Protein AF-A0A519CNW3-F1 (afdb_monomer_lite)

Structure (mmCIF, N/CA/C/O backbone):
data_AF-A0A519CNW3-F1
#
_entry.id   AF-A0A519CNW3-F1
#
loop_
_atom_site.group_PDB
_atom_site.id
_atom_site.type_symbol
_atom_site.label_atom_id
_atom_site.label_alt_id
_atom_site.label_comp_id
_atom_site.label_asym_id
_atom_site.label_entity_id
_atom_site.label_seq_id
_atom_site.pdbx_PDB_ins_code
_atom_site.Cartn_x
_atom_site.Cartn_y
_atom_site.Cartn_z
_atom_site.occupancy
_atom_site.B_iso_or_equiv
_atom_site.auth_seq_id
_atom_site.auth_comp_id
_atom_site.auth_asym_id
_atom_site.auth_atom_id
_atom_site.pdbx_PDB_model_num
ATOM 1 N N . ILE A 1 1 ? 25.920 -9.726 -23.421 1.00 72.31 1 ILE A N 1
ATOM 2 C CA . ILE A 1 1 ? 26.490 -8.573 -24.165 1.00 72.31 1 ILE A CA 1
ATOM 3 C C . ILE A 1 1 ? 26.654 -7.460 -23.151 1.00 72.31 1 ILE A C 1
ATOM 5 O O . ILE A 1 1 ? 25.753 -7.315 -22.345 1.00 72.31 1 ILE A O 1
ATOM 9 N N . GLY A 1 2 ? 27.762 -6.725 -23.136 1.00 75.12 2 GLY A N 1
ATOM 10 C CA . GLY A 1 2 ? 27.928 -5.627 -22.187 1.00 75.12 2 GLY A CA 1
ATOM 11 C C . GLY A 1 2 ? 28.746 -4.490 -22.768 1.00 75.12 2 GLY A C 1
ATOM 12 O O . GLY A 1 2 ? 29.552 -4.700 -23.677 1.00 75.12 2 GLY A O 1
ATOM 13 N N . ILE A 1 3 ? 28.503 -3.297 -22.245 1.00 76.25 3 ILE A N 1
ATOM 14 C CA . ILE A 1 3 ? 29.213 -2.068 -22.566 1.00 76.25 3 ILE A CA 1
ATOM 15 C C . ILE A 1 3 ? 29.608 -1.390 -21.262 1.00 76.25 3 ILE A C 1
ATOM 17 O O . ILE A 1 3 ? 28.899 -1.479 -20.266 1.00 76.25 3 ILE A O 1
ATOM 21 N N . GLY A 1 4 ? 30.756 -0.732 -21.245 1.00 74.06 4 GLY A N 1
ATOM 22 C CA . GLY A 1 4 ? 31.207 -0.030 -20.060 1.00 74.06 4 GLY A CA 1
ATOM 23 C C . GLY A 1 4 ? 32.280 0.986 -20.381 1.00 74.06 4 GLY A C 1
ATOM 24 O O . GLY A 1 4 ? 32.882 0.970 -21.456 1.00 74.06 4 GLY A O 1
ATOM 25 N N . TYR A 1 5 ? 32.507 1.857 -19.415 1.00 77.62 5 TYR A N 1
ATOM 26 C CA . TYR A 1 5 ? 33.469 2.934 -19.441 1.00 77.62 5 TYR A CA 1
ATOM 27 C C . TYR A 1 5 ? 34.388 2.838 -18.219 1.00 77.62 5 TYR A C 1
ATOM 29 O O . TYR A 1 5 ? 33.992 2.404 -17.136 1.00 77.62 5 TYR A O 1
ATOM 37 N N . VAL A 1 6 ? 35.644 3.239 -18.412 1.00 80.25 6 VAL A N 1
ATOM 38 C CA . VAL A 1 6 ? 36.654 3.293 -17.354 1.00 80.25 6 VAL A CA 1
ATOM 39 C C . VAL A 1 6 ? 37.374 4.632 -17.434 1.00 80.25 6 VAL A C 1
ATOM 41 O O . VAL A 1 6 ? 38.038 4.919 -18.431 1.00 80.25 6 VAL A O 1
ATOM 44 N N . HIS A 1 7 ? 37.300 5.419 -16.362 1.00 78.75 7 HIS A N 1
ATOM 45 C CA . HIS A 1 7 ? 38.060 6.658 -16.224 1.00 78.75 7 HIS A CA 1
ATOM 46 C C . HIS A 1 7 ? 39.369 6.380 -15.492 1.00 78.75 7 HIS A C 1
ATOM 48 O O . HIS A 1 7 ? 39.397 5.893 -14.356 1.00 78.75 7 HIS A O 1
ATOM 54 N N . PHE A 1 8 ? 40.475 6.742 -16.126 1.00 80.12 8 PHE A N 1
ATOM 55 C CA . PHE A 1 8 ? 41.806 6.623 -15.554 1.00 80.12 8 PHE A CA 1
ATOM 56 C C . PHE A 1 8 ? 42.329 7.968 -15.048 1.00 80.12 8 PHE A C 1
ATOM 58 O O . PHE A 1 8 ? 42.124 9.005 -15.672 1.00 80.12 8 PHE A O 1
ATOM 65 N N . GLY A 1 9 ? 43.060 7.943 -13.934 1.00 76.38 9 GLY A N 1
ATOM 66 C CA . GLY A 1 9 ? 43.767 9.113 -13.421 1.00 76.38 9 GLY A CA 1
ATOM 67 C C . GLY A 1 9 ? 45.050 9.419 -14.192 1.00 76.38 9 GLY A C 1
ATOM 68 O O . GLY A 1 9 ? 45.397 8.766 -15.175 1.00 76.38 9 GLY A O 1
ATOM 69 N N . GLN A 1 10 ? 45.801 10.420 -13.728 1.00 76.88 10 GLN A N 1
ATOM 70 C CA . GLN A 1 10 ? 47.065 10.788 -14.368 1.00 76.88 10 GLN A CA 1
ATOM 71 C C . GLN A 1 10 ? 48.102 9.658 -14.280 1.00 76.88 10 GLN A C 1
ATOM 73 O O . GLN A 1 10 ? 48.278 9.013 -13.243 1.00 76.88 10 GLN A O 1
ATOM 78 N N . GLN A 1 11 ? 48.820 9.440 -15.382 1.00 69.94 11 GLN A N 1
ATOM 79 C CA . GLN A 1 11 ? 49.889 8.453 -15.454 1.00 69.94 11 GLN A CA 1
ATOM 80 C C . GLN A 1 11 ? 51.151 8.971 -14.749 1.00 69.94 11 GLN A C 1
ATOM 82 O O . GLN A 1 11 ? 51.868 9.825 -15.271 1.00 69.94 11 GLN A O 1
ATOM 87 N N . ASN A 1 12 ? 51.463 8.399 -13.586 1.00 73.19 12 ASN A N 1
ATOM 88 C CA . ASN A 1 12 ? 52.725 8.636 -12.884 1.00 73.19 12 ASN A CA 1
ATOM 89 C C . ASN A 1 12 ? 53.796 7.635 -13.354 1.00 73.19 12 ASN A C 1
ATOM 91 O O . ASN A 1 12 ? 53.524 6.442 -13.503 1.00 73.19 12 ASN A O 1
ATOM 95 N N . GLN A 1 13 ? 55.031 8.099 -13.586 1.00 67.50 13 GLN A N 1
ATOM 96 C CA . GLN A 1 13 ? 56.120 7.226 -14.047 1.00 67.50 13 GLN A CA 1
ATOM 97 C C . GLN A 1 13 ? 56.372 6.072 -13.061 1.00 67.50 13 GLN A C 1
ATOM 99 O O . GLN A 1 13 ? 56.663 6.295 -11.889 1.00 67.50 13 GLN A O 1
ATOM 104 N N . GLY A 1 14 ? 56.300 4.833 -13.561 1.00 70.62 14 GLY A N 1
ATOM 105 C CA . GLY A 1 14 ? 56.604 3.618 -12.796 1.00 70.62 14 GLY A CA 1
ATOM 106 C C . GLY A 1 14 ? 55.461 3.072 -11.932 1.00 70.62 14 GLY A C 1
ATOM 107 O O . GLY A 1 14 ? 55.686 2.107 -11.205 1.00 70.62 14 GLY A O 1
ATOM 108 N N . GLN A 1 15 ? 54.253 3.642 -12.009 1.00 73.00 15 GLN A N 1
ATOM 109 C CA . GLN A 1 15 ? 53.065 3.140 -11.310 1.00 73.00 15 GLN A CA 1
ATOM 110 C C . GLN A 1 15 ? 51.963 2.725 -12.292 1.00 73.00 15 GLN A C 1
ATOM 112 O O . GLN A 1 15 ? 51.888 3.226 -13.414 1.00 73.00 15 GLN A O 1
ATOM 117 N N . ALA A 1 16 ? 51.109 1.791 -11.862 1.00 77.25 16 ALA A N 1
ATOM 118 C CA . ALA A 1 16 ? 49.875 1.485 -12.576 1.00 77.25 16 ALA A CA 1
ATOM 119 C C . ALA A 1 16 ? 48.961 2.717 -12.557 1.00 77.25 16 ALA A C 1
ATOM 121 O O . ALA A 1 16 ? 48.859 3.397 -11.534 1.00 77.25 16 ALA A O 1
ATOM 122 N N . VAL A 1 17 ? 48.315 3.003 -13.686 1.00 79.06 17 VAL A N 1
ATOM 123 C CA . VAL A 1 17 ? 47.379 4.123 -13.784 1.00 79.06 17 VAL A CA 1
ATOM 124 C C . VAL A 1 17 ? 46.166 3.811 -12.901 1.00 79.06 17 VAL A C 1
ATOM 126 O O . VAL A 1 17 ? 45.562 2.750 -13.080 1.00 79.06 17 VAL A O 1
ATOM 129 N N . PRO A 1 18 ? 45.820 4.665 -11.922 1.00 80.81 18 PRO A N 1
ATOM 130 C CA . PRO A 1 18 ? 44.697 4.390 -11.039 1.00 80.81 18 PRO A CA 1
ATOM 131 C C . PRO A 1 18 ? 43.383 4.487 -11.817 1.00 80.81 18 PRO A C 1
ATOM 133 O O . PRO A 1 18 ? 43.176 5.437 -12.571 1.00 80.81 18 PRO A O 1
ATOM 136 N N . VAL A 1 19 ? 42.487 3.524 -11.604 1.00 83.75 19 VAL A N 1
ATOM 137 C CA . VAL A 1 19 ? 41.086 3.633 -12.030 1.00 83.75 19 VAL A CA 1
ATOM 138 C C . VAL A 1 19 ? 40.376 4.559 -11.048 1.00 83.75 19 VAL A C 1
ATOM 140 O O . VAL A 1 19 ? 40.382 4.290 -9.839 1.00 83.75 19 VAL A O 1
ATOM 143 N N . LEU A 1 20 ? 39.840 5.660 -11.569 1.00 81.69 20 LEU A N 1
ATOM 144 C CA . LEU A 1 20 ? 39.073 6.647 -10.814 1.00 81.69 20 LEU A CA 1
ATOM 145 C C . LEU A 1 20 ? 37.580 6.319 -10.829 1.00 81.69 20 LEU A C 1
ATOM 147 O O . LEU A 1 20 ? 36.922 6.484 -9.809 1.00 81.69 20 LEU A O 1
ATOM 151 N N . GLU A 1 21 ? 37.081 5.821 -11.955 1.00 81.31 21 GLU A N 1
ATOM 152 C CA . GLU A 1 21 ? 35.670 5.508 -12.158 1.00 81.31 21 GLU A CA 1
ATOM 153 C C . GLU A 1 21 ? 35.534 4.281 -13.050 1.00 81.31 21 GLU A C 1
ATOM 155 O O . GLU A 1 21 ? 36.322 4.084 -13.983 1.00 81.31 21 GLU A O 1
ATOM 160 N N . LEU A 1 22 ? 34.540 3.458 -12.748 1.00 84.88 22 LEU A N 1
ATOM 161 C CA . LEU A 1 22 ? 34.161 2.297 -13.538 1.00 84.88 22 LEU A CA 1
ATOM 162 C C . LEU A 1 22 ? 32.643 2.261 -13.609 1.00 84.88 22 LEU A C 1
ATOM 164 O O . LEU A 1 22 ? 32.010 2.182 -12.566 1.00 84.88 22 LEU A O 1
ATOM 168 N N . ALA A 1 23 ? 32.087 2.242 -14.814 1.00 78.88 23 ALA A N 1
ATOM 169 C CA . ALA A 1 23 ? 30.664 2.023 -15.026 1.00 78.88 23 ALA A CA 1
ATOM 170 C C . ALA A 1 23 ? 30.466 0.988 -16.132 1.00 78.88 23 ALA A C 1
ATOM 172 O O . ALA A 1 23 ? 31.156 1.034 -17.151 1.00 78.88 23 ALA A O 1
ATOM 173 N N . TYR A 1 24 ? 29.556 0.038 -15.959 1.00 78.12 24 TYR A N 1
ATOM 174 C CA . TYR A 1 24 ? 29.183 -0.885 -17.025 1.00 78.12 24 TYR A CA 1
ATOM 175 C C . TYR A 1 24 ? 27.743 -1.357 -16.895 1.00 78.12 24 TYR A C 1
ATOM 177 O O . TYR A 1 24 ? 27.149 -1.343 -15.820 1.00 78.12 24 TYR A O 1
ATOM 185 N N . VAL A 1 25 ? 27.211 -1.795 -18.030 1.00 73.94 25 VAL A N 1
ATOM 186 C CA . VAL A 1 25 ? 25.923 -2.459 -18.165 1.00 73.94 25 VAL A CA 1
ATOM 187 C C . VAL A 1 25 ? 26.158 -3.734 -18.953 1.00 73.94 25 VAL A C 1
ATOM 189 O O . VAL A 1 25 ? 26.735 -3.695 -20.044 1.00 73.94 25 VAL A O 1
ATOM 192 N N . ASP A 1 26 ? 25.700 -4.866 -18.445 1.00 83.81 26 ASP A N 1
ATOM 193 C CA . ASP A 1 26 ? 25.645 -6.108 -19.199 1.00 83.81 26 ASP A CA 1
ATOM 194 C C . ASP A 1 26 ? 24.256 -6.733 -19.167 1.00 83.81 26 ASP A C 1
ATOM 196 O O . ASP A 1 26 ? 23.475 -6.542 -18.243 1.00 83.81 26 ASP A O 1
ATOM 200 N N . ALA A 1 27 ? 23.936 -7.442 -20.243 1.00 83.56 27 ALA A N 1
ATOM 201 C CA . ALA A 1 27 ? 22.678 -8.131 -20.426 1.00 83.56 27 ALA A CA 1
ATOM 202 C C . ALA A 1 27 ? 22.900 -9.562 -20.925 1.00 83.56 27 ALA A C 1
ATOM 204 O O . ALA A 1 27 ? 23.748 -9.823 -21.794 1.00 83.56 27 ALA A O 1
ATOM 205 N N . GLY A 1 28 ? 22.112 -10.496 -20.402 1.00 87.25 28 GLY A N 1
ATOM 206 C CA . GLY A 1 28 ? 22.110 -11.905 -20.779 1.00 87.25 28 GLY A CA 1
ATOM 207 C C . GLY A 1 28 ? 20.713 -12.374 -21.166 1.00 87.25 28 GLY A C 1
ATOM 208 O O . GLY A 1 28 ? 19.772 -12.176 -20.408 1.00 87.25 28 GLY A O 1
ATOM 209 N N . PHE A 1 29 ? 20.595 -13.035 -22.317 1.00 88.06 29 PHE A N 1
ATOM 210 C CA . PHE A 1 29 ? 19.353 -13.658 -22.777 1.00 88.06 29 PHE A CA 1
ATOM 211 C C . PHE A 1 29 ? 19.414 -15.159 -22.515 1.00 88.06 29 PHE A C 1
ATOM 213 O O . PHE A 1 29 ? 20.389 -15.821 -22.882 1.00 88.06 29 PHE A O 1
ATOM 220 N N . HIS A 1 30 ? 18.370 -15.692 -21.895 1.00 90.38 30 HIS A N 1
ATOM 221 C CA . HIS A 1 30 ? 18.239 -17.099 -21.554 1.00 90.38 30 HIS A CA 1
ATOM 222 C C . HIS A 1 30 ? 16.923 -17.645 -22.123 1.00 90.38 30 HIS A C 1
ATOM 224 O O . HIS A 1 30 ? 15.961 -16.890 -22.257 1.00 90.38 30 HIS A O 1
ATOM 230 N N . PRO A 1 31 ? 16.851 -18.942 -22.461 1.00 89.19 31 PRO A N 1
ATOM 231 C CA . PRO A 1 31 ? 15.578 -19.573 -22.777 1.00 89.19 31 PRO A CA 1
ATOM 232 C C . PRO A 1 31 ? 14.618 -19.480 -21.592 1.00 89.19 31 PRO A C 1
ATOM 234 O O . PRO A 1 31 ? 15.040 -19.650 -20.446 1.00 89.19 31 PRO A O 1
ATOM 237 N N . GLU A 1 32 ? 13.335 -19.283 -21.877 1.00 87.31 32 GLU A N 1
ATOM 238 C CA . GLU A 1 32 ? 12.279 -19.406 -20.872 1.00 87.31 32 GLU A CA 1
ATOM 239 C C . GLU A 1 32 ? 12.216 -20.815 -20.281 1.00 87.31 32 GLU A C 1
ATOM 241 O O . GLU A 1 32 ? 12.716 -21.799 -20.846 1.00 87.31 32 GLU A O 1
ATOM 246 N N . ILE A 1 33 ? 11.541 -20.933 -19.140 1.00 81.25 33 ILE A N 1
ATOM 247 C CA . ILE A 1 33 ? 11.366 -22.213 -18.469 1.00 81.25 33 ILE A CA 1
ATOM 248 C C . ILE A 1 33 ? 10.661 -23.221 -19.395 1.00 81.25 33 ILE A C 1
ATOM 250 O O . ILE A 1 33 ? 9.583 -22.986 -19.930 1.00 81.25 33 ILE A O 1
ATOM 254 N N . GLY A 1 34 ? 11.297 -24.372 -19.621 1.00 82.31 34 GLY A N 1
ATOM 255 C CA . GLY A 1 34 ? 10.785 -25.396 -20.542 1.00 82.31 34 GLY A CA 1
ATOM 256 C C . GLY A 1 34 ? 11.131 -25.179 -22.021 1.00 82.31 34 GLY A C 1
ATOM 257 O O . GLY A 1 34 ? 10.843 -26.061 -22.831 1.00 82.31 34 GLY A O 1
ATOM 258 N N . SER A 1 35 ? 11.804 -24.080 -22.372 1.00 85.38 35 SER A N 1
ATOM 259 C CA . SER A 1 35 ? 12.366 -23.832 -23.700 1.00 85.38 35 SER A CA 1
ATOM 260 C C . SER A 1 35 ? 13.873 -24.115 -23.736 1.00 85.38 35 SER A C 1
ATOM 262 O O . SER A 1 35 ? 14.579 -24.067 -22.730 1.00 85.38 35 SER A O 1
ATOM 264 N N . THR A 1 36 ? 14.389 -24.416 -24.926 1.00 86.81 36 THR A N 1
ATOM 265 C CA . THR A 1 36 ? 15.835 -24.454 -25.215 1.00 86.81 36 THR A CA 1
ATOM 266 C C . THR A 1 36 ? 16.230 -23.429 -26.274 1.00 86.81 36 THR A C 1
ATOM 268 O O . THR A 1 36 ? 17.357 -23.458 -26.768 1.00 86.81 36 THR A O 1
ATOM 271 N N . LEU A 1 37 ? 15.284 -22.589 -26.692 1.00 86.56 37 LEU A N 1
ATOM 272 C CA . LEU A 1 37 ? 15.472 -21.592 -27.732 1.00 86.56 37 LEU A CA 1
ATOM 273 C C . LEU A 1 37 ? 15.809 -20.251 -27.087 1.00 86.56 37 LEU A C 1
ATOM 275 O O . LEU A 1 37 ? 15.198 -19.867 -26.096 1.00 86.56 37 LEU A O 1
ATOM 279 N N . ILE A 1 38 ? 16.782 -19.561 -27.671 1.00 87.00 38 ILE A N 1
ATOM 280 C CA . ILE A 1 38 ? 17.044 -18.145 -27.416 1.00 87.00 38 ILE A CA 1
ATOM 281 C C . ILE A 1 38 ? 16.544 -17.336 -28.616 1.00 87.00 38 ILE A C 1
ATOM 283 O O . ILE A 1 38 ? 16.522 -17.890 -29.724 1.00 87.00 38 ILE A O 1
ATOM 287 N N . PRO A 1 39 ? 16.171 -16.062 -28.421 1.00 87.06 39 PRO A N 1
ATOM 288 C CA . PRO A 1 39 ? 15.782 -15.179 -29.509 1.00 87.06 39 PRO A CA 1
ATOM 289 C C . PRO A 1 39 ? 16.806 -15.154 -30.633 1.00 87.06 39 PRO A C 1
ATOM 291 O O . PRO A 1 39 ? 18.015 -15.079 -30.387 1.00 87.06 39 PRO A O 1
ATOM 294 N N . SER A 1 40 ? 16.316 -15.248 -31.867 1.00 88.00 40 SER A N 1
ATOM 295 C CA . SER A 1 40 ? 17.166 -15.116 -33.050 1.00 88.00 40 SER A CA 1
ATOM 296 C C . SER A 1 40 ? 17.324 -13.654 -33.461 1.00 88.00 40 SER A C 1
ATOM 298 O O . SER A 1 40 ? 18.363 -13.280 -34.008 1.00 88.00 40 SER A O 1
ATOM 300 N N . GLU A 1 41 ? 16.332 -12.828 -33.123 1.00 89.38 41 GLU A N 1
ATOM 301 C CA . GLU A 1 41 ? 16.317 -11.388 -33.341 1.00 89.38 41 GLU A CA 1
ATOM 302 C C . GLU A 1 41 ? 15.898 -10.684 -32.048 1.00 89.38 41 GLU A C 1
ATOM 304 O O . GLU A 1 41 ? 14.826 -10.953 -31.506 1.00 89.38 41 GLU A O 1
ATOM 309 N N . VAL A 1 42 ? 16.741 -9.762 -31.578 1.00 85.31 42 VAL A N 1
ATOM 310 C CA . VAL A 1 42 ? 16.407 -8.836 -30.495 1.00 85.31 42 VAL A CA 1
ATOM 311 C C . VAL A 1 42 ? 16.792 -7.437 -30.934 1.00 85.31 42 VAL A C 1
ATOM 313 O O . VAL A 1 42 ? 17.965 -7.197 -31.232 1.00 85.31 42 VAL A O 1
ATOM 316 N N . ASP A 1 43 ? 15.826 -6.524 -30.910 1.00 87.44 43 ASP A N 1
ATOM 317 C CA . ASP A 1 43 ? 16.091 -5.102 -31.097 1.00 87.44 43 ASP A CA 1
ATOM 318 C C . ASP A 1 43 ? 15.932 -4.403 -29.746 1.00 87.44 43 ASP A C 1
ATOM 320 O O . ASP A 1 43 ? 14.908 -4.549 -29.080 1.00 87.44 43 ASP A O 1
ATOM 324 N N . LEU A 1 44 ? 16.952 -3.647 -29.342 1.00 82.88 44 LEU A N 1
ATOM 325 C CA . LEU A 1 44 ? 16.903 -2.750 -28.193 1.00 82.88 44 LEU A CA 1
ATOM 326 C C . LEU A 1 44 ? 17.086 -1.330 -28.712 1.00 82.88 44 LEU A C 1
ATOM 328 O O . LEU A 1 44 ? 18.143 -0.998 -29.251 1.00 82.88 44 LEU A O 1
ATOM 332 N N . THR A 1 45 ? 16.063 -0.502 -28.541 1.00 83.19 45 THR A N 1
ATOM 333 C CA . THR A 1 45 ? 16.111 0.919 -28.878 1.00 83.19 45 THR A CA 1
ATOM 334 C C . THR A 1 45 ? 15.971 1.730 -27.600 1.00 83.19 45 THR A C 1
ATOM 336 O O . THR A 1 45 ? 15.025 1.551 -26.839 1.00 83.19 45 THR A O 1
ATOM 339 N N . LEU A 1 46 ? 16.936 2.612 -27.361 1.00 76.00 46 LEU A N 1
ATOM 340 C CA . LEU A 1 46 ? 16.893 3.598 -26.289 1.00 76.00 46 LEU A CA 1
ATOM 341 C C . LEU A 1 46 ? 16.653 4.957 -26.938 1.00 76.00 46 LEU A C 1
ATOM 343 O O . LEU A 1 46 ? 17.405 5.330 -27.845 1.00 76.00 46 LEU A O 1
ATOM 347 N N . ARG A 1 47 ? 15.623 5.687 -26.507 1.00 79.75 47 ARG A N 1
ATOM 348 C CA . ARG A 1 47 ? 15.398 7.067 -26.959 1.00 79.75 47 ARG A CA 1
ATOM 349 C C . ARG A 1 47 ? 15.322 8.006 -25.786 1.00 79.75 47 ARG A C 1
ATOM 351 O O . ARG A 1 47 ? 14.713 7.681 -24.773 1.00 79.75 47 ARG A O 1
ATOM 358 N N . ASN A 1 48 ? 15.881 9.178 -26.010 1.00 74.94 48 ASN A N 1
ATOM 359 C CA . ASN A 1 48 ? 15.821 10.310 -25.118 1.00 74.94 48 ASN A CA 1
ATOM 360 C C . ASN A 1 48 ? 15.865 11.586 -25.988 1.00 74.94 48 ASN A C 1
ATOM 362 O O . ASN A 1 48 ? 16.519 11.606 -27.040 1.00 74.94 48 ASN A O 1
ATOM 366 N N . ASP A 1 49 ? 15.158 12.640 -25.582 1.00 71.31 49 ASP A N 1
ATOM 367 C CA . ASP A 1 49 ? 15.117 13.944 -26.253 1.00 71.31 49 ASP A CA 1
ATOM 368 C C . ASP A 1 49 ? 16.151 14.955 -25.705 1.00 71.31 49 ASP A C 1
ATOM 370 O O . ASP A 1 49 ? 15.865 16.147 -25.619 1.00 71.31 49 ASP A O 1
ATOM 374 N N . ASN A 1 50 ? 17.378 14.504 -25.413 1.00 59.69 50 ASN A N 1
ATOM 375 C CA . ASN A 1 50 ? 18.492 15.227 -24.763 1.00 59.69 50 ASN A CA 1
ATOM 376 C C . ASN A 1 50 ? 18.858 16.557 -25.450 1.00 59.69 50 ASN A C 1
ATOM 378 O O . ASN A 1 50 ? 19.418 17.460 -24.832 1.00 59.69 50 ASN A O 1
ATOM 382 N N . TYR A 1 51 ? 18.558 16.691 -26.746 1.00 52.75 51 TYR A N 1
ATOM 383 C CA . TYR A 1 51 ? 18.774 17.914 -27.535 1.00 52.75 51 TYR A CA 1
ATOM 384 C C . TYR A 1 51 ? 17.535 18.830 -27.617 1.00 52.75 51 TYR A C 1
ATOM 386 O O . TYR A 1 51 ? 17.597 19.900 -28.227 1.00 52.75 51 TYR A O 1
ATOM 394 N N . GLY A 1 52 ? 16.412 18.390 -27.050 1.00 56.06 52 GLY A N 1
ATOM 395 C CA . GLY A 1 52 ? 15.109 19.045 -26.989 1.00 56.06 52 GLY A CA 1
ATOM 396 C C . GLY A 1 52 ? 14.771 19.507 -25.570 1.00 56.06 52 GLY A C 1
ATOM 397 O O . GLY A 1 52 ? 15.531 20.261 -24.965 1.00 56.06 52 GLY A O 1
ATOM 398 N N . LYS A 1 53 ? 13.600 19.114 -25.058 1.00 61.03 53 LYS A N 1
ATOM 399 C CA . LYS A 1 53 ? 13.128 19.512 -23.721 1.00 61.03 53 LYS A CA 1
ATOM 400 C C . LYS A 1 53 ? 13.644 18.599 -22.610 1.00 61.03 53 LYS A C 1
ATOM 402 O O . LYS A 1 53 ? 13.431 18.934 -21.450 1.00 61.03 53 LYS A O 1
ATOM 407 N N . ASN A 1 54 ? 14.318 17.500 -22.966 1.00 68.56 54 ASN A N 1
ATOM 408 C CA . ASN A 1 54 ? 14.748 16.464 -22.032 1.00 68.56 54 ASN A CA 1
ATOM 409 C C . ASN A 1 54 ? 13.580 16.002 -21.146 1.00 68.56 54 ASN A C 1
ATOM 411 O O . ASN A 1 54 ? 13.611 16.034 -19.916 1.00 68.56 54 ASN A O 1
ATOM 415 N N . SER A 1 55 ? 12.477 15.724 -21.828 1.00 73.94 55 SER A N 1
ATOM 416 C CA . SER A 1 55 ? 11.173 15.482 -21.251 1.00 73.94 55 SER A CA 1
ATOM 417 C C . SER A 1 55 ? 10.823 14.005 -21.224 1.00 73.94 55 SER A C 1
ATOM 419 O O . SER A 1 55 ? 9.906 13.652 -20.489 1.00 73.94 55 SER A O 1
ATOM 421 N N . PHE A 1 56 ? 11.483 13.135 -21.998 1.00 78.31 56 PHE A N 1
ATOM 422 C CA . PHE A 1 56 ? 11.127 11.719 -22.006 1.00 78.31 56 PHE A CA 1
ATOM 423 C C . PHE A 1 56 ? 12.285 10.760 -22.279 1.00 78.31 56 PHE A C 1
ATOM 425 O O . PHE A 1 56 ? 13.207 11.051 -23.037 1.00 78.31 56 PHE A O 1
ATOM 432 N N . ASP A 1 57 ? 12.118 9.551 -21.748 1.00 78.69 57 ASP A N 1
ATOM 433 C CA . ASP A 1 57 ? 12.987 8.401 -21.945 1.00 78.69 57 ASP A CA 1
ATOM 434 C C . ASP A 1 57 ? 12.154 7.183 -22.337 1.00 78.69 57 ASP A C 1
ATOM 436 O O . ASP A 1 57 ? 11.100 6.916 -21.755 1.00 78.69 57 ASP A O 1
ATOM 440 N N . THR A 1 58 ? 12.627 6.411 -23.313 1.00 81.12 58 THR A N 1
ATOM 441 C CA . THR A 1 58 ? 12.008 5.130 -23.679 1.00 81.12 58 THR A CA 1
ATOM 442 C C . THR A 1 58 ? 13.041 4.027 -23.840 1.00 81.12 58 THR A C 1
ATOM 444 O O . THR A 1 58 ? 14.100 4.217 -24.442 1.00 81.12 58 THR A O 1
ATOM 447 N N . VAL A 1 59 ? 12.691 2.851 -23.328 1.00 82.56 59 VAL A N 1
ATOM 448 C CA . VAL A 1 59 ? 13.353 1.576 -23.588 1.00 82.56 59 VAL A CA 1
ATOM 449 C C . VAL A 1 59 ? 12.375 0.719 -24.378 1.00 82.56 59 VAL A C 1
ATOM 451 O O . VAL A 1 59 ? 11.368 0.259 -23.846 1.00 82.56 59 VAL A O 1
ATOM 454 N N . GLU A 1 60 ? 12.661 0.524 -25.656 1.00 88.38 60 GLU A N 1
ATOM 455 C CA . GLU A 1 60 ? 11.863 -0.257 -26.597 1.00 88.38 60 GLU A CA 1
ATOM 456 C C . GLU A 1 60 ? 12.577 -1.577 -26.887 1.00 88.38 60 GLU A C 1
ATOM 458 O O . GLU A 1 60 ? 13.741 -1.589 -27.294 1.00 88.38 60 GLU A O 1
ATOM 463 N N . ILE A 1 61 ? 11.879 -2.692 -26.693 1.00 88.69 61 ILE A N 1
ATOM 464 C CA . ILE A 1 61 ? 12.416 -4.034 -26.903 1.00 88.69 61 ILE A CA 1
ATOM 465 C C . ILE A 1 61 ? 11.527 -4.779 -27.890 1.00 88.69 61 ILE A C 1
ATOM 467 O O . ILE A 1 61 ? 10.308 -4.854 -27.719 1.00 88.69 61 ILE A O 1
ATOM 471 N N . TYR A 1 62 ? 12.145 -5.369 -28.907 1.00 93.88 62 TYR A N 1
ATOM 472 C CA . TYR A 1 62 ? 11.533 -6.387 -29.749 1.00 93.88 62 TYR A CA 1
ATOM 473 C C . TYR A 1 62 ? 12.233 -7.730 -29.539 1.00 93.88 62 TYR A C 1
ATOM 475 O O . TYR A 1 62 ? 13.460 -7.780 -29.510 1.00 93.88 62 TYR A O 1
ATOM 483 N N . SER A 1 63 ? 11.454 -8.807 -29.447 1.00 92.50 63 SER A N 1
ATOM 484 C CA . SER A 1 63 ? 11.940 -10.186 -29.454 1.00 92.50 63 SER A CA 1
ATOM 485 C C . SER A 1 63 ? 11.057 -11.059 -30.346 1.00 92.50 63 SER A C 1
ATOM 487 O O . SER A 1 63 ? 9.823 -10.968 -30.324 1.00 92.50 63 SER A O 1
ATOM 489 N N . ASP A 1 64 ? 11.675 -11.922 -31.151 1.00 93.06 64 ASP A N 1
ATOM 490 C CA . ASP A 1 64 ? 10.956 -12.847 -32.032 1.00 93.06 64 ASP A CA 1
ATOM 491 C C . ASP A 1 64 ? 10.293 -14.009 -31.279 1.00 93.06 64 ASP A C 1
ATOM 493 O O . ASP A 1 64 ? 9.246 -14.498 -31.709 1.00 93.06 64 ASP A O 1
ATOM 497 N N . ILE A 1 65 ? 10.865 -14.409 -30.142 1.00 91.44 65 ILE A N 1
ATOM 498 C CA . ILE A 1 65 ? 10.320 -15.413 -29.219 1.00 91.44 65 ILE A CA 1
ATOM 499 C C . ILE A 1 65 ? 10.476 -14.960 -27.763 1.00 91.44 65 ILE A C 1
ATOM 501 O O . ILE A 1 65 ? 11.276 -14.072 -27.468 1.00 91.44 65 ILE A O 1
ATOM 505 N N . GLY A 1 66 ? 9.730 -15.586 -26.856 1.00 89.69 66 GLY A N 1
ATOM 506 C CA . GLY A 1 66 ? 9.851 -15.346 -25.420 1.00 89.69 66 GLY A CA 1
ATOM 507 C C . GLY A 1 66 ? 11.234 -15.729 -24.877 1.00 89.69 66 GLY A C 1
ATOM 508 O O . GLY A 1 66 ? 11.862 -16.685 -25.354 1.00 89.69 66 GLY A O 1
ATOM 509 N N . ALA A 1 67 ? 11.738 -14.956 -23.914 1.00 91.12 67 ALA A N 1
ATOM 510 C CA . ALA A 1 67 ? 13.057 -15.154 -23.312 1.00 91.12 67 ALA A CA 1
ATOM 511 C C . ALA A 1 67 ? 13.146 -14.598 -21.891 1.00 91.12 67 ALA A C 1
ATOM 513 O O . ALA A 1 67 ? 12.463 -13.651 -21.530 1.00 91.12 67 ALA A O 1
ATOM 514 N N . ASP A 1 68 ? 14.085 -15.113 -21.109 1.00 91.69 68 ASP A N 1
ATOM 515 C CA . ASP A 1 68 ? 14.458 -14.519 -19.832 1.00 91.69 68 ASP A CA 1
ATOM 516 C C . ASP A 1 68 ? 15.630 -13.551 -20.035 1.00 91.69 68 ASP A C 1
ATOM 518 O O . ASP A 1 68 ? 16.699 -13.941 -20.517 1.00 91.69 68 ASP A O 1
ATOM 522 N N . VAL A 1 69 ? 15.466 -12.294 -19.626 1.00 88.38 69 VAL A N 1
ATOM 523 C CA . VAL A 1 69 ? 16.509 -11.267 -19.719 1.00 88.38 69 VAL A CA 1
ATOM 524 C C . VAL A 1 69 ? 17.069 -10.970 -18.340 1.00 88.38 69 VAL A C 1
ATOM 526 O O . VAL A 1 69 ? 16.336 -10.644 -17.413 1.00 88.38 69 VAL A O 1
ATOM 529 N N . PHE A 1 70 ? 18.385 -11.051 -18.219 1.00 88.69 70 PHE A N 1
ATOM 530 C CA . PHE A 1 70 ? 19.139 -10.520 -17.095 1.00 88.69 70 PHE A CA 1
ATOM 531 C C . PHE A 1 70 ? 19.799 -9.214 -17.515 1.00 88.69 70 PHE A C 1
ATOM 533 O O . PHE A 1 70 ? 20.368 -9.166 -18.602 1.00 88.69 70 PHE A O 1
ATOM 540 N N . VAL A 1 71 ? 19.761 -8.196 -16.660 1.00 82.25 71 VAL A N 1
ATOM 541 C CA . VAL A 1 71 ? 20.513 -6.948 -16.824 1.00 82.25 71 VAL A CA 1
ATOM 542 C C . VAL A 1 71 ? 21.261 -6.653 -15.529 1.00 82.25 71 VAL A C 1
ATOM 544 O O . VAL A 1 71 ? 20.692 -6.767 -14.446 1.00 82.25 71 VAL A O 1
ATOM 547 N N . HIS A 1 72 ? 22.522 -6.258 -15.631 1.00 85.56 72 HIS A N 1
ATOM 548 C CA . HIS A 1 72 ? 23.353 -5.813 -14.519 1.00 85.56 72 HIS A CA 1
ATOM 549 C C . HIS A 1 72 ? 23.955 -4.459 -14.866 1.00 85.56 72 HIS A C 1
ATOM 551 O O . HIS A 1 72 ? 24.598 -4.311 -15.897 1.00 85.56 72 HIS A O 1
ATOM 557 N N . TYR A 1 73 ? 23.724 -3.479 -14.006 1.00 81.19 73 TYR A N 1
ATOM 558 C CA . TYR A 1 73 ? 24.371 -2.181 -14.012 1.00 81.19 73 TYR A CA 1
ATOM 559 C C . TYR A 1 73 ? 25.266 -2.066 -12.781 1.00 81.19 73 TYR A C 1
ATOM 561 O O . TYR A 1 73 ? 24.852 -2.386 -11.666 1.00 81.19 73 TYR A O 1
ATOM 569 N N . TYR A 1 74 ? 26.488 -1.596 -12.981 1.00 85.38 74 TYR A N 1
ATOM 570 C CA . TYR A 1 74 ? 27.425 -1.319 -11.906 1.00 85.38 74 TYR A CA 1
ATOM 571 C C . TYR A 1 74 ? 28.138 -0.007 -12.175 1.00 85.38 74 TYR A C 1
ATOM 573 O O . TYR A 1 74 ? 28.628 0.216 -13.282 1.00 85.38 74 TYR A O 1
ATOM 581 N N . GLU A 1 75 ? 28.277 0.805 -11.138 1.00 82.00 75 GLU A N 1
ATOM 582 C CA . GLU A 1 75 ? 29.042 2.038 -11.159 1.00 82.00 75 GLU A CA 1
ATOM 583 C C . GLU A 1 75 ? 29.817 2.224 -9.852 1.00 82.00 75 GLU A C 1
ATOM 585 O O . GLU A 1 75 ? 29.276 2.066 -8.762 1.00 82.00 75 GLU A O 1
ATOM 590 N N . ASP A 1 76 ? 31.091 2.596 -9.963 1.00 87.38 76 ASP A N 1
ATOM 591 C CA . ASP A 1 76 ? 31.935 3.039 -8.857 1.00 87.38 76 ASP A CA 1
ATOM 592 C C . ASP A 1 76 ? 32.538 4.403 -9.182 1.00 87.38 76 ASP A C 1
ATOM 594 O O . ASP A 1 76 ? 33.455 4.509 -9.998 1.00 87.38 76 ASP A O 1
ATOM 598 N N . ARG A 1 77 ? 32.040 5.435 -8.497 1.00 83.38 77 ARG A N 1
ATOM 599 C CA . ARG A 1 77 ? 32.519 6.824 -8.550 1.00 83.38 77 ARG A CA 1
ATOM 600 C C . ARG A 1 77 ? 33.171 7.258 -7.244 1.00 83.38 77 ARG A C 1
ATOM 602 O O . ARG A 1 77 ? 33.492 8.431 -7.054 1.00 83.38 77 ARG A O 1
ATOM 609 N N . SER A 1 78 ? 33.459 6.320 -6.344 1.00 86.25 78 SER A N 1
ATOM 610 C CA . SER A 1 78 ? 33.980 6.610 -5.002 1.00 86.25 78 SER A CA 1
ATOM 611 C C . SER A 1 78 ? 35.328 7.345 -4.995 1.00 86.25 78 SER A C 1
ATOM 613 O O . SER A 1 78 ? 35.742 7.883 -3.964 1.00 86.25 78 SER A O 1
ATOM 615 N N . LYS A 1 79 ? 36.046 7.402 -6.122 1.00 84.38 79 LYS A N 1
ATOM 616 C CA . LYS A 1 79 ? 37.335 8.104 -6.249 1.00 84.38 79 LYS A CA 1
ATOM 617 C C . LYS A 1 79 ? 37.276 9.371 -7.106 1.00 84.38 79 LYS A C 1
ATOM 619 O O . LYS A 1 79 ? 38.321 9.999 -7.284 1.00 84.38 79 LYS A O 1
ATOM 624 N N . VAL A 1 80 ? 36.102 9.758 -7.603 1.00 80.50 80 VAL A N 1
ATOM 625 C CA . VAL A 1 80 ? 35.890 10.996 -8.368 1.00 80.50 80 VAL A CA 1
ATOM 626 C C . VAL A 1 80 ? 35.079 11.977 -7.521 1.00 80.50 80 VAL A C 1
ATOM 628 O O . VAL A 1 80 ? 34.092 11.557 -6.934 1.00 80.50 80 VAL A O 1
ATOM 631 N N . PRO A 1 81 ? 35.462 13.260 -7.417 1.00 75.56 81 PRO A N 1
ATOM 632 C CA . PRO A 1 81 ? 34.634 14.269 -6.758 1.00 75.56 81 PRO A CA 1
ATOM 633 C C . PRO A 1 81 ? 33.280 14.462 -7.456 1.00 75.56 81 PRO A C 1
ATOM 635 O O . PRO A 1 81 ? 33.221 14.495 -8.684 1.00 75.56 81 PRO A O 1
ATOM 638 N N . GLU A 1 82 ? 32.216 14.646 -6.678 1.00 68.19 82 GLU A N 1
ATOM 639 C CA . GLU A 1 82 ? 30.854 14.859 -7.173 1.00 68.19 82 GLU A CA 1
ATOM 640 C C . GLU A 1 82 ? 30.217 16.054 -6.450 1.00 68.19 82 GLU A C 1
ATOM 642 O O . GLU A 1 82 ? 30.024 16.039 -5.234 1.00 68.19 82 GLU A O 1
ATOM 647 N N . GLY A 1 83 ? 29.936 17.128 -7.196 1.00 69.88 83 GLY A N 1
ATOM 648 C CA . GLY A 1 83 ? 29.507 18.403 -6.613 1.00 69.88 83 GLY A CA 1
ATOM 649 C C . GLY A 1 83 ? 30.533 18.944 -5.609 1.00 69.88 83 GLY A C 1
ATOM 650 O O . GLY A 1 83 ? 31.717 19.065 -5.923 1.00 69.88 83 GLY A O 1
ATOM 651 N N . ASP A 1 84 ? 30.073 19.242 -4.392 1.00 73.19 84 ASP A N 1
ATOM 652 C CA . ASP A 1 84 ? 30.918 19.703 -3.281 1.00 73.19 84 ASP A CA 1
ATOM 653 C C . ASP A 1 84 ? 31.592 18.551 -2.504 1.00 73.19 84 ASP A C 1
ATOM 655 O O . ASP A 1 84 ? 32.397 18.793 -1.597 1.00 73.19 84 ASP A O 1
ATOM 659 N N . LEU A 1 85 ? 31.282 17.289 -2.829 1.00 77.00 85 LEU A N 1
ATOM 660 C CA . LEU A 1 85 ? 31.834 16.122 -2.145 1.00 77.00 85 LEU A CA 1
ATOM 661 C C . LEU A 1 85 ? 33.139 15.653 -2.808 1.00 77.00 85 LEU A C 1
ATOM 663 O O . LEU A 1 85 ? 33.245 15.592 -4.034 1.00 77.00 85 LEU A O 1
ATOM 667 N N . PRO A 1 86 ? 34.149 15.233 -2.021 1.00 81.75 86 PRO A N 1
ATOM 668 C CA . PRO A 1 86 ? 35.427 14.766 -2.561 1.00 81.75 86 PRO A CA 1
ATOM 669 C C . PRO A 1 86 ? 35.361 13.349 -3.168 1.00 81.75 86 PRO A C 1
ATOM 671 O O . PRO A 1 86 ? 36.403 12.768 -3.478 1.00 81.75 86 PRO A O 1
ATOM 674 N N . PHE A 1 87 ? 34.166 12.771 -3.282 1.00 83.94 87 PHE A N 1
ATOM 675 C CA . PHE A 1 87 ? 33.893 11.426 -3.776 1.00 83.94 87 PHE A CA 1
ATOM 676 C C . PHE A 1 87 ? 32.455 11.339 -4.314 1.00 83.94 87 PHE A C 1
ATOM 678 O O . PHE A 1 87 ? 31.588 12.060 -3.822 1.00 83.94 87 PHE A O 1
ATOM 685 N N . GLY A 1 88 ? 32.211 10.424 -5.252 1.00 82.06 88 GLY A N 1
ATOM 686 C CA . GLY A 1 88 ? 30.886 9.983 -5.681 1.00 82.06 88 GLY A CA 1
ATOM 687 C C . GLY A 1 88 ? 30.477 8.673 -5.005 1.00 82.06 88 GLY A C 1
ATOM 688 O O . GLY A 1 88 ? 31.120 8.218 -4.052 1.00 82.06 88 GLY A O 1
ATOM 689 N N . ASN A 1 89 ? 29.408 8.055 -5.496 1.00 82.62 89 ASN A N 1
ATOM 690 C CA . ASN A 1 89 ? 28.800 6.867 -4.886 1.00 82.62 89 ASN A CA 1
ATOM 691 C C . ASN A 1 89 ? 29.181 5.560 -5.603 1.00 82.62 89 ASN A C 1
ATOM 693 O O . ASN A 1 89 ? 29.892 5.571 -6.607 1.00 82.62 89 ASN A O 1
ATOM 697 N N . ILE A 1 90 ? 28.753 4.426 -5.045 1.00 84.62 90 ILE A N 1
ATOM 698 C CA . ILE A 1 90 ? 28.793 3.122 -5.722 1.00 84.62 90 ILE A CA 1
ATOM 699 C C . ILE A 1 90 ? 27.364 2.600 -5.837 1.00 84.62 90 ILE A C 1
ATOM 701 O O . ILE A 1 90 ? 26.649 2.581 -4.834 1.00 84.62 90 ILE A O 1
ATOM 705 N N . THR A 1 91 ? 26.990 2.135 -7.024 1.00 80.50 91 THR A N 1
ATOM 706 C CA . THR A 1 91 ? 25.677 1.555 -7.324 1.00 80.50 91 THR A CA 1
ATOM 707 C C . THR A 1 91 ? 25.867 0.195 -7.999 1.00 80.50 91 THR A C 1
ATOM 709 O O . THR A 1 91 ? 26.653 0.067 -8.932 1.00 80.50 91 THR A O 1
ATOM 712 N N . ASP A 1 92 ? 25.158 -0.835 -7.541 1.00 84.94 92 ASP A N 1
ATOM 713 C CA . ASP A 1 92 ? 25.085 -2.159 -8.185 1.00 84.94 92 ASP A CA 1
ATOM 714 C C . ASP A 1 92 ? 23.613 -2.559 -8.277 1.00 84.94 92 ASP A C 1
ATOM 716 O O . ASP A 1 92 ? 22.980 -2.830 -7.257 1.00 84.94 92 ASP A O 1
ATOM 720 N N . SER A 1 93 ? 23.078 -2.574 -9.496 1.00 80.06 93 SER A N 1
ATOM 721 C CA . SER A 1 93 ? 21.676 -2.839 -9.805 1.00 80.06 93 SER A CA 1
ATOM 722 C C . SER A 1 93 ? 21.538 -4.026 -10.746 1.00 80.06 93 SER A C 1
ATOM 724 O O . SER A 1 93 ? 22.185 -4.100 -11.783 1.00 80.06 93 SER A O 1
ATOM 726 N N . ARG A 1 94 ? 20.641 -4.956 -10.440 1.00 84.12 94 ARG A N 1
ATOM 727 C CA . ARG A 1 94 ? 20.408 -6.184 -11.201 1.00 84.12 94 ARG A CA 1
ATOM 728 C C . ARG A 1 94 ? 18.924 -6.362 -11.439 1.00 84.12 94 ARG A C 1
ATOM 730 O O . ARG A 1 94 ? 18.148 -6.325 -10.489 1.00 84.12 94 ARG A O 1
ATOM 737 N N . ALA A 1 95 ? 18.545 -6.615 -12.681 1.00 82.50 95 ALA A N 1
ATOM 738 C CA . ALA A 1 95 ? 17.176 -6.875 -13.083 1.00 82.50 95 ALA A CA 1
ATOM 739 C C . ALA A 1 95 ? 17.052 -8.245 -13.757 1.00 82.50 95 ALA A C 1
ATOM 741 O O . ALA A 1 95 ? 17.920 -8.648 -14.532 1.00 82.50 95 ALA A O 1
ATOM 742 N N . TRP A 1 96 ? 15.957 -8.945 -13.486 1.00 88.75 96 TRP A N 1
ATOM 743 C CA . TRP A 1 96 ? 15.509 -10.104 -14.247 1.00 88.75 96 TRP A CA 1
ATOM 744 C C . TRP A 1 96 ? 14.108 -9.841 -14.784 1.00 88.75 96 TRP A C 1
ATOM 746 O O . TRP A 1 96 ? 13.199 -9.529 -14.021 1.00 88.75 96 TRP A O 1
ATOM 756 N N . ILE A 1 97 ? 13.935 -10.022 -16.086 1.00 88.88 97 ILE A N 1
ATOM 757 C CA . ILE A 1 97 ? 12.638 -10.096 -16.753 1.00 88.88 97 ILE A CA 1
ATOM 758 C C . ILE A 1 97 ? 12.464 -11.560 -17.140 1.00 88.88 97 ILE A C 1
ATOM 760 O O . ILE A 1 97 ? 13.141 -12.043 -18.045 1.00 88.88 97 ILE A O 1
ATOM 764 N N . ARG A 1 98 ? 11.623 -12.285 -16.408 1.00 91.50 98 ARG A N 1
ATOM 765 C CA . ARG A 1 98 ? 11.239 -13.663 -16.722 1.00 91.50 98 ARG A CA 1
ATOM 766 C C . ARG A 1 98 ? 10.006 -13.626 -17.606 1.00 91.50 98 ARG A C 1
ATOM 768 O O . ARG A 1 98 ? 9.025 -12.993 -17.219 1.00 91.50 98 ARG A O 1
ATOM 775 N N . GLY A 1 99 ? 10.064 -14.277 -18.761 1.00 90.69 99 GLY A N 1
ATOM 776 C CA . GLY A 1 99 ? 8.996 -14.181 -19.755 1.00 90.69 99 GLY A CA 1
ATOM 777 C C . GLY A 1 99 ? 8.943 -12.808 -20.433 1.00 90.69 99 GLY A C 1
ATOM 778 O O . GLY A 1 99 ? 7.942 -12.100 -20.335 1.00 90.69 99 GLY A O 1
ATOM 779 N N . LEU A 1 100 ? 10.047 -12.378 -21.059 1.00 90.62 100 LEU A N 1
ATOM 780 C CA . LEU A 1 100 ? 10.071 -11.182 -21.903 1.00 90.62 100 LEU A CA 1
ATOM 781 C C . LEU A 1 100 ? 9.016 -11.335 -23.012 1.00 90.62 100 LEU A C 1
ATOM 783 O O . LEU A 1 100 ? 9.086 -12.311 -23.763 1.00 90.62 100 LEU A O 1
ATOM 787 N N . PRO A 1 101 ? 8.108 -10.356 -23.178 1.00 92.56 101 PRO A N 1
ATOM 788 C CA . PRO A 1 101 ? 7.083 -10.408 -24.206 1.00 92.56 101 PRO A CA 1
ATOM 789 C C . PRO A 1 101 ? 7.672 -10.590 -25.605 1.00 92.56 101 PRO A C 1
ATOM 791 O O . PRO A 1 101 ? 8.705 -10.006 -25.941 1.00 92.56 101 PRO A O 1
ATOM 794 N N . SER A 1 102 ? 6.983 -11.367 -26.436 1.00 93.44 102 SER A N 1
ATOM 795 C CA . SER A 1 102 ? 7.401 -11.680 -27.803 1.00 93.44 102 SER A CA 1
ATOM 796 C C . SER A 1 102 ? 6.432 -11.150 -28.860 1.00 93.44 102 SER A C 1
ATOM 798 O O . SER A 1 102 ? 5.284 -10.787 -28.582 1.00 93.44 102 SER A O 1
ATOM 800 N N . GLY A 1 103 ? 6.884 -11.080 -30.113 1.00 94.00 103 GLY A N 1
ATOM 801 C CA . GLY A 1 103 ? 6.060 -10.600 -31.223 1.00 94.00 103 GLY A CA 1
ATOM 802 C C . GLY A 1 103 ? 5.928 -9.077 -31.238 1.00 94.00 103 GLY A C 1
ATOM 803 O O . GLY A 1 103 ? 6.810 -8.367 -30.772 1.00 94.00 103 GLY A O 1
ATOM 804 N N . THR A 1 104 ? 4.865 -8.539 -31.834 1.00 96.06 104 THR A N 1
ATOM 805 C CA . THR A 1 104 ? 4.684 -7.083 -31.932 1.00 96.06 104 THR A CA 1
ATOM 806 C C . THR A 1 104 ? 3.315 -6.650 -31.446 1.00 96.06 104 THR A C 1
ATOM 808 O O . THR A 1 104 ? 2.305 -7.295 -31.740 1.00 96.06 104 THR A O 1
ATOM 811 N N . LEU A 1 105 ? 3.285 -5.520 -30.745 1.00 96.00 105 LEU A N 1
ATOM 812 C CA . LEU A 1 105 ? 2.071 -4.784 -30.441 1.00 96.00 105 LEU A CA 1
ATOM 813 C C . LEU A 1 105 ? 1.365 -4.394 -31.744 1.00 96.00 105 LEU A C 1
ATOM 815 O O . LEU A 1 105 ? 1.991 -4.194 -32.789 1.00 96.00 105 LEU A O 1
ATOM 819 N N . HIS A 1 106 ? 0.040 -4.284 -31.676 1.00 95.81 106 HIS A N 1
ATOM 820 C CA . HIS A 1 106 ? -0.759 -3.789 -32.790 1.00 95.81 106 HIS A CA 1
ATOM 821 C C . HIS A 1 106 ? -0.395 -2.321 -33.080 1.00 95.81 106 HIS A C 1
ATOM 823 O O . HIS A 1 106 ? -0.237 -1.537 -32.152 1.00 95.81 106 HIS A O 1
ATOM 829 N N . ASN A 1 107 ? -0.324 -1.902 -34.348 1.00 94.50 107 ASN A N 1
ATOM 830 C CA . ASN A 1 107 ? 0.117 -0.539 -34.703 1.00 94.50 107 ASN A CA 1
ATOM 831 C C . ASN A 1 107 ? -0.693 0.567 -34.010 1.00 94.50 107 ASN A C 1
ATOM 833 O O . ASN A 1 107 ? -0.142 1.561 -33.552 1.00 94.50 107 ASN A O 1
ATOM 837 N N . ASP A 1 108 ? -2.007 0.385 -33.897 1.00 94.69 108 ASP A N 1
ATOM 838 C CA . ASP A 1 108 ? -2.867 1.312 -33.158 1.00 94.69 108 ASP A CA 1
ATOM 839 C C . ASP A 1 108 ? -2.532 1.419 -31.666 1.00 94.69 108 ASP A C 1
ATOM 841 O O . ASP A 1 108 ? -2.759 2.472 -31.078 1.00 94.69 108 ASP A O 1
ATOM 845 N N . GLU A 1 109 ? -2.048 0.333 -31.067 1.00 96.19 109 GLU A N 1
ATOM 846 C CA . GLU A 1 109 ? -1.618 0.292 -29.672 1.00 96.19 109 GLU A CA 1
ATOM 847 C C . GLU A 1 109 ? -0.300 1.052 -29.513 1.00 96.19 109 GLU A C 1
ATOM 849 O O . GLU A 1 109 ? -0.205 1.928 -28.660 1.00 96.19 109 GLU A O 1
ATOM 854 N N . ILE A 1 110 ? 0.663 0.824 -30.416 1.00 96.06 110 ILE A N 1
ATOM 855 C CA . ILE A 1 110 ? 1.912 1.600 -30.490 1.00 96.06 110 ILE A CA 1
ATOM 856 C C . ILE A 1 110 ? 1.591 3.097 -30.607 1.00 96.06 110 ILE A C 1
ATOM 858 O O . ILE A 1 110 ? 2.069 3.904 -29.815 1.00 96.06 110 ILE A O 1
ATOM 862 N N . ASN A 1 111 ? 0.712 3.477 -31.538 1.00 94.94 111 ASN A N 1
ATOM 863 C CA . ASN A 1 111 ? 0.309 4.873 -31.714 1.00 94.94 111 ASN A CA 1
ATOM 864 C C . ASN A 1 111 ? -0.337 5.460 -30.447 1.00 94.94 111 ASN A C 1
ATOM 866 O O . ASN A 1 111 ? -0.094 6.625 -30.132 1.00 94.94 111 ASN A O 1
ATOM 870 N N . ALA A 1 112 ? -1.146 4.678 -29.725 1.00 95.56 112 ALA A N 1
ATOM 871 C CA . ALA A 1 112 ? -1.790 5.114 -28.489 1.00 95.56 112 ALA A CA 1
ATOM 872 C C . ALA A 1 112 ? -0.767 5.344 -27.367 1.00 95.56 112 ALA A C 1
ATOM 874 O O . ALA A 1 112 ? -0.850 6.361 -26.686 1.00 95.56 112 ALA A O 1
ATOM 875 N N . ILE A 1 113 ? 0.221 4.453 -27.220 1.00 95.38 113 ILE A N 1
ATOM 876 C CA . ILE A 1 113 ? 1.310 4.592 -26.241 1.00 95.38 113 ILE A CA 1
ATOM 877 C C . ILE A 1 113 ? 2.112 5.868 -26.509 1.00 95.38 113 ILE A C 1
ATOM 879 O O . ILE A 1 113 ? 2.278 6.691 -25.613 1.00 95.38 113 ILE A O 1
ATOM 883 N N . PHE A 1 114 ? 2.552 6.067 -27.753 1.00 93.50 114 PHE A N 1
ATOM 884 C CA . PHE A 1 114 ? 3.334 7.244 -28.136 1.00 93.50 114 PHE A CA 1
ATOM 885 C C . PHE A 1 114 ? 2.529 8.543 -28.024 1.00 93.50 114 PHE A C 1
ATOM 887 O O . PHE A 1 114 ? 3.037 9.549 -27.542 1.00 93.50 114 PHE A O 1
ATOM 894 N N . THR A 1 115 ? 1.237 8.514 -28.363 1.00 93.38 115 THR A N 1
ATOM 895 C CA . THR A 1 115 ? 0.343 9.656 -28.113 1.00 93.38 115 THR A CA 1
ATOM 896 C C . THR A 1 115 ? 0.226 9.955 -26.617 1.00 93.38 115 THR A C 1
ATOM 898 O O . THR A 1 115 ? 0.320 11.115 -26.230 1.00 93.38 115 THR A O 1
ATOM 901 N N . MET A 1 116 ? 0.072 8.929 -25.771 1.00 93.25 116 MET A N 1
ATOM 902 C CA . MET A 1 116 ? -0.070 9.075 -24.317 1.00 93.25 116 MET A CA 1
ATOM 903 C C . MET A 1 116 ? 1.140 9.760 -23.673 1.00 93.25 116 MET A C 1
ATOM 905 O O . MET A 1 116 ? 0.956 10.534 -22.741 1.00 93.25 116 MET A O 1
ATOM 909 N N . ILE A 1 117 ? 2.353 9.521 -24.179 1.00 89.81 117 ILE A N 1
ATOM 910 C CA . ILE A 1 117 ? 3.584 10.171 -23.693 1.00 89.81 117 ILE A CA 1
ATOM 911 C C . ILE A 1 117 ? 3.864 11.530 -24.361 1.00 89.81 117 ILE A C 1
ATOM 913 O O . ILE A 1 117 ? 4.922 12.108 -24.146 1.00 89.81 117 ILE A O 1
ATOM 917 N N . GLY A 1 118 ? 2.938 12.056 -25.169 1.00 87.69 118 GLY A N 1
ATOM 918 C CA . GLY A 1 118 ? 3.081 13.349 -25.855 1.00 87.69 118 GLY A CA 1
ATOM 919 C C . GLY A 1 118 ? 3.771 13.288 -27.225 1.00 87.69 118 GLY A C 1
ATOM 920 O O . GLY A 1 118 ? 3.746 14.267 -27.962 1.00 87.69 118 GLY A O 1
ATOM 921 N N . GLU A 1 119 ? 4.287 12.129 -27.637 1.00 87.94 119 GLU A N 1
ATOM 922 C CA . GLU A 1 119 ? 5.041 11.940 -28.885 1.00 87.94 119 GLU A CA 1
ATOM 923 C C . GLU A 1 119 ? 4.213 11.256 -29.979 1.00 87.94 119 GLU A C 1
ATOM 925 O O . GLU A 1 119 ? 4.609 10.249 -30.566 1.00 87.94 119 GLU A O 1
ATOM 930 N N . ALA A 1 120 ? 3.024 11.796 -30.253 1.00 85.44 120 ALA A N 1
ATOM 931 C CA . ALA A 1 120 ? 2.096 11.231 -31.233 1.00 85.44 120 ALA A CA 1
ATOM 932 C C . ALA A 1 120 ? 2.742 11.036 -32.629 1.00 85.44 120 ALA A C 1
ATOM 934 O O . ALA A 1 120 ? 3.646 11.787 -33.005 1.00 85.44 120 ALA A O 1
ATOM 935 N N . PRO A 1 121 ? 2.258 10.082 -33.455 1.00 84.94 121 PRO A N 1
ATOM 936 C CA . PRO A 1 121 ? 2.818 9.833 -34.783 1.00 84.94 121 PRO A CA 1
ATOM 937 C C . PRO A 1 121 ? 2.925 11.104 -35.638 1.00 84.94 121 PRO A C 1
ATOM 939 O O . PRO A 1 121 ? 1.931 11.783 -35.896 1.00 84.94 121 PRO A O 1
ATOM 942 N N . GLY A 1 122 ? 4.139 11.400 -36.110 1.00 78.12 122 GLY A N 1
ATOM 943 C CA . GLY A 1 122 ? 4.443 12.631 -36.846 1.00 78.12 122 GLY A CA 1
ATOM 944 C C . GLY A 1 122 ? 4.853 13.819 -35.967 1.00 78.12 122 GLY A C 1
ATOM 945 O O . GLY A 1 122 ? 5.016 14.916 -36.504 1.00 78.12 122 GLY A O 1
ATOM 946 N N . SER A 1 123 ? 5.032 13.616 -34.655 1.00 78.56 123 SER A N 1
ATOM 947 C CA . SER A 1 123 ? 5.693 14.572 -33.760 1.00 78.56 123 SER A CA 1
ATOM 948 C C . SER A 1 123 ? 7.070 14.941 -34.313 1.00 78.56 123 SER A C 1
ATOM 950 O O . SER A 1 123 ? 7.840 14.077 -34.729 1.00 78.56 123 SER A O 1
ATOM 952 N N . ALA A 1 124 ? 7.384 16.238 -34.310 1.00 71.44 124 ALA A N 1
ATOM 953 C CA . ALA A 1 124 ? 8.709 16.729 -34.681 1.00 71.44 124 ALA A CA 1
ATOM 954 C C . ALA A 1 124 ? 9.754 16.496 -33.574 1.00 71.44 124 ALA A C 1
ATOM 956 O O . ALA A 1 124 ? 10.946 16.638 -33.838 1.00 71.44 124 ALA A O 1
ATOM 957 N N . ASN A 1 125 ? 9.302 16.169 -32.359 1.00 72.31 125 ASN A N 1
ATOM 958 C CA . ASN A 1 125 ? 10.149 16.009 -31.181 1.00 72.31 125 ASN A CA 1
ATOM 959 C C . ASN A 1 125 ? 10.595 14.557 -30.966 1.00 72.31 125 ASN A C 1
ATOM 961 O O . ASN A 1 125 ? 11.557 14.340 -30.236 1.00 72.31 125 ASN A O 1
ATOM 965 N N . LEU A 1 126 ? 9.963 13.585 -31.637 1.00 79.69 126 LEU A N 1
ATOM 966 C CA . LEU A 1 126 ? 10.338 12.177 -31.549 1.00 79.69 126 LEU A CA 1
ATOM 967 C C . LEU A 1 126 ? 11.688 11.935 -32.258 1.00 79.69 126 LEU A C 1
ATOM 969 O O . LEU A 1 126 ? 11.777 12.102 -33.479 1.00 79.69 126 LEU A O 1
ATOM 973 N N . PRO A 1 127 ? 12.748 11.507 -31.544 1.00 77.50 127 PRO A N 1
ATOM 974 C CA . PRO A 1 127 ? 14.012 11.149 -32.170 1.00 77.50 127 PRO A CA 1
ATOM 975 C C . PRO A 1 127 ? 13.856 9.850 -32.965 1.00 77.50 127 PRO A C 1
ATOM 977 O O . PRO A 1 127 ? 13.617 8.789 -32.392 1.00 77.50 127 PRO A O 1
ATOM 980 N N . GLY A 1 128 ? 14.032 9.920 -34.285 1.00 81.12 128 GLY A N 1
ATOM 981 C CA . GLY A 1 128 ? 13.897 8.773 -35.189 1.00 81.12 128 GLY A CA 1
ATOM 982 C C . GLY A 1 128 ? 12.447 8.451 -35.566 1.00 81.12 128 GLY A C 1
ATOM 983 O O . GLY A 1 128 ? 11.526 9.206 -35.276 1.00 81.12 128 GLY A O 1
ATOM 984 N N . ASP A 1 129 ? 12.246 7.319 -36.240 1.00 86.25 129 ASP A N 1
ATOM 985 C CA . ASP A 1 129 ? 10.917 6.895 -36.690 1.00 86.25 129 ASP A CA 1
ATOM 986 C C . ASP A 1 129 ? 10.172 6.107 -35.604 1.00 86.25 129 ASP A C 1
ATOM 988 O O . ASP A 1 129 ? 10.787 5.446 -34.759 1.00 86.25 129 ASP A O 1
ATOM 992 N N . MET A 1 130 ? 8.838 6.134 -35.679 1.00 90.00 130 MET A N 1
ATOM 993 C CA . MET A 1 130 ? 7.957 5.266 -34.894 1.00 90.00 130 MET A CA 1
ATOM 994 C C . MET A 1 130 ? 8.341 3.787 -35.081 1.00 90.00 130 MET A C 1
ATOM 996 O O . MET A 1 130 ? 8.571 3.359 -36.220 1.00 90.00 130 MET A O 1
ATOM 1000 N N . PRO A 1 131 ? 8.374 2.979 -34.006 1.00 91.31 131 PRO A N 1
ATOM 1001 C CA . PRO A 1 131 ? 8.729 1.572 -34.116 1.00 91.31 131 PRO A CA 1
ATOM 1002 C C . PRO A 1 131 ? 7.697 0.804 -34.948 1.00 91.31 131 PRO A C 1
ATOM 1004 O O . PRO A 1 131 ? 6.487 0.968 -34.799 1.00 91.31 131 PRO A O 1
ATOM 1007 N N . THR A 1 132 ? 8.193 -0.064 -35.830 1.00 90.62 132 THR A N 1
ATOM 1008 C CA . THR A 1 132 ? 7.359 -0.957 -36.658 1.00 90.62 132 THR A CA 1
ATOM 1009 C C . THR A 1 132 ? 7.225 -2.362 -36.070 1.00 90.62 132 THR A C 1
ATOM 1011 O O . THR A 1 132 ? 6.353 -3.123 -36.489 1.00 90.62 132 THR A O 1
ATOM 1014 N N . ARG A 1 133 ? 8.083 -2.703 -35.102 1.00 93.62 133 ARG A N 1
ATOM 1015 C CA . ARG A 1 133 ? 8.073 -3.934 -34.309 1.00 93.62 133 ARG A CA 1
ATOM 1016 C C . ARG A 1 133 ? 8.370 -3.547 -32.864 1.00 93.62 133 ARG A C 1
ATOM 1018 O O . ARG A 1 133 ? 9.364 -2.870 -32.623 1.00 93.62 133 ARG A O 1
ATOM 1025 N N . LEU A 1 134 ? 7.513 -3.940 -31.928 1.00 94.88 134 LEU A N 1
ATOM 1026 C CA . LEU A 1 134 ? 7.670 -3.591 -30.515 1.00 94.88 134 LEU A CA 1
ATOM 1027 C C . LEU A 1 134 ? 7.007 -4.653 -29.643 1.00 94.88 134 LEU A C 1
ATOM 1029 O O . LEU A 1 134 ? 5.792 -4.819 -29.722 1.00 94.88 134 LEU A O 1
ATOM 1033 N N . SER A 1 135 ? 7.785 -5.371 -28.838 1.00 95.69 135 SER A N 1
ATOM 1034 C CA . SER A 1 135 ? 7.265 -6.389 -27.916 1.00 95.69 135 SER A CA 1
ATOM 1035 C C . SER A 1 135 ? 7.003 -5.820 -26.524 1.00 95.69 135 SER A C 1
ATOM 1037 O O . SER A 1 135 ? 5.997 -6.165 -25.912 1.00 95.69 135 SER A O 1
ATOM 1039 N N . LEU A 1 136 ? 7.882 -4.936 -26.045 1.00 92.19 136 LEU A N 1
ATOM 1040 C CA . LEU A 1 136 ? 7.813 -4.278 -24.742 1.00 92.19 136 LEU A CA 1
ATOM 1041 C C . LEU A 1 136 ? 8.323 -2.838 -24.861 1.00 92.19 136 LEU A C 1
ATOM 1043 O O . LEU A 1 136 ? 9.323 -2.587 -25.529 1.00 92.19 136 LEU A O 1
ATOM 1047 N N . ILE A 1 137 ? 7.669 -1.903 -24.181 1.00 91.19 137 ILE A N 1
ATOM 1048 C CA . ILE A 1 137 ? 8.145 -0.533 -23.995 1.00 91.19 137 ILE A CA 1
ATOM 1049 C C . ILE A 1 137 ? 8.062 -0.139 -22.526 1.00 91.19 137 ILE A C 1
ATOM 1051 O O . ILE A 1 137 ? 7.042 -0.356 -21.874 1.00 91.19 137 ILE A O 1
ATOM 1055 N N . ILE A 1 138 ? 9.138 0.460 -22.026 1.00 86.44 138 ILE A N 1
ATOM 1056 C CA . ILE A 1 138 ? 9.165 1.203 -20.769 1.00 86.44 138 ILE A CA 1
ATOM 1057 C C . ILE A 1 138 ? 9.346 2.666 -21.150 1.00 86.44 138 ILE A C 1
ATOM 1059 O O . ILE A 1 138 ? 10.344 3.009 -21.776 1.00 86.44 138 ILE A O 1
ATOM 1063 N N . ALA A 1 139 ? 8.385 3.513 -20.811 1.00 86.38 139 ALA A N 1
ATOM 1064 C CA . ALA A 1 139 ? 8.415 4.936 -21.107 1.00 86.38 139 ALA A CA 1
ATOM 1065 C C . ALA A 1 139 ? 8.345 5.741 -19.814 1.00 86.38 139 ALA A C 1
ATOM 1067 O O . ALA A 1 139 ? 7.539 5.430 -18.940 1.00 86.38 139 ALA A O 1
ATOM 1068 N N . ILE A 1 140 ? 9.158 6.784 -19.714 1.00 82.81 140 ILE A N 1
ATOM 1069 C CA . ILE A 1 140 ? 9.156 7.766 -18.635 1.00 82.81 140 ILE A CA 1
ATOM 1070 C C . ILE A 1 140 ? 8.964 9.127 -19.298 1.00 82.81 140 ILE A C 1
ATOM 1072 O O . ILE A 1 140 ? 9.667 9.460 -20.247 1.00 82.81 140 ILE A O 1
ATOM 1076 N N . LYS A 1 141 ? 7.991 9.904 -18.832 1.00 84.69 141 LYS A N 1
ATOM 1077 C CA . LYS A 1 141 ? 7.659 11.224 -19.368 1.00 84.69 141 LYS A CA 1
ATOM 1078 C C . LYS A 1 141 ? 7.511 12.218 -18.229 1.00 84.69 141 LYS A C 1
ATOM 1080 O O . LYS A 1 141 ? 6.704 12.015 -17.324 1.00 84.69 141 LYS A O 1
ATOM 1085 N N . ASN A 1 142 ? 8.245 13.314 -18.332 1.00 83.50 142 ASN A N 1
ATOM 1086 C CA . ASN A 1 142 ? 8.085 14.520 -17.548 1.00 83.50 142 ASN A CA 1
ATOM 1087 C C . ASN A 1 142 ? 7.347 15.586 -18.379 1.00 83.50 142 ASN A C 1
ATOM 1089 O O . ASN A 1 142 ? 7.872 16.151 -19.338 1.00 83.50 142 ASN A O 1
ATOM 1093 N N . PHE A 1 143 ? 6.108 15.878 -18.002 1.00 84.81 143 PHE A N 1
ATOM 1094 C CA . PHE A 1 143 ? 5.264 16.878 -18.649 1.00 84.81 143 PHE A CA 1
ATOM 1095 C C . PHE A 1 143 ? 5.444 18.290 -18.074 1.00 84.81 143 PHE A C 1
ATOM 1097 O O . PHE A 1 143 ? 4.858 19.236 -18.609 1.00 84.81 143 PHE A O 1
ATOM 1104 N N . THR A 1 144 ? 6.235 18.489 -17.006 1.00 80.06 144 THR A N 1
ATOM 1105 C CA . THR A 1 144 ? 6.452 19.845 -16.465 1.00 80.06 144 THR A CA 1
ATOM 1106 C C . THR A 1 144 ? 7.108 20.762 -17.483 1.00 80.06 144 THR A C 1
ATOM 1108 O O . THR A 1 144 ? 6.729 21.932 -17.580 1.00 80.06 144 THR A O 1
ATOM 1111 N N . ASP A 1 145 ? 8.021 20.204 -18.274 1.00 67.94 145 ASP A N 1
ATOM 1112 C CA . ASP A 1 145 ? 8.793 20.921 -19.285 1.00 67.94 145 ASP A CA 1
ATOM 1113 C C . ASP A 1 145 ? 8.168 20.813 -20.687 1.00 67.94 145 ASP A C 1
ATOM 1115 O O . ASP A 1 145 ? 8.482 21.609 -21.578 1.00 67.94 145 ASP A O 1
ATOM 1119 N N . ASP A 1 146 ? 7.196 19.906 -20.878 1.00 72.25 146 ASP A N 1
ATOM 1120 C CA . ASP A 1 146 ? 6.550 19.641 -22.165 1.00 72.25 146 ASP A CA 1
ATOM 1121 C C . ASP A 1 146 ? 5.014 19.772 -22.171 1.00 72.25 146 ASP A C 1
ATOM 1123 O O . ASP A 1 146 ? 4.266 18.793 -22.133 1.00 72.25 146 ASP A O 1
ATOM 1127 N N . LYS A 1 147 ? 4.542 21.027 -22.245 1.00 66.25 147 LYS A N 1
ATOM 1128 C CA . LYS A 1 147 ? 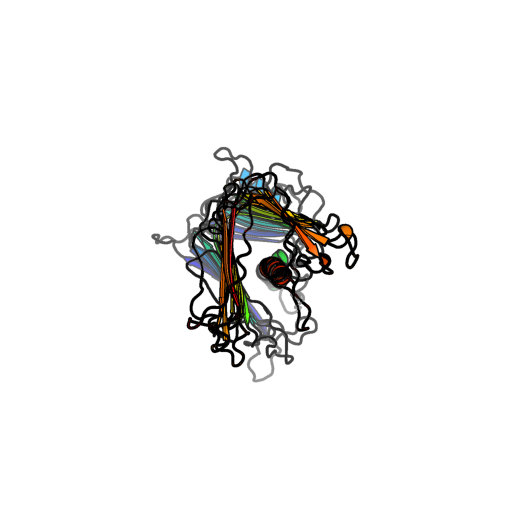3.108 21.383 -22.200 1.00 66.25 147 LYS A CA 1
ATOM 1129 C C . LYS A 1 147 ? 2.477 21.770 -23.543 1.00 66.25 147 LYS A C 1
ATOM 1131 O O . LYS A 1 147 ? 1.265 21.962 -23.605 1.00 66.25 147 LYS A O 1
ATOM 1136 N N . ASP A 1 148 ? 3.267 21.901 -24.607 1.00 69.00 148 ASP A N 1
ATOM 1137 C CA . ASP A 1 148 ? 2.820 22.471 -25.885 1.00 69.00 148 ASP A CA 1
ATOM 1138 C C . ASP A 1 148 ? 2.845 21.422 -27.000 1.00 69.00 148 ASP A C 1
ATOM 1140 O O . ASP A 1 148 ? 3.866 20.782 -27.219 1.00 69.00 148 ASP A O 1
ATOM 1144 N N . GLY A 1 149 ? 1.753 21.300 -27.763 1.00 72.44 149 GLY A N 1
ATOM 1145 C CA . GLY A 1 149 ? 1.677 20.402 -28.927 1.00 72.44 149 GLY A CA 1
ATOM 1146 C C . GLY A 1 149 ? 1.111 19.004 -28.649 1.00 72.44 149 GLY A C 1
ATOM 1147 O O . GLY A 1 149 ? 0.895 18.254 -29.599 1.00 72.44 149 GLY A O 1
ATOM 1148 N N . ASN A 1 150 ? 0.788 18.684 -27.391 1.00 84.31 150 ASN A N 1
ATOM 1149 C CA . ASN A 1 150 ? 0.191 17.401 -27.015 1.00 84.31 150 ASN A CA 1
ATOM 1150 C C . ASN A 1 150 ? -1.227 17.227 -27.584 1.00 84.31 150 ASN A C 1
ATOM 1152 O O . ASN A 1 150 ? -2.082 18.115 -27.494 1.00 84.31 150 ASN A O 1
ATOM 1156 N N . VAL A 1 151 ? -1.494 16.051 -28.153 1.00 89.06 151 VAL A N 1
ATOM 1157 C CA . VAL A 1 151 ? -2.785 15.715 -28.768 1.00 89.06 151 VAL A CA 1
ATOM 1158 C C . VAL A 1 151 ? -3.834 15.453 -27.689 1.00 89.06 151 VAL A C 1
ATOM 1160 O O . VAL A 1 151 ? -3.689 14.537 -26.896 1.00 89.06 151 VAL A O 1
ATOM 1163 N N . ASN A 1 152 ? -4.938 16.200 -27.683 1.00 90.94 152 ASN A N 1
ATOM 1164 C CA . ASN A 1 152 ? -6.053 15.905 -26.780 1.00 90.94 152 ASN A CA 1
ATOM 1165 C C . ASN A 1 152 ? -6.730 14.579 -27.162 1.00 90.94 152 ASN A C 1
ATOM 1167 O O . ASN A 1 152 ? -7.458 14.522 -28.156 1.00 90.94 152 ASN A O 1
ATOM 1171 N N . ASP A 1 153 ? -6.518 13.546 -26.350 1.00 92.19 153 ASP A N 1
ATOM 1172 C CA . ASP A 1 153 ? -7.174 12.247 -26.476 1.00 92.19 153 ASP A CA 1
ATOM 1173 C C . ASP A 1 153 ? -7.698 11.787 -25.103 1.00 92.19 153 ASP A C 1
ATOM 1175 O O . ASP A 1 153 ? -6.961 11.201 -24.305 1.00 92.19 153 ASP A O 1
ATOM 1179 N N . PRO A 1 154 ? -8.986 12.035 -24.799 1.00 91.88 154 PRO A N 1
ATOM 1180 C CA . PRO A 1 154 ? -9.586 11.644 -23.527 1.00 91.88 154 PRO A CA 1
ATOM 1181 C C . PRO A 1 154 ? -9.862 10.137 -23.424 1.00 91.88 154 PRO A C 1
ATOM 1183 O O . PRO A 1 154 ? -10.374 9.687 -22.402 1.00 91.88 154 PRO A O 1
ATOM 1186 N N . THR A 1 155 ? -9.596 9.350 -24.473 1.00 93.44 155 THR A N 1
ATOM 1187 C CA . THR A 1 155 ? -9.792 7.893 -24.440 1.00 93.44 155 THR A CA 1
ATOM 1188 C C . THR A 1 155 ? -8.593 7.156 -23.846 1.00 93.44 155 THR A C 1
ATOM 1190 O O . THR A 1 155 ? -8.721 5.995 -23.448 1.00 93.44 155 THR A O 1
ATOM 1193 N N . LEU A 1 156 ? -7.434 7.810 -23.760 1.00 94.81 156 LEU A N 1
ATOM 1194 C CA . LEU A 1 156 ? -6.222 7.262 -23.155 1.00 94.81 156 LEU A CA 1
ATOM 1195 C C . LEU A 1 156 ? -6.320 7.261 -21.619 1.00 94.81 156 LEU A C 1
ATOM 1197 O O . LEU A 1 156 ? -7.061 8.068 -21.058 1.00 94.81 156 LEU A O 1
ATOM 1201 N N . PRO A 1 157 ? -5.580 6.379 -20.919 1.00 93.25 157 PRO A N 1
ATOM 1202 C CA . PRO A 1 157 ? -5.524 6.398 -19.454 1.00 93.25 157 PRO A CA 1
ATOM 1203 C C . PRO A 1 157 ? -5.019 7.739 -18.906 1.00 93.25 157 PRO A C 1
ATOM 1205 O O . PRO A 1 157 ? -5.462 8.186 -17.851 1.00 93.25 157 PRO A O 1
ATOM 1208 N N . VAL A 1 158 ? -4.118 8.381 -19.654 1.00 93.31 158 VAL A N 1
ATOM 1209 C CA . VAL A 1 158 ? -3.613 9.728 -19.397 1.00 93.31 158 VAL A CA 1
ATOM 1210 C C . VAL A 1 158 ? -3.876 10.571 -20.630 1.00 93.31 158 VAL A C 1
ATOM 1212 O O . VAL A 1 158 ? -3.404 10.237 -21.715 1.00 93.31 158 VAL A O 1
ATOM 1215 N N . ASN A 1 159 ? -4.636 11.655 -20.473 1.00 92.62 159 ASN A N 1
ATOM 1216 C CA . ASN A 1 159 ? -4.854 12.600 -21.560 1.00 92.62 159 ASN A CA 1
ATOM 1217 C C . ASN A 1 159 ? -3.674 13.583 -21.616 1.00 92.62 159 ASN A C 1
ATOM 1219 O O . ASN A 1 159 ? -3.569 14.444 -20.738 1.00 92.62 159 ASN A O 1
ATOM 1223 N N . PRO A 1 160 ? -2.815 13.531 -22.645 1.00 89.19 160 PRO A N 1
ATOM 1224 C CA . PRO A 1 160 ? -1.588 14.320 -22.672 1.00 89.19 160 PRO A CA 1
ATOM 1225 C C . PRO A 1 160 ? -1.850 15.826 -22.874 1.00 89.19 160 PRO A C 1
ATOM 1227 O O . PRO A 1 160 ? -0.945 16.628 -22.658 1.00 89.19 160 PRO A O 1
ATOM 1230 N N . SER A 1 161 ? -3.072 16.257 -23.239 1.00 88.69 161 SER A N 1
ATOM 1231 C CA . SER A 1 161 ? -3.434 17.690 -23.244 1.00 88.69 161 SER A CA 1
ATOM 1232 C C . SER A 1 161 ? -3.777 18.256 -21.862 1.00 88.69 161 SER A C 1
ATOM 1234 O O . SER A 1 161 ? -3.879 19.468 -21.698 1.00 88.69 161 SER A O 1
ATOM 1236 N N . SER A 1 162 ? -3.997 17.383 -20.877 1.00 89.50 162 SER A N 1
ATOM 1237 C CA . SER A 1 162 ? -4.176 17.742 -19.468 1.00 89.50 162 SER A CA 1
ATOM 1238 C C . SER A 1 162 ? -3.383 16.756 -18.603 1.00 89.50 162 SER A C 1
ATOM 1240 O O . SER A 1 162 ? -3.990 15.991 -17.847 1.00 89.50 162 SER A O 1
ATOM 1242 N N . PRO A 1 163 ? -2.051 16.708 -18.771 1.00 88.25 163 PRO A N 1
ATOM 1243 C CA . PRO A 1 163 ? -1.249 15.637 -18.218 1.00 88.25 163 PRO A CA 1
ATOM 1244 C C . PRO A 1 163 ? -0.964 15.831 -16.716 1.00 88.25 163 PRO A C 1
ATOM 1246 O O . PRO A 1 163 ? -1.042 16.955 -16.210 1.00 88.25 163 PRO A O 1
ATOM 1249 N N . PRO A 1 164 ? -0.590 14.747 -16.011 1.00 88.75 164 PRO A N 1
ATOM 1250 C CA . PRO A 1 164 ? 0.100 14.806 -14.717 1.00 88.75 164 PRO A CA 1
ATOM 1251 C C . PRO A 1 164 ? 1.472 15.494 -14.866 1.00 88.75 164 PRO A C 1
ATOM 1253 O O . PRO A 1 164 ? 1.878 15.811 -15.979 1.00 88.75 164 PRO A O 1
ATOM 1256 N N . ASN A 1 165 ? 2.231 15.679 -13.779 1.00 87.12 165 ASN A N 1
ATOM 1257 C CA . ASN A 1 165 ? 3.628 16.127 -13.907 1.00 87.12 165 ASN A CA 1
ATOM 1258 C C . ASN A 1 165 ? 4.502 15.018 -14.501 1.00 87.12 165 ASN A C 1
ATOM 1260 O O . ASN A 1 165 ? 5.292 15.282 -15.400 1.00 87.12 165 ASN A O 1
ATOM 1264 N N . THR A 1 166 ? 4.316 13.783 -14.033 1.00 84.00 166 THR A N 1
ATOM 1265 C CA . THR A 1 166 ? 5.082 12.618 -14.482 1.00 84.00 166 THR A CA 1
ATOM 1266 C C . THR A 1 166 ? 4.165 11.472 -14.882 1.00 84.00 166 THR A C 1
ATOM 1268 O O . THR A 1 166 ? 3.118 11.245 -14.269 1.00 84.00 166 THR A O 1
ATOM 1271 N N . LEU A 1 167 ? 4.602 10.719 -15.889 1.00 87.69 167 LEU A N 1
ATOM 1272 C CA . LEU A 1 167 ? 4.035 9.457 -16.341 1.00 87.69 167 LEU A CA 1
ATOM 1273 C C . LEU A 1 167 ? 5.150 8.417 -16.515 1.00 87.69 167 LEU A C 1
ATOM 1275 O O . LEU A 1 167 ? 6.185 8.698 -17.106 1.00 87.69 167 LEU A O 1
ATOM 1279 N N . ILE A 1 168 ? 4.901 7.195 -16.059 1.00 84.75 168 ILE A N 1
ATOM 1280 C CA . ILE A 1 168 ? 5.679 6.002 -16.374 1.00 84.75 168 ILE A CA 1
ATOM 1281 C C . ILE A 1 168 ? 4.722 4.959 -16.930 1.00 84.75 168 ILE A C 1
ATOM 1283 O O . ILE A 1 168 ? 3.676 4.690 -16.337 1.00 84.75 168 ILE A O 1
ATOM 1287 N N . ALA A 1 169 ? 5.084 4.351 -18.050 1.00 89.94 169 ALA A N 1
ATOM 1288 C CA . ALA A 1 169 ? 4.310 3.291 -18.666 1.00 89.94 169 ALA A CA 1
ATOM 1289 C C . ALA A 1 169 ? 5.193 2.075 -18.942 1.00 89.94 169 ALA A C 1
ATOM 1291 O O . ALA A 1 169 ? 6.270 2.212 -19.510 1.00 89.94 169 ALA A O 1
ATOM 1292 N N . ILE A 1 170 ? 4.722 0.886 -18.577 1.00 89.94 170 ILE A N 1
ATOM 1293 C CA . ILE A 1 170 ? 5.311 -0.396 -18.975 1.00 89.94 170 ILE A CA 1
ATOM 1294 C C . ILE A 1 170 ? 4.246 -1.117 -19.784 1.00 89.94 170 ILE A C 1
ATOM 1296 O O . ILE A 1 170 ? 3.183 -1.404 -19.240 1.00 89.94 170 ILE A O 1
ATOM 1300 N N . VAL A 1 171 ? 4.490 -1.372 -21.069 1.00 95.56 171 VAL A N 1
ATOM 1301 C CA . VAL A 1 171 ? 3.484 -1.952 -21.971 1.00 95.56 171 VAL A CA 1
ATOM 1302 C C . VAL A 1 171 ? 4.090 -3.053 -22.830 1.00 95.56 171 VAL A C 1
ATOM 1304 O O . VAL A 1 171 ? 5.065 -2.811 -23.536 1.00 95.56 171 VAL A O 1
ATOM 1307 N N . GLY A 1 172 ? 3.503 -4.248 -22.796 1.00 94.94 172 GLY A N 1
ATOM 1308 C CA . GLY A 1 172 ? 3.962 -5.431 -23.519 1.00 94.94 172 GLY A CA 1
ATOM 1309 C C . GLY A 1 172 ? 2.861 -6.141 -24.309 1.00 94.94 172 GLY A C 1
ATOM 1310 O O . GLY A 1 172 ? 1.666 -5.938 -24.086 1.00 94.94 172 GLY A O 1
ATOM 1311 N N . THR A 1 173 ? 3.257 -6.997 -25.254 1.00 95.88 173 THR A N 1
ATOM 1312 C CA . THR A 1 173 ? 2.336 -7.855 -26.031 1.00 95.88 173 THR A CA 1
ATOM 1313 C C . THR A 1 173 ? 1.611 -8.883 -25.156 1.00 95.88 173 THR A C 1
ATOM 1315 O O . THR A 1 173 ? 0.454 -9.257 -25.406 1.00 95.88 173 THR A O 1
ATOM 1318 N N . GLU A 1 174 ? 2.276 -9.310 -24.091 1.00 94.75 174 GLU A N 1
ATOM 1319 C CA . GLU A 1 174 ? 1.819 -10.274 -23.103 1.00 94.75 174 GLU A CA 1
ATOM 1320 C C . GLU A 1 174 ? 2.285 -9.896 -21.694 1.00 94.75 174 GLU A C 1
ATOM 1322 O O . GLU A 1 174 ? 3.021 -8.926 -21.507 1.00 94.75 174 GLU A O 1
ATOM 1327 N N . SER A 1 175 ? 1.761 -10.611 -20.701 1.00 94.81 175 SER A N 1
ATOM 1328 C CA . SER A 1 175 ? 2.157 -10.433 -19.306 1.00 94.81 175 SER A CA 1
ATOM 1329 C C . SER A 1 175 ? 3.570 -10.951 -19.091 1.00 94.81 175 SER A C 1
ATOM 1331 O O . SER A 1 175 ? 3.953 -11.949 -19.690 1.00 94.81 175 SER A O 1
ATOM 1333 N N . ILE A 1 176 ? 4.316 -10.289 -18.210 1.00 92.19 176 ILE A N 1
ATOM 1334 C CA . ILE A 1 176 ? 5.648 -10.744 -17.801 1.00 92.19 176 ILE A CA 1
ATOM 1335 C C . ILE A 1 176 ? 5.456 -11.692 -16.620 1.00 92.19 176 ILE A C 1
ATOM 1337 O O . ILE A 1 176 ? 4.819 -11.318 -15.630 1.00 92.19 176 ILE A O 1
ATOM 1341 N N . ASP A 1 177 ? 6.012 -12.899 -16.700 1.00 94.06 177 ASP A N 1
ATOM 1342 C CA . ASP A 1 177 ? 5.866 -13.907 -15.645 1.00 94.06 177 ASP A CA 1
ATOM 1343 C C . ASP A 1 177 ? 6.398 -13.385 -14.313 1.00 94.06 177 ASP A C 1
ATOM 1345 O O . ASP A 1 177 ? 5.745 -13.519 -13.273 1.00 94.06 177 ASP A O 1
ATOM 1349 N N . ARG A 1 178 ? 7.587 -12.773 -14.349 1.00 93.38 178 ARG A N 1
ATOM 1350 C CA . ARG A 1 178 ? 8.195 -12.167 -13.170 1.00 93.38 178 ARG A CA 1
ATOM 1351 C C . ARG A 1 178 ? 9.190 -11.069 -13.518 1.00 93.38 178 ARG A C 1
ATOM 1353 O O . ARG A 1 178 ? 10.111 -11.286 -14.298 1.00 93.38 178 ARG A O 1
ATOM 1360 N N . LEU A 1 179 ? 9.062 -9.925 -12.859 1.00 87.69 179 LEU A N 1
ATOM 1361 C CA . LEU A 1 179 ? 10.065 -8.866 -12.839 1.00 87.69 179 LEU A CA 1
ATOM 1362 C C . LEU A 1 179 ? 10.769 -8.883 -11.482 1.00 87.69 179 LEU A C 1
ATOM 1364 O O . LEU A 1 179 ? 10.118 -8.721 -10.456 1.00 87.69 179 LEU A O 1
ATOM 1368 N N . GLU A 1 180 ? 12.086 -9.051 -11.457 1.00 87.00 180 GLU A N 1
ATOM 1369 C CA . GLU A 1 180 ? 12.893 -8.896 -10.245 1.00 87.00 180 GLU A CA 1
ATOM 1370 C C . GLU A 1 180 ? 13.873 -7.747 -10.438 1.00 87.00 180 GLU A C 1
ATOM 1372 O O . GLU A 1 180 ? 14.539 -7.668 -11.464 1.00 87.00 180 GLU A O 1
ATOM 1377 N N . TYR A 1 181 ? 14.008 -6.887 -9.438 1.00 82.62 181 TYR A N 1
ATOM 1378 C CA . TYR A 1 181 ? 15.011 -5.837 -9.396 1.00 82.62 181 TYR A CA 1
ATOM 1379 C C . TYR A 1 181 ? 15.677 -5.827 -8.026 1.00 82.62 181 TYR A C 1
ATOM 1381 O O . TYR A 1 181 ? 15.013 -5.926 -6.997 1.00 82.62 181 TYR A O 1
ATOM 1389 N N . LYS A 1 182 ? 17.003 -5.749 -8.003 1.00 84.75 182 LYS A N 1
ATOM 1390 C CA . LYS A 1 182 ? 17.808 -5.653 -6.788 1.00 84.75 182 LYS A CA 1
ATOM 1391 C C . LYS A 1 182 ? 18.850 -4.577 -6.987 1.00 84.75 182 LYS A C 1
ATOM 1393 O O . LYS A 1 182 ? 19.612 -4.669 -7.937 1.00 84.75 182 LYS A O 1
ATOM 1398 N N . SER A 1 183 ? 18.907 -3.607 -6.095 1.00 79.88 183 SER A N 1
ATOM 1399 C CA . SER A 1 183 ? 19.896 -2.539 -6.122 1.00 79.88 183 SER A CA 1
ATOM 1400 C C . SER A 1 183 ? 20.567 -2.412 -4.766 1.00 79.88 183 SER A C 1
ATOM 1402 O O . SER A 1 183 ? 19.923 -2.577 -3.728 1.00 79.88 183 SER A O 1
ATOM 1404 N N . THR A 1 184 ? 21.863 -2.135 -4.778 1.00 85.81 184 THR A N 1
ATOM 1405 C CA . THR A 1 184 ? 22.619 -1.697 -3.609 1.00 85.81 184 THR A CA 1
ATOM 1406 C C . THR A 1 184 ? 23.301 -0.381 -3.925 1.00 85.81 184 THR A C 1
ATOM 1408 O O . THR A 1 184 ? 23.929 -0.245 -4.975 1.00 85.81 184 THR A O 1
ATOM 1411 N N . PHE A 1 185 ? 23.208 0.558 -2.995 1.00 81.94 185 PHE A N 1
ATOM 1412 C CA . PHE A 1 185 ? 23.803 1.880 -3.095 1.00 81.94 185 PHE A CA 1
ATOM 1413 C C . PHE A 1 185 ? 24.714 2.118 -1.891 1.00 81.94 185 PHE A C 1
ATOM 1415 O O . PHE A 1 185 ? 24.332 1.821 -0.760 1.00 81.94 185 PHE A O 1
ATOM 1422 N N . MET A 1 186 ? 25.920 2.640 -2.114 1.00 87.56 186 MET A N 1
ATOM 1423 C CA . MET A 1 186 ? 26.878 2.982 -1.059 1.00 87.56 186 MET A CA 1
ATOM 1424 C C . MET A 1 186 ? 27.302 4.440 -1.186 1.00 87.56 186 MET A C 1
ATOM 1426 O O . MET A 1 186 ? 27.974 4.825 -2.154 1.00 87.56 186 MET A O 1
ATOM 1430 N N . ARG A 1 187 ? 26.987 5.248 -0.170 1.00 83.56 187 ARG A N 1
ATOM 1431 C CA . ARG A 1 187 ? 27.368 6.659 -0.154 1.00 83.56 187 ARG A CA 1
ATOM 1432 C C . ARG A 1 187 ? 28.877 6.782 0.043 1.00 83.56 187 ARG A C 1
ATOM 1434 O O . ARG A 1 187 ? 29.459 6.256 0.993 1.00 83.56 187 ARG A O 1
ATOM 1441 N N . GLY A 1 188 ? 29.547 7.439 -0.900 1.00 83.56 188 GLY A N 1
ATOM 1442 C CA . GLY A 1 188 ? 31.006 7.590 -0.874 1.00 83.56 188 GLY A CA 1
ATOM 1443 C C . GLY A 1 188 ? 31.820 6.297 -0.977 1.00 83.56 188 GLY A C 1
ATOM 1444 O O . GLY A 1 188 ? 33.015 6.316 -0.651 1.00 83.56 188 GLY A O 1
ATOM 1445 N N . GLY A 1 189 ? 31.185 5.190 -1.384 1.00 83.81 189 GLY A N 1
ATOM 1446 C CA . GLY A 1 189 ? 31.779 3.851 -1.425 1.00 83.81 189 GLY A CA 1
ATOM 1447 C C . GLY A 1 189 ? 32.063 3.242 -0.049 1.00 83.81 189 GLY A C 1
ATOM 1448 O O . GLY A 1 189 ? 32.959 2.405 0.076 1.00 83.81 189 GLY A O 1
ATOM 1449 N N . TYR A 1 190 ? 31.363 3.686 1.001 1.00 87.62 190 TYR A N 1
ATOM 1450 C CA . TYR A 1 190 ? 31.552 3.176 2.357 1.00 87.62 190 TYR A CA 1
ATOM 1451 C C . TYR A 1 190 ? 30.491 2.131 2.714 1.00 87.62 190 TYR A C 1
ATOM 1453 O O . TYR A 1 190 ? 29.303 2.422 2.737 1.00 87.62 190 TYR A O 1
ATOM 1461 N N . VAL A 1 191 ? 30.919 0.905 3.026 1.00 85.25 191 VAL A N 1
ATOM 1462 C CA . VAL A 1 191 ? 30.009 -0.249 3.178 1.00 85.25 191 VAL A CA 1
ATOM 1463 C C . VAL A 1 191 ? 28.975 -0.092 4.302 1.00 85.25 191 VAL A C 1
ATOM 1465 O O . VAL A 1 191 ? 27.842 -0.538 4.149 1.00 85.25 191 VAL A O 1
ATOM 1468 N N . ASN A 1 192 ? 29.334 0.574 5.405 1.00 84.38 192 ASN A N 1
ATOM 1469 C CA . ASN A 1 192 ? 28.414 0.793 6.530 1.00 84.38 192 ASN A CA 1
ATOM 1470 C C . ASN A 1 192 ? 27.432 1.950 6.280 1.00 84.38 192 ASN A C 1
ATOM 1472 O O . ASN A 1 192 ? 26.551 2.180 7.098 1.00 84.38 192 ASN A O 1
ATOM 1476 N N . ASP A 1 193 ? 27.607 2.688 5.184 1.00 86.69 193 ASP A N 1
ATOM 1477 C CA . ASP A 1 193 ? 26.741 3.779 4.753 1.00 86.69 193 ASP A CA 1
ATOM 1478 C C . ASP A 1 193 ? 26.111 3.384 3.415 1.00 86.69 193 ASP A C 1
ATOM 1480 O O . ASP A 1 193 ? 26.476 3.873 2.341 1.00 86.69 193 ASP A O 1
ATOM 1484 N N . SER A 1 194 ? 25.238 2.379 3.489 1.00 87.12 194 SER A N 1
ATOM 1485 C CA . SER A 1 194 ? 24.634 1.736 2.330 1.00 87.12 194 SER A CA 1
ATOM 1486 C C . SER A 1 194 ? 23.132 1.522 2.494 1.00 87.12 194 SER A C 1
ATOM 1488 O O . SER A 1 194 ? 22.578 1.568 3.595 1.00 87.12 194 SER A O 1
ATOM 1490 N N . SER A 1 195 ? 22.456 1.321 1.371 1.00 83.12 195 SER A N 1
ATOM 1491 C CA . SER A 1 195 ? 21.064 0.897 1.307 1.00 83.12 195 SER A CA 1
ATOM 1492 C C . SER A 1 195 ? 20.890 -0.179 0.247 1.00 83.12 195 SER A C 1
ATOM 1494 O O . SER A 1 195 ? 21.695 -0.324 -0.678 1.00 83.12 195 SER A O 1
ATOM 1496 N N . SER A 1 196 ? 19.827 -0.956 0.400 1.00 84.62 196 SER A N 1
ATOM 1497 C CA . SER A 1 196 ? 19.413 -1.966 -0.559 1.00 84.62 196 SER A CA 1
ATOM 1498 C C . SER A 1 196 ? 17.934 -1.818 -0.881 1.00 84.62 196 SER A C 1
ATOM 1500 O O . SER A 1 196 ? 17.130 -1.452 -0.023 1.00 84.62 196 SER A O 1
ATOM 1502 N N . LEU A 1 197 ? 17.598 -2.106 -2.131 1.00 79.62 197 LEU A N 1
ATOM 1503 C CA . LEU A 1 197 ? 16.248 -2.144 -2.670 1.00 79.62 197 LEU A CA 1
ATOM 1504 C C . LEU A 1 197 ? 16.068 -3.498 -3.350 1.00 79.62 197 LEU A C 1
ATOM 1506 O O . LEU A 1 197 ? 16.878 -3.896 -4.183 1.00 79.62 197 LEU A O 1
ATOM 1510 N N . GLN A 1 198 ? 14.996 -4.197 -3.018 1.00 84.88 198 GLN A N 1
ATOM 1511 C CA . GLN A 1 198 ? 14.551 -5.395 -3.703 1.00 84.88 198 GLN A CA 1
ATOM 1512 C C . GLN A 1 198 ? 13.093 -5.213 -4.106 1.00 84.88 198 GLN A C 1
ATOM 1514 O O . GLN A 1 198 ? 12.248 -4.912 -3.275 1.00 84.88 198 GLN A O 1
ATOM 1519 N N . LEU A 1 199 ? 12.797 -5.437 -5.377 1.00 82.44 199 LEU A N 1
ATOM 1520 C CA . LEU A 1 199 ? 11.462 -5.430 -5.953 1.00 82.44 199 LEU A CA 1
ATOM 1521 C C . LEU A 1 199 ? 11.251 -6.767 -6.669 1.00 82.44 199 LEU A C 1
ATOM 1523 O O . LEU A 1 199 ? 12.129 -7.240 -7.389 1.00 82.44 199 LEU A O 1
ATOM 1527 N N . SER A 1 200 ? 10.100 -7.391 -6.467 1.00 88.56 200 SER A N 1
ATOM 1528 C CA . SER A 1 200 ? 9.670 -8.575 -7.204 1.00 88.56 200 SER A CA 1
ATOM 1529 C C . SER A 1 200 ? 8.196 -8.426 -7.542 1.00 88.56 200 SER A C 1
ATOM 1531 O O . SER A 1 200 ? 7.377 -8.199 -6.659 1.00 88.56 200 SER A O 1
ATOM 1533 N N . ILE A 1 201 ? 7.852 -8.561 -8.815 1.00 89.25 201 ILE A N 1
ATOM 1534 C CA . ILE A 1 201 ? 6.473 -8.514 -9.290 1.00 89.25 201 ILE A CA 1
ATOM 1535 C C . ILE A 1 201 ? 6.208 -9.792 -10.071 1.00 89.25 201 ILE A C 1
ATOM 1537 O O . ILE A 1 201 ? 6.847 -10.025 -11.091 1.00 89.25 201 ILE A O 1
ATOM 1541 N N . ASP A 1 202 ? 5.285 -10.615 -9.591 1.00 94.31 202 ASP A N 1
ATOM 1542 C CA . ASP A 1 202 ? 4.837 -11.825 -10.275 1.00 94.31 202 ASP A CA 1
ATOM 1543 C C . ASP A 1 202 ? 3.560 -11.541 -11.063 1.00 94.31 202 ASP A C 1
ATOM 1545 O O . ASP A 1 202 ? 2.653 -10.864 -10.561 1.00 94.31 202 ASP A O 1
ATOM 1549 N N . ASN A 1 203 ? 3.468 -12.123 -12.261 1.00 94.56 203 ASN A N 1
ATOM 1550 C CA . ASN A 1 203 ? 2.363 -11.940 -13.198 1.00 94.56 203 ASN A CA 1
ATOM 1551 C C . ASN A 1 203 ? 2.078 -10.448 -13.428 1.00 94.56 203 ASN A C 1
ATOM 1553 O O . ASN A 1 203 ? 1.046 -9.912 -13.015 1.00 94.56 203 ASN A O 1
ATOM 1557 N N . VAL A 1 204 ? 3.050 -9.770 -14.038 1.00 92.44 204 VAL A N 1
ATOM 1558 C CA . VAL A 1 204 ? 2.976 -8.350 -14.384 1.00 92.44 204 VAL A CA 1
ATOM 1559 C C . VAL A 1 204 ? 1.906 -8.167 -15.472 1.00 92.44 204 VAL A C 1
ATOM 1561 O O . VAL A 1 204 ? 1.951 -8.849 -16.503 1.00 92.44 204 VAL A O 1
ATOM 1564 N N . PRO A 1 205 ? 0.943 -7.252 -15.286 1.00 94.56 205 PRO A N 1
ATOM 1565 C CA . PRO A 1 205 ? -0.050 -6.905 -16.296 1.00 94.56 205 PRO A CA 1
ATOM 1566 C C . PRO A 1 205 ? 0.579 -6.448 -17.611 1.00 94.56 205 PRO A C 1
ATOM 1568 O O . PRO A 1 205 ? 1.685 -5.910 -17.632 1.00 94.56 205 PRO A O 1
ATOM 1571 N N . LYS A 1 206 ? -0.157 -6.609 -18.715 1.00 95.81 206 LYS A N 1
ATOM 1572 C CA . LYS A 1 206 ? 0.313 -6.186 -20.045 1.00 95.81 206 LYS A CA 1
ATOM 1573 C C . LYS A 1 206 ? 0.594 -4.692 -20.130 1.00 95.81 206 LYS A C 1
ATOM 1575 O O . LYS A 1 206 ? 1.441 -4.289 -20.914 1.00 95.81 206 LYS A O 1
ATOM 1580 N N . ALA A 1 207 ? -0.127 -3.876 -19.369 1.00 95.81 207 ALA A N 1
ATOM 1581 C CA . ALA A 1 207 ? 0.098 -2.446 -19.281 1.00 95.81 207 ALA A CA 1
ATOM 1582 C C . ALA A 1 207 ? 0.042 -1.988 -17.820 1.00 95.81 207 ALA A C 1
ATOM 1584 O O . ALA A 1 207 ? -0.970 -2.183 -17.152 1.00 95.81 207 ALA A O 1
ATOM 1585 N N . ILE A 1 208 ? 1.099 -1.338 -17.339 1.00 92.12 208 ILE A N 1
ATOM 1586 C CA . ILE A 1 208 ? 1.126 -0.599 -16.072 1.00 92.12 208 ILE A CA 1
ATOM 1587 C C . ILE A 1 208 ? 1.337 0.873 -16.403 1.00 92.12 208 ILE A C 1
ATOM 1589 O O . ILE A 1 208 ? 2.253 1.216 -17.144 1.00 92.12 208 ILE A O 1
ATOM 1593 N N . VAL A 1 209 ? 0.504 1.738 -15.836 1.00 92.75 209 VAL A N 1
ATOM 1594 C CA . VAL A 1 209 ? 0.583 3.192 -15.974 1.00 92.75 209 VAL A CA 1
ATOM 1595 C C . VAL A 1 209 ? 0.656 3.811 -14.586 1.00 92.75 209 VAL A C 1
ATOM 1597 O O . VAL A 1 209 ? -0.326 3.789 -13.846 1.00 92.75 209 VAL A O 1
ATOM 1600 N N . VAL A 1 210 ? 1.814 4.366 -14.242 1.00 87.38 210 VAL A N 1
ATOM 1601 C CA . VAL A 1 210 ? 2.037 5.145 -13.021 1.00 87.38 210 VAL A CA 1
ATOM 1602 C C . VAL A 1 210 ? 2.064 6.615 -13.405 1.00 87.38 210 VAL A C 1
ATOM 1604 O O . VAL A 1 210 ? 2.819 7.010 -14.284 1.00 87.38 210 VAL A O 1
ATOM 1607 N N . GLN A 1 211 ? 1.261 7.441 -12.757 1.00 88.56 211 GLN A N 1
ATOM 1608 C CA . GLN A 1 211 ? 1.220 8.873 -13.019 1.00 88.56 211 GLN A CA 1
ATOM 1609 C C . GLN A 1 211 ? 1.052 9.670 -11.736 1.00 88.56 211 GLN A C 1
ATOM 1611 O O . GLN A 1 211 ? 0.532 9.155 -10.746 1.00 88.56 211 GLN A O 1
ATOM 1616 N N . GLY A 1 212 ? 1.459 10.934 -11.753 1.00 86.56 212 GLY A N 1
ATOM 1617 C CA . GLY A 1 212 ? 1.247 11.795 -10.602 1.00 86.56 212 GLY A CA 1
ATOM 1618 C C . GLY A 1 212 ? 1.905 13.160 -10.684 1.00 86.56 212 GLY A C 1
ATOM 1619 O O . GLY A 1 212 ? 2.493 13.545 -11.694 1.00 86.56 212 GLY A O 1
ATOM 1620 N N . SER A 1 213 ? 1.815 13.903 -9.588 1.00 85.00 213 SER A N 1
ATOM 1621 C CA . SER A 1 213 ? 2.490 15.192 -9.429 1.00 85.00 213 SER A CA 1
ATOM 1622 C C . SER A 1 213 ? 3.970 15.057 -9.054 1.00 85.00 213 SER A C 1
ATOM 1624 O O . SER A 1 213 ? 4.651 16.078 -8.946 1.00 85.00 213 SER A O 1
ATOM 1626 N N . PHE A 1 214 ? 4.470 13.830 -8.864 1.00 75.31 214 PHE A N 1
ATOM 1627 C CA . PHE A 1 214 ? 5.857 13.586 -8.484 1.00 75.31 214 PHE A CA 1
ATOM 1628 C C . PHE A 1 214 ? 6.786 14.032 -9.601 1.00 75.31 214 PHE A C 1
ATOM 1630 O O . PHE A 1 214 ? 6.425 13.969 -10.776 1.00 75.31 214 PHE A O 1
ATOM 1637 N N . LEU A 1 215 ? 7.975 14.493 -9.233 1.00 71.62 215 LEU A N 1
ATOM 1638 C CA . LEU A 1 215 ? 8.993 14.886 -10.196 1.00 71.62 215 LEU A CA 1
ATOM 1639 C C . LEU A 1 215 ? 10.010 13.763 -10.337 1.00 71.62 215 LEU A C 1
ATOM 1641 O O . LEU A 1 215 ? 10.490 13.193 -9.352 1.00 71.62 215 LEU A O 1
ATOM 1645 N N . VAL A 1 216 ? 10.335 13.462 -11.585 1.00 63.94 216 VAL A N 1
ATOM 1646 C CA . VAL A 1 216 ? 11.526 12.692 -11.916 1.00 63.94 216 VAL A CA 1
ATOM 1647 C C . VAL A 1 216 ? 12.709 13.658 -11.875 1.00 63.94 216 VAL A C 1
ATOM 1649 O O . VAL A 1 216 ? 12.572 14.775 -12.383 1.00 63.94 216 VAL A O 1
ATOM 1652 N N . PRO A 1 217 ? 13.850 13.290 -11.269 1.00 54.59 217 PRO A N 1
ATOM 1653 C CA . PRO A 1 217 ? 15.064 14.085 -11.390 1.00 54.59 217 PRO A CA 1
ATOM 1654 C C . PRO A 1 217 ? 15.340 14.369 -12.871 1.00 54.59 217 PRO A C 1
ATOM 1656 O O . PRO A 1 217 ? 15.423 13.437 -13.667 1.00 54.59 217 PRO A O 1
ATOM 1659 N N . SER A 1 218 ? 15.447 15.644 -13.255 1.00 49.12 218 SER A N 1
ATOM 1660 C CA . SER A 1 218 ? 15.873 16.007 -14.608 1.00 49.12 218 SER A CA 1
ATOM 1661 C C . SER A 1 218 ? 17.253 15.404 -14.851 1.00 49.12 218 SER A C 1
ATOM 1663 O O . SER A 1 218 ? 18.140 15.617 -14.013 1.00 49.12 218 SER A O 1
ATOM 1665 N N . SER A 1 219 ? 17.450 14.683 -15.957 1.00 47.47 219 SER A N 1
ATOM 1666 C CA . SER A 1 219 ? 18.775 14.147 -16.261 1.00 47.47 219 SER A CA 1
ATOM 1667 C C . SER A 1 219 ? 19.799 15.281 -16.318 1.00 47.47 219 SER A C 1
ATOM 1669 O O . SER A 1 219 ? 19.526 16.411 -16.748 1.00 47.47 219 SER A O 1
ATOM 1671 N N . GLY A 1 220 ? 20.966 15.018 -15.737 1.00 40.94 220 GLY A N 1
ATOM 1672 C CA . GLY A 1 220 ? 21.989 16.031 -15.554 1.00 40.94 220 GLY A CA 1
ATOM 1673 C C . GLY A 1 220 ? 22.634 16.373 -16.886 1.00 40.94 220 GLY A C 1
ATOM 1674 O O . GLY A 1 220 ? 23.517 15.652 -17.329 1.00 40.94 220 GLY A O 1
ATOM 1675 N N . LEU A 1 221 ? 22.265 17.515 -17.470 1.00 34.75 221 LEU A N 1
ATOM 1676 C CA . LEU A 1 221 ? 23.001 18.122 -18.578 1.00 34.75 221 LEU A CA 1
ATOM 1677 C C . LEU A 1 221 ? 24.490 18.262 -18.203 1.00 34.75 221 LEU A C 1
ATOM 1679 O O . LEU A 1 221 ? 24.854 19.111 -17.386 1.00 34.75 221 LEU A O 1
ATOM 1683 N N . GLY A 1 222 ? 25.356 17.466 -18.838 1.00 41.22 222 GLY A N 1
ATOM 1684 C CA . GLY A 1 222 ? 26.805 17.701 -18.868 1.00 41.22 222 GLY A CA 1
ATOM 1685 C C . GLY A 1 222 ? 27.656 16.837 -17.937 1.00 41.22 222 GLY A C 1
ATOM 1686 O O . GLY A 1 222 ? 28.603 17.346 -17.335 1.00 41.22 222 GLY A O 1
ATOM 1687 N N . ARG A 1 223 ? 27.374 15.533 -17.832 1.00 47.19 223 ARG A N 1
ATOM 1688 C CA . ARG A 1 223 ? 28.169 14.600 -17.005 1.00 47.19 223 ARG A CA 1
ATOM 1689 C C . ARG A 1 223 ? 29.494 14.168 -17.651 1.00 47.19 223 ARG A C 1
ATOM 1691 O O . ARG A 1 223 ? 30.340 13.576 -16.983 1.00 47.19 223 ARG A O 1
ATOM 1698 N N . ILE A 1 224 ? 29.718 14.511 -18.924 1.00 41.59 224 ILE A N 1
ATOM 1699 C CA . ILE A 1 224 ? 30.895 14.102 -19.698 1.00 41.59 224 ILE A CA 1
ATOM 1700 C C . ILE A 1 224 ? 31.476 15.308 -20.453 1.00 41.59 224 ILE A C 1
ATOM 1702 O O . ILE A 1 224 ? 30.766 16.065 -21.110 1.00 41.59 224 ILE A O 1
ATOM 1706 N N . ASN A 1 225 ? 32.789 15.518 -20.340 1.00 37.56 225 ASN A N 1
ATOM 1707 C CA . ASN A 1 225 ? 33.481 16.642 -20.969 1.00 37.56 225 ASN A CA 1
ATOM 1708 C C . ASN A 1 225 ? 33.907 16.244 -22.396 1.00 37.56 225 ASN A C 1
ATOM 1710 O O . ASN A 1 225 ? 34.919 15.570 -22.580 1.00 37.56 225 ASN A O 1
ATOM 1714 N N . PHE A 1 226 ? 33.117 16.645 -23.396 1.00 42.12 226 PHE A N 1
ATOM 1715 C CA . PHE A 1 226 ? 33.211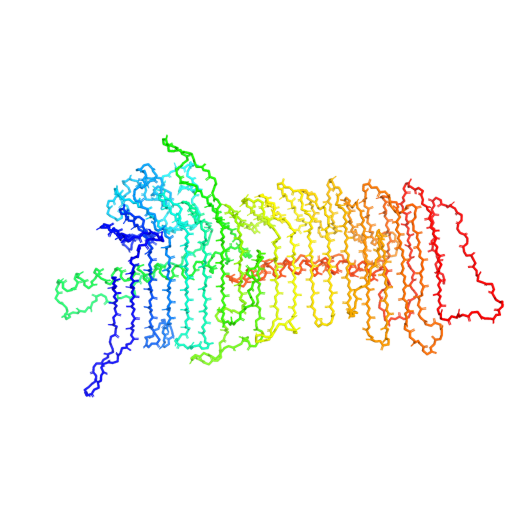 16.224 -24.808 1.00 42.12 226 PHE A CA 1
ATOM 1716 C C . PHE A 1 226 ? 34.466 16.699 -25.573 1.00 42.12 226 PHE A C 1
ATOM 1718 O O . PHE A 1 226 ? 34.623 16.401 -26.757 1.00 42.12 226 PHE A O 1
ATOM 1725 N N . ASP A 1 227 ? 35.373 17.432 -24.924 1.00 40.41 227 ASP A N 1
ATOM 1726 C CA . ASP A 1 227 ? 36.519 18.079 -25.569 1.00 40.41 227 ASP A CA 1
ATOM 1727 C C . ASP A 1 227 ? 37.849 17.412 -25.170 1.00 40.41 227 ASP A C 1
ATOM 1729 O O . ASP A 1 227 ? 38.645 17.940 -24.389 1.00 40.41 227 ASP A O 1
ATOM 1733 N N . ASN A 1 228 ? 38.129 16.231 -25.740 1.00 45.78 228 ASN A N 1
ATOM 1734 C CA . ASN A 1 228 ? 39.495 15.702 -25.784 1.00 45.78 228 ASN A CA 1
ATOM 1735 C C . ASN A 1 228 ? 40.149 16.047 -27.139 1.00 45.78 228 ASN A C 1
ATOM 1737 O O . ASN A 1 228 ? 39.929 15.343 -28.134 1.00 45.78 228 ASN A O 1
ATOM 1741 N N . PRO A 1 229 ? 41.005 17.088 -27.206 1.00 50.47 229 PRO A N 1
ATOM 1742 C CA . PRO A 1 229 ? 41.630 17.541 -28.451 1.00 50.47 229 PRO A CA 1
ATOM 1743 C C . PRO A 1 229 ? 42.644 16.543 -29.041 1.00 50.47 229 PRO A C 1
ATOM 1745 O O . PRO A 1 229 ? 43.204 16.800 -30.105 1.00 50.47 229 PRO A O 1
ATOM 1748 N N . ASN A 1 230 ? 42.897 15.412 -28.370 1.00 50.16 230 ASN A N 1
ATOM 1749 C CA . ASN A 1 230 ? 43.833 14.378 -28.817 1.00 50.16 230 ASN A CA 1
ATOM 1750 C C . ASN A 1 230 ? 43.169 13.213 -29.576 1.00 50.16 230 ASN A C 1
ATOM 1752 O O . ASN A 1 230 ? 43.879 12.323 -30.049 1.00 50.16 230 ASN A O 1
ATOM 1756 N N . LEU A 1 231 ? 41.837 13.186 -29.691 1.00 46.47 231 LEU A N 1
ATOM 1757 C CA . LEU A 1 231 ? 41.104 12.144 -30.417 1.00 46.47 231 LEU A CA 1
ATOM 1758 C C . LEU A 1 231 ? 40.842 12.563 -31.873 1.00 46.47 231 LEU A C 1
ATOM 1760 O O . LEU A 1 231 ? 40.606 13.729 -32.171 1.00 46.47 231 LEU A O 1
ATOM 1764 N N . ASN A 1 232 ? 40.902 11.609 -32.807 1.00 46.97 232 ASN A N 1
ATOM 1765 C CA . ASN A 1 232 ? 40.567 11.871 -34.210 1.00 46.97 232 ASN A CA 1
ATOM 1766 C C . ASN A 1 232 ? 39.038 12.000 -34.393 1.00 46.97 232 ASN A C 1
ATOM 1768 O O . ASN A 1 232 ? 38.269 11.496 -33.583 1.00 46.97 232 ASN A O 1
ATOM 1772 N N . SER A 1 233 ? 38.576 12.641 -35.471 1.00 42.53 233 SER A N 1
ATOM 1773 C CA . SER A 1 233 ? 37.151 12.969 -35.670 1.00 42.53 233 SER A CA 1
ATOM 1774 C C . SER A 1 233 ? 36.207 11.757 -35.727 1.00 42.53 233 SER A C 1
ATOM 1776 O O . SER A 1 233 ? 35.031 11.891 -35.427 1.00 42.53 233 SER A O 1
ATOM 1778 N N . VAL A 1 234 ? 36.698 10.569 -36.100 1.00 39.88 234 VAL A N 1
ATOM 1779 C CA . VAL A 1 234 ? 35.898 9.328 -36.104 1.00 39.88 234 VAL A CA 1
ATOM 1780 C C . VAL A 1 234 ? 35.818 8.736 -34.697 1.00 39.88 234 VAL A C 1
ATOM 1782 O O . VAL A 1 234 ? 34.747 8.318 -34.276 1.00 39.88 234 VAL A O 1
ATOM 1785 N N . ALA A 1 235 ? 36.922 8.758 -33.947 1.00 37.09 235 ALA A N 1
ATOM 1786 C CA . ALA A 1 235 ? 36.953 8.385 -32.541 1.00 37.09 235 ALA A CA 1
ATOM 1787 C C . ALA A 1 235 ? 36.086 9.331 -31.711 1.00 37.09 235 ALA A C 1
ATOM 1789 O O . ALA A 1 235 ? 35.348 8.833 -30.892 1.00 37.09 235 ALA A O 1
ATOM 1790 N N . GLN A 1 236 ? 36.072 10.639 -31.984 1.00 40.88 236 GLN A N 1
ATOM 1791 C CA . GLN A 1 236 ? 35.156 11.584 -31.332 1.00 40.88 236 GLN A CA 1
ATOM 1792 C C . GLN A 1 236 ? 33.682 11.266 -31.617 1.00 40.88 236 GLN A C 1
ATOM 1794 O O . GLN A 1 236 ? 32.860 11.378 -30.725 1.00 40.88 236 GLN A O 1
ATOM 1799 N N . VAL A 1 237 ? 33.324 10.835 -32.832 1.00 42.66 237 VAL A N 1
ATOM 1800 C CA . VAL A 1 237 ? 31.936 10.447 -33.154 1.00 42.66 237 VAL A CA 1
ATOM 1801 C C . VAL A 1 237 ? 31.530 9.148 -32.451 1.00 42.66 237 VAL A C 1
ATOM 1803 O O . VAL A 1 237 ? 30.424 9.070 -31.927 1.00 42.66 237 VAL A O 1
ATOM 1806 N N . PHE A 1 238 ? 32.408 8.141 -32.418 1.00 38.88 238 PHE A N 1
ATOM 1807 C CA . PHE A 1 238 ? 32.149 6.894 -31.689 1.00 38.88 238 PHE A CA 1
ATOM 1808 C C . PHE A 1 238 ? 32.167 7.089 -30.172 1.00 38.88 238 PHE A C 1
ATOM 1810 O O . PHE A 1 238 ? 31.348 6.487 -29.492 1.00 38.88 238 PHE A O 1
ATOM 1817 N N . ASP A 1 239 ? 33.060 7.933 -29.663 1.00 40.25 239 ASP A N 1
ATOM 1818 C CA . ASP A 1 239 ? 33.146 8.309 -28.253 1.00 40.25 239 ASP A CA 1
ATOM 1819 C C . ASP A 1 239 ? 31.885 9.082 -27.864 1.00 40.25 239 ASP A C 1
ATOM 1821 O O . ASP A 1 239 ? 31.167 8.636 -26.989 1.00 40.25 239 ASP A O 1
ATOM 1825 N N . ASN A 1 240 ? 31.483 10.116 -28.609 1.00 42.59 240 ASN A N 1
ATOM 1826 C CA . ASN A 1 240 ? 30.239 10.849 -28.350 1.00 42.59 240 ASN A CA 1
ATOM 1827 C C . ASN A 1 240 ? 28.996 9.948 -28.413 1.00 42.59 240 ASN A C 1
ATOM 1829 O O . ASN A 1 240 ? 28.140 10.049 -27.547 1.00 42.59 240 ASN A O 1
ATOM 1833 N N . ALA A 1 241 ? 28.894 9.039 -29.388 1.00 42.53 241 ALA A N 1
ATOM 1834 C CA . ALA A 1 241 ? 27.761 8.115 -29.474 1.00 42.53 241 ALA A CA 1
ATOM 1835 C C . ALA A 1 241 ? 27.732 7.106 -28.311 1.00 42.53 241 ALA A C 1
ATOM 1837 O O . ALA A 1 241 ? 26.665 6.798 -27.787 1.00 42.53 241 ALA A O 1
ATOM 1838 N N . LEU A 1 242 ? 28.895 6.594 -27.899 1.00 47.47 242 LEU A N 1
ATOM 1839 C CA . LEU A 1 242 ? 29.014 5.632 -26.805 1.00 47.47 242 LEU A CA 1
ATOM 1840 C C . LEU A 1 242 ? 28.790 6.306 -25.447 1.00 47.47 242 LEU A C 1
ATOM 1842 O O . LEU A 1 242 ? 28.084 5.757 -24.610 1.00 47.47 242 LEU A O 1
ATOM 1846 N N . LEU A 1 243 ? 29.318 7.516 -25.266 1.00 50.41 243 LEU A N 1
ATOM 1847 C CA . LEU A 1 243 ? 29.127 8.359 -24.090 1.00 50.41 243 LEU A CA 1
ATOM 1848 C C . LEU A 1 243 ? 27.665 8.804 -23.957 1.00 50.41 243 LEU A C 1
ATOM 1850 O O . LEU A 1 243 ? 27.135 8.730 -22.858 1.00 50.41 243 LEU A O 1
ATOM 1854 N N . SER A 1 244 ? 26.978 9.145 -25.054 1.00 49.19 244 SER A N 1
ATOM 1855 C CA . SER A 1 244 ? 25.536 9.434 -25.030 1.00 49.19 244 SER A CA 1
ATOM 1856 C C . SER A 1 244 ? 24.683 8.205 -24.700 1.00 49.19 244 SER A C 1
ATOM 1858 O O . SER A 1 244 ? 23.712 8.326 -23.965 1.00 49.19 244 SER A O 1
ATOM 1860 N N . ILE A 1 245 ? 25.029 7.013 -25.203 1.00 52.03 245 ILE A N 1
ATOM 1861 C CA . ILE A 1 245 ? 24.330 5.770 -24.820 1.00 52.03 245 ILE A CA 1
ATOM 1862 C C . ILE A 1 245 ? 24.547 5.470 -23.334 1.00 52.03 245 ILE A C 1
ATOM 1864 O O . ILE A 1 245 ? 23.607 5.082 -22.646 1.00 52.03 245 ILE A O 1
ATOM 1868 N N . VAL A 1 246 ? 25.774 5.646 -22.839 1.00 53.97 246 VAL A N 1
ATOM 1869 C CA . VAL A 1 246 ? 26.092 5.469 -21.419 1.00 53.97 246 VAL A CA 1
ATOM 1870 C C . VAL A 1 246 ? 25.326 6.483 -20.569 1.00 53.97 246 VAL A C 1
ATOM 1872 O O . VAL A 1 246 ? 24.709 6.066 -19.602 1.00 53.97 246 VAL A O 1
ATOM 1875 N N . GLU A 1 247 ? 25.280 7.760 -20.953 1.00 57.56 247 GLU A N 1
ATOM 1876 C CA . GLU A 1 247 ? 24.520 8.814 -20.264 1.00 57.56 247 GLU A CA 1
ATOM 1877 C C . GLU A 1 247 ? 23.027 8.471 -20.176 1.00 57.56 247 GLU A C 1
ATOM 1879 O O . GLU A 1 247 ? 22.492 8.441 -19.077 1.00 57.56 247 GLU A O 1
ATOM 1884 N N . ILE A 1 248 ? 22.395 8.051 -21.279 1.00 57.56 248 ILE A N 1
ATOM 1885 C CA . ILE A 1 248 ? 20.987 7.611 -21.272 1.00 57.56 248 ILE A CA 1
ATOM 1886 C C . ILE A 1 248 ? 20.767 6.450 -20.291 1.00 57.56 248 ILE A C 1
ATOM 1888 O O . ILE A 1 248 ? 19.779 6.430 -19.561 1.00 57.56 248 ILE A O 1
ATOM 1892 N N . ILE A 1 249 ? 21.674 5.469 -20.243 1.00 56.28 249 ILE A N 1
ATOM 1893 C CA . ILE A 1 249 ? 21.520 4.336 -19.320 1.00 56.28 249 ILE A CA 1
ATOM 1894 C C . ILE A 1 249 ? 21.760 4.760 -17.862 1.00 56.28 249 ILE A C 1
ATOM 1896 O O . ILE A 1 249 ? 21.046 4.291 -16.975 1.00 56.28 249 ILE A O 1
ATOM 1900 N N . LEU A 1 250 ? 22.733 5.640 -17.612 1.00 56.56 250 LEU A N 1
ATOM 1901 C CA . LEU A 1 250 ? 22.996 6.213 -16.289 1.00 56.56 250 LEU A CA 1
ATOM 1902 C C . LEU A 1 250 ? 21.798 7.026 -15.794 1.00 56.56 250 LEU A C 1
ATOM 1904 O O . LEU A 1 250 ? 21.377 6.863 -14.653 1.00 56.56 250 LEU A O 1
ATOM 1908 N N . ASP A 1 251 ? 21.203 7.831 -16.667 1.00 57.34 251 ASP A N 1
ATOM 1909 C CA . ASP A 1 251 ? 20.041 8.654 -16.357 1.00 57.34 251 ASP A CA 1
ATOM 1910 C C . ASP A 1 251 ? 18.807 7.791 -16.078 1.00 57.34 251 ASP A C 1
ATOM 1912 O O . ASP A 1 251 ? 18.144 7.980 -15.061 1.00 57.34 251 ASP A O 1
ATOM 1916 N N . ILE A 1 252 ? 18.546 6.764 -16.895 1.00 57.69 252 ILE A N 1
ATOM 1917 C CA . ILE A 1 252 ? 17.487 5.782 -16.614 1.00 57.69 252 ILE A CA 1
ATOM 1918 C C . ILE A 1 252 ? 17.749 5.078 -15.274 1.00 57.69 252 ILE A C 1
ATOM 1920 O O . ILE A 1 252 ? 16.813 4.858 -14.508 1.00 57.69 252 ILE A O 1
ATOM 1924 N N . GLY A 1 253 ? 19.004 4.739 -14.963 1.00 56.84 253 GLY A N 1
ATOM 1925 C CA . GLY A 1 253 ? 19.397 4.146 -13.684 1.00 56.84 253 GLY A CA 1
ATOM 1926 C C . GLY A 1 253 ? 19.106 5.059 -12.489 1.00 56.84 253 GLY A C 1
ATOM 1927 O O . GLY A 1 253 ? 18.492 4.615 -11.516 1.00 56.84 253 GLY A O 1
ATOM 1928 N N . ASP A 1 254 ? 19.492 6.332 -12.573 1.00 59.75 254 ASP A N 1
ATOM 1929 C CA . ASP A 1 254 ? 19.220 7.356 -11.557 1.00 59.75 254 ASP A CA 1
ATOM 1930 C C . ASP A 1 254 ? 17.718 7.548 -11.346 1.00 59.75 254 ASP A C 1
ATOM 1932 O O . ASP A 1 254 ? 17.242 7.562 -10.208 1.00 59.75 254 ASP A O 1
ATOM 1936 N N . VAL A 1 255 ? 16.958 7.634 -12.440 1.00 62.03 255 VAL A N 1
ATOM 1937 C CA . VAL A 1 255 ? 15.502 7.736 -12.398 1.00 62.03 255 VAL A CA 1
ATOM 1938 C C . VAL A 1 255 ? 14.909 6.507 -11.721 1.00 62.03 255 VAL A C 1
ATOM 1940 O O . VAL A 1 255 ? 14.229 6.645 -10.710 1.00 62.03 255 VAL A O 1
ATOM 1943 N N . VAL A 1 256 ? 15.208 5.297 -12.198 1.00 60.47 256 VAL A N 1
ATOM 1944 C CA . VAL A 1 256 ? 14.674 4.045 -11.633 1.00 60.47 256 VAL A CA 1
ATOM 1945 C C . VAL A 1 256 ? 14.988 3.911 -10.140 1.00 60.47 256 VAL A C 1
ATOM 1947 O O . VAL A 1 256 ? 14.134 3.458 -9.377 1.00 60.47 256 VAL A O 1
ATOM 1950 N N . ASN A 1 257 ? 16.172 4.344 -9.703 1.00 56.72 257 ASN A N 1
ATOM 1951 C CA . ASN A 1 257 ? 16.560 4.321 -8.293 1.00 56.72 257 ASN A CA 1
ATOM 1952 C C . ASN A 1 257 ? 15.889 5.424 -7.451 1.00 56.72 257 ASN A C 1
ATOM 1954 O O . ASN A 1 257 ? 15.611 5.190 -6.275 1.00 56.72 257 ASN A O 1
ATOM 1958 N N . GLY A 1 258 ? 15.609 6.600 -8.025 1.00 59.81 258 GLY A N 1
ATOM 1959 C CA . GLY A 1 258 ? 14.944 7.724 -7.351 1.00 59.81 258 GLY A CA 1
ATOM 1960 C C . GLY A 1 258 ? 13.412 7.678 -7.385 1.00 59.81 258 GLY A C 1
ATOM 1961 O O . GLY A 1 258 ? 12.748 8.324 -6.579 1.00 59.81 258 GLY A O 1
ATOM 1962 N N . LEU A 1 259 ? 12.814 6.894 -8.283 1.00 62.47 259 LEU A N 1
ATOM 1963 C CA . LEU A 1 259 ? 11.360 6.813 -8.430 1.00 62.47 259 LEU A CA 1
ATOM 1964 C C . LEU A 1 259 ? 10.619 6.379 -7.158 1.00 62.47 259 LEU A C 1
ATOM 1966 O O . LEU A 1 259 ? 9.614 7.018 -6.837 1.00 62.47 259 LEU A O 1
ATOM 1970 N N . PRO A 1 260 ? 11.074 5.359 -6.402 1.00 57.81 260 PRO A N 1
ATOM 1971 C CA . PRO A 1 260 ? 10.419 4.992 -5.153 1.00 57.81 260 PRO A CA 1
ATOM 1972 C C . PRO A 1 260 ? 10.342 6.160 -4.164 1.00 57.81 260 PRO A C 1
ATOM 1974 O O . PRO A 1 260 ? 9.285 6.386 -3.584 1.00 57.81 260 PRO A O 1
ATOM 1977 N N . SER A 1 261 ? 11.409 6.950 -3.996 1.00 60.22 261 SER A N 1
ATOM 1978 C CA . SER A 1 261 ? 11.375 8.105 -3.090 1.00 60.22 261 SER A CA 1
ATOM 1979 C C . SER A 1 261 ? 10.510 9.241 -3.638 1.00 60.22 261 SER A C 1
ATOM 1981 O O . SER A 1 261 ? 9.724 9.804 -2.877 1.00 60.22 261 SER A O 1
ATOM 1983 N N . SER A 1 262 ? 10.568 9.537 -4.940 1.00 62.38 262 SER A N 1
ATOM 1984 C CA . SER A 1 262 ? 9.724 10.568 -5.566 1.00 62.38 262 SER A CA 1
ATOM 1985 C C . SER A 1 262 ? 8.228 10.260 -5.455 1.00 62.38 262 SER A C 1
ATOM 1987 O O . SER A 1 262 ? 7.434 11.147 -5.135 1.00 62.38 262 SER A O 1
ATOM 1989 N N . ILE A 1 263 ? 7.831 9.005 -5.698 1.00 60.72 263 ILE A N 1
ATOM 1990 C CA . ILE A 1 263 ? 6.434 8.563 -5.602 1.00 60.72 263 ILE A CA 1
ATOM 1991 C C . ILE A 1 263 ? 5.949 8.673 -4.158 1.00 60.72 263 ILE A C 1
ATOM 1993 O O . ILE A 1 263 ? 4.882 9.226 -3.909 1.00 60.72 263 ILE A O 1
ATOM 1997 N N . VAL A 1 264 ? 6.741 8.187 -3.200 1.00 61.00 264 VAL A N 1
ATOM 1998 C CA . VAL A 1 264 ? 6.326 8.180 -1.796 1.00 61.00 264 VAL A CA 1
ATOM 1999 C C . VAL A 1 264 ? 6.312 9.591 -1.191 1.00 61.00 264 VAL A C 1
ATOM 2001 O O . VAL A 1 264 ? 5.416 9.907 -0.415 1.00 61.00 264 VAL A O 1
ATOM 2004 N N . GLY A 1 265 ? 7.234 10.473 -1.590 1.00 57.91 265 GLY A N 1
ATOM 2005 C CA . GLY A 1 265 ? 7.221 11.878 -1.164 1.00 57.91 265 GLY A CA 1
ATOM 2006 C C . GLY A 1 265 ? 6.038 12.677 -1.718 1.00 57.91 265 GLY A C 1
ATOM 2007 O O . GLY A 1 265 ? 5.697 13.737 -1.195 1.00 57.91 265 GLY A O 1
ATOM 2008 N N . THR A 1 266 ? 5.369 12.165 -2.752 1.00 59.81 266 THR A N 1
ATOM 2009 C CA . THR A 1 266 ? 4.266 12.859 -3.413 1.00 59.81 266 THR A CA 1
ATOM 2010 C C . THR A 1 266 ? 2.922 12.446 -2.838 1.00 59.81 266 THR A C 1
ATOM 2012 O O . THR A 1 266 ? 2.161 11.709 -3.450 1.00 59.81 266 THR A O 1
ATOM 2015 N N . ALA A 1 267 ? 2.675 12.929 -1.624 1.00 52.62 267 ALA A N 1
ATOM 2016 C CA . ALA A 1 267 ? 1.368 13.160 -0.995 1.00 52.62 267 ALA A CA 1
ATOM 2017 C C . ALA A 1 267 ? 1.530 13.667 0.458 1.00 52.62 267 ALA A C 1
ATOM 2019 O O . ALA A 1 267 ? 0.643 13.467 1.293 1.00 52.62 267 ALA A O 1
ATOM 2020 N N . GLY A 1 268 ? 2.670 14.297 0.774 1.00 59.09 268 GLY A N 1
ATOM 2021 C CA . GLY A 1 268 ? 2.904 14.966 2.054 1.00 59.09 268 GLY A CA 1
ATOM 2022 C C . GLY A 1 268 ? 2.099 16.265 2.185 1.00 59.09 268 GLY A C 1
ATOM 2023 O O . GLY A 1 268 ? 1.135 16.499 1.456 1.00 59.09 268 GLY A O 1
ATOM 2024 N N . SER A 1 269 ? 2.497 17.149 3.097 1.00 60.22 269 SER A N 1
ATOM 2025 C CA . SER A 1 269 ? 1.776 18.396 3.411 1.00 60.22 269 SER A CA 1
ATOM 2026 C C . SER A 1 269 ? 1.650 19.383 2.238 1.00 60.22 269 SER A C 1
ATOM 2028 O O . SER A 1 269 ? 0.741 20.212 2.220 1.00 60.22 269 SER A O 1
ATOM 2030 N N . SER A 1 270 ? 2.504 19.273 1.217 1.00 66.00 270 SER A N 1
ATOM 2031 C CA . SER A 1 270 ? 2.485 20.124 0.019 1.00 66.00 270 SER A CA 1
ATOM 2032 C C . SER A 1 270 ? 1.377 19.788 -0.989 1.00 66.00 270 SER A C 1
ATOM 2034 O O . SER A 1 270 ? 1.149 20.567 -1.918 1.00 66.00 270 SER A O 1
ATOM 2036 N N . GLY A 1 271 ? 0.659 18.675 -0.802 1.00 72.12 271 GLY A N 1
ATOM 2037 C CA . GLY A 1 271 ? -0.343 18.205 -1.758 1.00 72.12 271 GLY A CA 1
ATOM 2038 C C . GLY A 1 271 ? 0.242 17.366 -2.888 1.00 72.12 271 GLY A C 1
ATOM 2039 O O . GLY A 1 271 ? 1.451 17.315 -3.109 1.00 72.12 271 GLY A O 1
ATOM 2040 N N . GLY A 1 272 ? -0.637 16.690 -3.623 1.00 80.00 272 GLY A N 1
ATOM 2041 C CA . GLY A 1 272 ? -0.237 15.911 -4.789 1.00 80.00 272 GLY A CA 1
ATOM 2042 C C . GLY A 1 272 ? -1.131 14.718 -5.069 1.00 80.00 272 GLY A C 1
ATOM 2043 O O . GLY A 1 272 ? -2.056 14.420 -4.318 1.00 80.00 272 GLY A O 1
ATOM 2044 N N . GLU A 1 273 ? -0.847 14.035 -6.170 1.00 85.62 273 GLU A N 1
ATOM 2045 C CA . GLU A 1 273 ? -1.541 12.819 -6.574 1.00 85.62 273 GLU A CA 1
ATOM 2046 C C . GLU A 1 273 ? -0.546 11.792 -7.109 1.00 85.62 273 GLU A C 1
ATOM 2048 O O . GLU A 1 273 ? 0.369 12.134 -7.859 1.00 85.62 273 GLU A O 1
ATOM 2053 N N . VAL A 1 274 ? -0.765 10.530 -6.751 1.00 83.38 274 VAL A N 1
ATOM 2054 C CA . VAL A 1 274 ? -0.135 9.347 -7.335 1.00 83.38 274 VAL A CA 1
ATOM 2055 C C . VAL A 1 274 ? -1.241 8.378 -7.716 1.00 83.38 274 VAL A C 1
ATOM 2057 O O . VAL A 1 274 ? -2.145 8.095 -6.928 1.00 83.38 274 VAL A O 1
ATOM 2060 N N . ASN A 1 275 ? -1.160 7.844 -8.927 1.00 88.44 275 ASN A N 1
ATOM 2061 C CA . ASN A 1 275 ? -2.137 6.914 -9.457 1.00 88.44 275 ASN A CA 1
ATOM 2062 C C . ASN A 1 275 ? -1.432 5.823 -10.273 1.00 88.44 275 ASN A C 1
ATOM 2064 O O . ASN A 1 275 ? -0.714 6.113 -11.229 1.00 88.44 275 ASN A O 1
ATOM 2068 N N . VAL A 1 276 ? -1.646 4.569 -9.889 1.00 88.81 276 VAL A N 1
ATOM 2069 C CA . VAL A 1 276 ? -1.146 3.368 -10.558 1.00 88.81 276 VAL A CA 1
ATOM 2070 C C . VAL A 1 276 ? -2.339 2.632 -11.139 1.00 88.81 276 VAL A C 1
ATOM 2072 O O . VAL A 1 276 ? -3.259 2.268 -10.413 1.00 88.81 276 VAL A O 1
ATOM 2075 N N . ASN A 1 277 ? -2.313 2.375 -12.441 1.00 94.06 277 ASN A N 1
ATOM 2076 C CA . ASN A 1 277 ? -3.349 1.626 -13.134 1.00 94.06 277 ASN A CA 1
ATOM 2077 C C . ASN A 1 277 ? -2.748 0.470 -13.912 1.00 94.06 277 ASN A C 1
ATOM 2079 O O . ASN A 1 277 ? -1.766 0.646 -14.630 1.00 94.06 277 ASN A O 1
ATOM 2083 N N . CYS A 1 278 ? -3.389 -0.686 -13.822 1.00 95.56 278 CYS A N 1
ATOM 2084 C CA . CYS A 1 278 ? -2.984 -1.886 -14.525 1.00 95.56 278 CYS A CA 1
ATOM 2085 C C . CYS A 1 278 ? -4.082 -2.331 -15.491 1.00 95.56 278 CYS A C 1
ATOM 2087 O O . CYS A 1 278 ? -5.247 -2.459 -15.108 1.00 95.56 278 CYS A O 1
ATOM 2089 N N . TYR A 1 279 ? -3.707 -2.582 -16.741 1.00 96.81 279 TYR A N 1
ATOM 2090 C CA . TYR A 1 279 ? -4.620 -2.914 -17.825 1.00 96.81 279 TYR A CA 1
ATOM 2091 C C . TYR A 1 279 ? -4.093 -4.061 -18.687 1.00 96.81 279 TYR A C 1
ATOM 2093 O O . TYR A 1 279 ? -2.908 -4.401 -18.683 1.00 96.81 279 TYR A O 1
ATOM 2101 N N . ASN A 1 280 ? -4.988 -4.613 -19.499 1.00 96.19 280 ASN A N 1
ATOM 2102 C CA . ASN A 1 280 ? -4.635 -5.504 -20.601 1.00 96.19 280 ASN A CA 1
ATOM 2103 C C . ASN A 1 280 ? -4.101 -4.764 -21.855 1.00 96.19 280 ASN A C 1
ATOM 2105 O O . ASN A 1 280 ? -3.488 -5.406 -22.704 1.00 96.19 280 ASN A O 1
ATOM 2109 N N . GLN A 1 281 ? -4.350 -3.454 -21.997 1.00 96.38 281 GLN A N 1
ATOM 2110 C CA . GLN A 1 281 ? -3.905 -2.593 -23.110 1.00 96.38 281 GLN A CA 1
ATOM 2111 C C . GLN A 1 281 ? -4.061 -1.097 -22.753 1.00 96.38 281 GLN A C 1
ATOM 2113 O O . GLN A 1 281 ? -4.840 -0.744 -21.870 1.00 96.38 281 GLN A O 1
ATOM 2118 N N . ILE A 1 282 ? -3.373 -0.204 -23.463 1.00 96.75 282 ILE A N 1
ATOM 2119 C CA . ILE A 1 282 ? -3.493 1.258 -23.377 1.00 96.75 282 ILE A CA 1
ATOM 2120 C C . ILE A 1 282 ? -4.642 1.777 -24.231 1.00 96.75 282 ILE A C 1
ATOM 2122 O O . ILE A 1 282 ? -5.413 2.605 -23.748 1.00 96.75 282 ILE A O 1
ATOM 2126 N N . LYS A 1 283 ? -4.814 1.332 -25.481 1.00 95.56 283 LYS A N 1
ATOM 2127 C CA . LYS A 1 283 ? -5.893 1.858 -26.332 1.00 95.56 283 LYS A CA 1
ATOM 2128 C C . LYS A 1 283 ? -7.258 1.408 -25.817 1.00 95.56 283 LYS A C 1
ATOM 2130 O O . LYS A 1 283 ? -7.457 0.236 -25.523 1.00 95.56 283 LYS A O 1
ATOM 2135 N N . GLN A 1 284 ? -8.248 2.301 -25.780 1.00 94.69 284 GLN A N 1
ATOM 2136 C CA . GLN A 1 284 ? -9.595 1.965 -25.289 1.00 94.69 284 GLN A CA 1
ATOM 2137 C C . GLN A 1 284 ? -10.234 0.776 -26.036 1.00 94.69 284 GLN A C 1
ATOM 2139 O O . GLN A 1 284 ? -10.881 -0.072 -25.423 1.00 94.69 284 GLN A O 1
ATOM 2144 N N . SER A 1 285 ? -10.060 0.711 -27.360 1.00 95.31 285 SER A N 1
ATOM 2145 C CA . SER A 1 285 ? -10.588 -0.361 -28.207 1.00 95.31 285 SER A CA 1
ATOM 2146 C C . SER A 1 285 ? -9.609 -0.699 -29.327 1.00 95.31 285 SER A C 1
ATOM 2148 O O . SER A 1 285 ? -9.216 0.166 -30.112 1.00 95.31 285 SER A O 1
ATOM 2150 N N . LEU A 1 286 ? -9.270 -1.981 -29.412 1.00 92.88 286 LEU A N 1
ATOM 2151 C CA . LEU A 1 286 ? -8.582 -2.616 -30.530 1.00 92.88 286 LEU A CA 1
ATOM 2152 C C . LEU A 1 286 ? -9.583 -3.501 -31.294 1.00 92.88 286 LEU A C 1
ATOM 2154 O O . LEU A 1 286 ? -10.645 -3.824 -30.759 1.00 92.88 286 LEU A O 1
ATOM 2158 N N . PRO A 1 287 ? -9.275 -3.937 -32.530 1.00 91.06 287 PRO A N 1
ATOM 2159 C CA . PRO A 1 287 ? -10.162 -4.825 -33.289 1.00 91.06 287 PRO A CA 1
ATOM 2160 C C . PRO A 1 287 ? -10.496 -6.151 -32.582 1.00 91.06 287 PRO A C 1
ATOM 2162 O O . PRO A 1 287 ? -11.503 -6.779 -32.897 1.00 91.06 287 PRO A O 1
ATOM 2165 N N . THR A 1 288 ? -9.646 -6.585 -31.649 1.00 88.50 288 THR A N 1
ATOM 2166 C CA . THR A 1 288 ? -9.717 -7.890 -30.976 1.00 88.50 288 THR A CA 1
ATOM 2167 C C . THR A 1 288 ? -10.074 -7.814 -29.493 1.00 88.50 288 THR A C 1
ATOM 2169 O O . THR A 1 288 ? -10.340 -8.853 -28.894 1.00 88.50 288 THR A O 1
ATOM 2172 N N . SER A 1 289 ? -10.046 -6.626 -28.883 1.00 94.06 289 SER A N 1
ATOM 2173 C CA . SER A 1 289 ? -10.123 -6.466 -27.426 1.00 94.06 289 SER A CA 1
ATOM 2174 C C . SER A 1 289 ? -10.451 -5.029 -27.012 1.00 94.06 289 SER A C 1
ATOM 2176 O O . SER A 1 289 ? -10.238 -4.071 -27.761 1.00 94.06 289 SER A O 1
ATOM 2178 N N . VAL A 1 290 ? -10.963 -4.874 -25.793 1.00 96.31 290 VAL A N 1
ATOM 2179 C CA . VAL A 1 290 ? -11.215 -3.581 -25.143 1.00 96.31 290 VAL A CA 1
ATOM 2180 C C . VAL A 1 290 ? -10.351 -3.455 -23.892 1.00 96.31 290 VAL A C 1
ATOM 2182 O O . VAL A 1 290 ? -9.982 -4.469 -23.297 1.00 96.31 290 VAL A O 1
ATOM 2185 N N . ARG A 1 291 ? -10.011 -2.215 -23.515 1.00 96.38 291 ARG A N 1
ATOM 2186 C CA . ARG A 1 291 ? -9.232 -1.946 -22.302 1.00 96.38 291 ARG A CA 1
ATOM 2187 C C . ARG A 1 291 ? -10.032 -2.332 -21.064 1.00 96.38 291 ARG A C 1
ATOM 2189 O O . 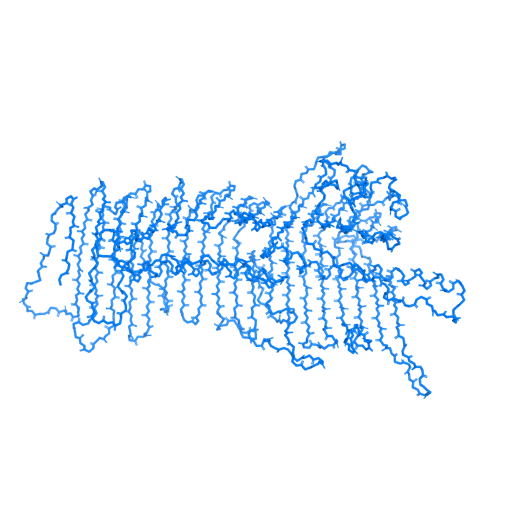ARG A 1 291 ? -11.095 -1.766 -20.819 1.00 96.38 291 ARG A O 1
ATOM 2196 N N . GLU A 1 292 ? -9.480 -3.243 -20.280 1.00 95.81 292 GLU A N 1
ATOM 2197 C CA . GLU A 1 292 ? -10.030 -3.728 -19.017 1.00 95.81 292 GLU A CA 1
ATOM 2198 C C . GLU A 1 292 ? -8.924 -3.756 -17.951 1.00 95.81 292 GLU A C 1
ATOM 2200 O O . GLU A 1 292 ? -7.747 -3.924 -18.302 1.00 95.81 292 GLU A O 1
ATOM 2205 N N . PRO A 1 293 ? -9.270 -3.566 -16.664 1.00 95.25 293 PRO A N 1
ATOM 2206 C CA . PRO A 1 293 ? -8.326 -3.745 -15.569 1.00 95.25 293 PRO A CA 1
ATOM 2207 C C . PRO A 1 293 ? -7.713 -5.146 -15.586 1.00 95.25 293 PRO A C 1
ATOM 2209 O O . PRO A 1 293 ? -8.386 -6.121 -15.915 1.00 95.25 293 PRO A O 1
ATOM 2212 N N . MET A 1 294 ? -6.437 -5.238 -15.227 1.00 95.69 294 MET A N 1
ATOM 2213 C CA . MET A 1 294 ? -5.722 -6.505 -15.096 1.00 95.69 294 MET A CA 1
ATOM 2214 C C . MET A 1 294 ? -4.886 -6.472 -13.822 1.00 95.69 294 MET A C 1
ATOM 2216 O O . MET A 1 294 ? -4.169 -5.506 -13.583 1.00 95.69 294 MET A O 1
ATOM 2220 N N . GLU A 1 295 ? -4.989 -7.497 -12.986 1.00 94.56 295 GLU A N 1
ATOM 2221 C CA . GLU A 1 295 ? -4.359 -7.506 -11.671 1.00 94.56 295 GLU A CA 1
ATOM 2222 C C . GLU A 1 295 ? -2.894 -7.936 -11.728 1.00 94.56 295 GLU A C 1
ATOM 2224 O O . GLU A 1 295 ? -2.526 -8.904 -12.398 1.00 94.56 295 GLU A O 1
ATOM 2229 N N . ILE A 1 296 ? -2.065 -7.265 -10.931 1.00 91.81 296 ILE A N 1
ATOM 2230 C CA . ILE A 1 296 ? -0.754 -7.774 -10.539 1.00 91.81 296 ILE A CA 1
ATOM 2231 C C . ILE A 1 296 ? -0.972 -9.030 -9.696 1.00 91.81 296 ILE A C 1
ATOM 2233 O O . ILE A 1 296 ? -1.727 -8.998 -8.720 1.00 91.81 296 ILE A O 1
ATOM 2237 N N . GLY A 1 297 ? -0.291 -10.128 -10.035 1.00 91.94 297 GLY A N 1
ATOM 2238 C CA . GLY A 1 297 ? -0.381 -11.366 -9.259 1.00 91.94 297 GLY A CA 1
ATOM 2239 C C . GLY A 1 297 ? 0.126 -11.171 -7.833 1.00 91.94 297 GLY A C 1
ATOM 2240 O O . GLY A 1 297 ? -0.627 -11.337 -6.872 1.00 91.94 297 GLY A O 1
ATOM 2241 N N . ARG A 1 298 ? 1.393 -10.772 -7.699 1.00 91.62 298 ARG A N 1
ATOM 2242 C CA . ARG A 1 298 ? 2.015 -10.434 -6.413 1.00 91.62 298 ARG A CA 1
ATOM 2243 C C . ARG A 1 298 ? 3.052 -9.336 -6.590 1.00 91.62 298 ARG A C 1
ATOM 2245 O O . ARG A 1 298 ? 3.894 -9.430 -7.470 1.00 91.62 298 ARG A O 1
ATOM 2252 N N . PHE A 1 299 ? 3.008 -8.332 -5.729 1.00 88.12 299 PHE A N 1
ATOM 2253 C CA . PHE A 1 299 ? 3.989 -7.263 -5.622 1.00 88.12 299 PHE A CA 1
ATOM 2254 C C . PHE A 1 299 ? 4.734 -7.403 -4.295 1.00 88.12 299 PHE A C 1
ATOM 2256 O O . PHE A 1 299 ? 4.099 -7.462 -3.243 1.00 88.12 299 PHE A O 1
ATOM 2263 N N . GLU A 1 300 ? 6.061 -7.454 -4.342 1.00 89.25 300 GLU A N 1
ATOM 2264 C CA . GLU A 1 300 ? 6.950 -7.470 -3.183 1.00 89.25 300 GLU A CA 1
ATOM 2265 C C . GLU A 1 300 ? 7.985 -6.350 -3.316 1.00 89.25 300 GLU A C 1
ATOM 2267 O O . GLU A 1 300 ? 8.665 -6.251 -4.336 1.00 89.25 300 GLU A O 1
ATOM 2272 N N . LEU A 1 301 ? 8.132 -5.530 -2.281 1.00 83.44 301 LEU A N 1
ATOM 2273 C CA . LEU A 1 301 ? 9.116 -4.453 -2.208 1.00 83.44 301 LEU A CA 1
ATOM 2274 C C . LEU A 1 301 ? 9.790 -4.494 -0.842 1.00 83.44 301 LEU A C 1
ATOM 2276 O O . LEU A 1 301 ? 9.111 -4.537 0.175 1.00 83.44 301 LEU A O 1
ATOM 2280 N N . ALA A 1 302 ? 11.111 -4.425 -0.806 1.00 84.12 302 ALA A N 1
ATOM 2281 C CA . ALA A 1 302 ? 11.880 -4.289 0.416 1.00 84.12 302 ALA A CA 1
ATOM 2282 C C . ALA A 1 302 ? 12.950 -3.213 0.229 1.00 84.12 302 ALA A C 1
ATOM 2284 O O . ALA A 1 302 ? 13.716 -3.271 -0.731 1.00 84.12 302 ALA A O 1
ATOM 2285 N N . ILE A 1 303 ? 13.008 -2.238 1.133 1.00 79.81 303 ILE A N 1
ATOM 2286 C CA . ILE A 1 303 ? 14.008 -1.164 1.117 1.00 79.81 303 ILE A CA 1
ATOM 2287 C C . ILE A 1 303 ? 14.581 -1.025 2.516 1.00 79.81 303 ILE A C 1
ATOM 2289 O O . ILE A 1 303 ? 13.814 -0.913 3.469 1.00 79.81 303 ILE A O 1
ATOM 2293 N N . SER A 1 304 ? 15.906 -1.043 2.659 1.00 84.25 304 SER A N 1
ATOM 2294 C CA . SER A 1 304 ? 16.531 -0.932 3.978 1.00 84.25 304 SER A CA 1
ATOM 2295 C C . SER A 1 304 ? 18.020 -0.587 3.937 1.00 84.25 304 SER A C 1
ATOM 2297 O O . SER A 1 304 ? 18.723 -0.947 2.991 1.00 84.25 304 SER A O 1
ATOM 2299 N N . SER A 1 305 ? 18.503 0.046 5.010 1.00 84.19 305 SER A N 1
ATOM 2300 C CA . SER A 1 305 ? 19.929 0.197 5.348 1.00 84.19 305 SER A CA 1
ATOM 2301 C C . SER A 1 305 ? 20.422 -0.817 6.396 1.00 84.19 305 SER A C 1
ATOM 2303 O O . SER A 1 305 ? 21.605 -0.827 6.725 1.00 84.19 305 SER A O 1
ATOM 2305 N N . SER A 1 306 ? 19.548 -1.675 6.932 1.00 81.50 306 SER A N 1
ATOM 2306 C CA . SER A 1 306 ? 19.910 -2.757 7.867 1.00 81.50 306 SER A CA 1
ATOM 2307 C C . SER A 1 306 ? 19.026 -3.994 7.691 1.00 81.50 306 SER A C 1
ATOM 2309 O O . SER A 1 306 ? 18.109 -3.977 6.881 1.00 81.50 306 SER A O 1
ATOM 2311 N N . ASP A 1 307 ? 19.280 -5.076 8.422 1.00 80.88 307 ASP A N 1
ATOM 2312 C CA . ASP A 1 307 ? 18.397 -6.245 8.374 1.00 80.88 307 ASP A CA 1
ATOM 2313 C C . ASP A 1 307 ? 16.999 -5.895 8.910 1.00 80.88 307 ASP A C 1
ATOM 2315 O O . ASP A 1 307 ? 16.867 -5.314 9.989 1.00 80.88 307 ASP A O 1
ATOM 2319 N N . GLN A 1 308 ? 15.958 -6.277 8.168 1.00 77.50 308 GLN A N 1
ATOM 2320 C CA . GLN A 1 308 ? 14.565 -5.998 8.510 1.00 77.50 308 GLN A CA 1
ATOM 2321 C C . GLN A 1 308 ? 13.689 -7.264 8.541 1.00 77.50 308 GLN A C 1
ATOM 2323 O O . GLN A 1 308 ? 13.954 -8.229 7.815 1.00 77.50 308 GLN A O 1
ATOM 2328 N N . PRO A 1 309 ? 12.611 -7.274 9.346 1.00 77.38 309 PRO A N 1
ATOM 2329 C CA . PRO A 1 309 ? 11.624 -8.343 9.357 1.00 77.38 309 PRO A CA 1
ATOM 2330 C C . PRO A 1 309 ? 10.940 -8.492 7.997 1.00 77.38 309 PRO A C 1
ATOM 2332 O O . PRO A 1 309 ? 10.564 -7.512 7.358 1.00 77.38 309 PRO A O 1
ATOM 2335 N N . TRP A 1 310 ? 10.717 -9.742 7.598 1.00 78.38 310 TRP A N 1
ATOM 2336 C CA . TRP A 1 310 ? 9.985 -10.111 6.390 1.00 78.38 310 TRP A CA 1
ATOM 2337 C C . TRP A 1 310 ? 8.911 -11.139 6.755 1.00 78.38 310 TRP A C 1
ATOM 2339 O O . TRP A 1 310 ? 9.211 -12.136 7.417 1.00 78.38 310 TRP A O 1
ATOM 2349 N N . LEU A 1 311 ? 7.674 -10.946 6.284 1.00 84.25 311 LEU A N 1
ATOM 2350 C CA . LEU A 1 311 ? 6.573 -11.902 6.467 1.00 84.25 311 LEU A CA 1
ATOM 2351 C C . LEU A 1 311 ? 6.218 -12.590 5.131 1.00 84.25 311 LEU A C 1
ATOM 2353 O O . LEU A 1 311 ? 5.487 -12.028 4.318 1.00 84.25 311 LEU A O 1
ATOM 2357 N N . PRO A 1 312 ? 6.697 -13.821 4.868 1.00 80.25 312 PRO A N 1
ATOM 2358 C CA . PRO A 1 312 ? 6.555 -14.463 3.557 1.00 80.25 312 PRO A CA 1
ATOM 2359 C C . PRO A 1 312 ? 5.189 -15.117 3.321 1.00 80.25 312 PRO A C 1
ATOM 2361 O O . PRO A 1 312 ? 4.919 -15.588 2.216 1.00 80.25 312 PRO A O 1
ATOM 2364 N N . GLU A 1 313 ? 4.347 -15.211 4.344 1.00 83.25 313 GLU A N 1
ATOM 2365 C CA . GLU A 1 313 ? 3.096 -15.979 4.296 1.00 83.25 313 GLU A CA 1
ATOM 2366 C C . GLU A 1 313 ? 1.845 -15.095 4.282 1.00 83.25 313 GLU A C 1
ATOM 2368 O O . GLU A 1 313 ? 0.749 -15.602 4.061 1.00 83.25 313 GLU A O 1
ATOM 2373 N N . MET A 1 314 ? 1.997 -13.783 4.476 1.00 85.94 314 MET A N 1
ATOM 2374 C CA . MET A 1 314 ? 0.882 -12.851 4.625 1.00 85.94 314 MET A CA 1
ATOM 2375 C C . MET A 1 314 ? 1.142 -11.560 3.855 1.00 85.94 314 MET A C 1
ATOM 2377 O O . MET A 1 314 ? 2.274 -11.068 3.824 1.00 85.94 314 MET A O 1
ATOM 2381 N N . ASP A 1 315 ? 0.084 -11.012 3.262 1.00 91.00 315 ASP A N 1
ATOM 2382 C CA . ASP A 1 315 ? 0.133 -9.685 2.663 1.00 91.00 315 ASP A CA 1
ATOM 2383 C C . ASP A 1 315 ? 0.316 -8.646 3.769 1.00 91.00 315 ASP A C 1
ATOM 2385 O O . ASP A 1 315 ? -0.385 -8.644 4.787 1.00 91.00 315 ASP A O 1
ATOM 2389 N N . HIS A 1 316 ? 1.307 -7.782 3.596 1.00 89.62 316 HIS A N 1
ATOM 2390 C CA . HIS A 1 316 ? 1.686 -6.827 4.613 1.00 89.62 316 HIS A CA 1
ATOM 2391 C C . HIS A 1 316 ? 2.270 -5.544 4.036 1.00 89.62 316 HIS A C 1
ATOM 2393 O O . HIS A 1 316 ? 2.827 -5.518 2.941 1.00 89.62 316 HIS A O 1
ATOM 2399 N N . ILE A 1 317 ? 2.185 -4.490 4.835 1.00 85.12 317 ILE A N 1
ATOM 2400 C CA . ILE A 1 317 ? 2.976 -3.276 4.724 1.00 85.12 317 ILE A CA 1
ATOM 2401 C C . ILE A 1 317 ? 3.624 -3.093 6.095 1.00 85.12 317 ILE A C 1
ATOM 2403 O O . ILE A 1 317 ? 2.947 -2.800 7.078 1.00 85.12 317 ILE A O 1
ATOM 2407 N N . LEU A 1 318 ? 4.922 -3.345 6.180 1.00 84.50 318 LEU A N 1
ATOM 2408 C CA . LEU A 1 318 ? 5.687 -3.285 7.414 1.00 84.50 318 LEU A CA 1
ATOM 2409 C C . LEU A 1 318 ? 6.740 -2.198 7.342 1.00 84.50 318 LEU A C 1
ATOM 2411 O O . LEU A 1 318 ? 7.513 -2.121 6.388 1.00 84.50 318 LEU A O 1
ATOM 2415 N N . LEU A 1 319 ? 6.792 -1.419 8.409 1.00 82.69 319 LEU A N 1
ATOM 2416 C CA . LEU A 1 319 ? 7.855 -0.483 8.703 1.00 82.69 319 LEU A CA 1
ATOM 2417 C C . LEU A 1 319 ? 8.716 -1.050 9.815 1.00 82.69 319 LEU A C 1
ATOM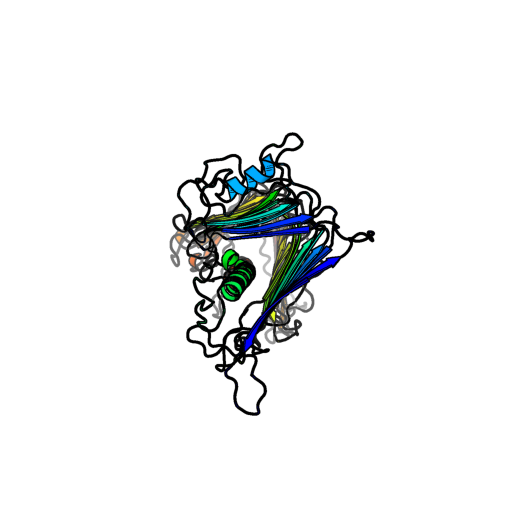 2419 O O . LEU A 1 319 ? 8.192 -1.522 10.828 1.00 82.69 319 LEU A O 1
ATOM 2423 N N . SER A 1 320 ? 10.027 -0.975 9.643 1.00 85.31 320 SER A N 1
ATOM 2424 C CA . SER A 1 320 ? 10.970 -1.456 10.640 1.00 85.31 320 SER A CA 1
ATOM 2425 C C . SER A 1 320 ? 12.044 -0.423 10.913 1.00 85.31 320 SER A C 1
ATOM 2427 O O . SER A 1 320 ? 12.799 -0.048 10.017 1.00 85.31 320 SER A O 1
ATOM 2429 N N . GLN A 1 321 ? 12.123 0.025 12.159 1.00 85.00 321 GLN A N 1
ATOM 2430 C CA . GLN A 1 321 ? 13.146 0.948 12.618 1.00 85.00 321 GLN A CA 1
ATOM 2431 C C . GLN A 1 321 ? 14.133 0.201 13.513 1.00 85.00 321 GLN A C 1
ATOM 2433 O O . GLN A 1 321 ? 13.776 -0.278 14.593 1.00 85.00 321 GLN A O 1
ATOM 2438 N N . ASN A 1 322 ? 15.384 0.143 13.067 1.00 86.38 322 ASN A N 1
ATOM 2439 C CA . ASN A 1 322 ? 16.487 -0.368 13.861 1.00 86.38 322 ASN A CA 1
ATOM 2440 C C . ASN A 1 322 ? 17.117 0.793 14.638 1.00 86.38 322 ASN A C 1
ATOM 2442 O O . ASN A 1 322 ? 17.780 1.651 14.060 1.00 86.38 322 ASN A O 1
ATOM 2446 N N . VAL A 1 323 ? 16.908 0.829 15.951 1.00 83.69 323 VAL A N 1
ATOM 2447 C CA . VAL A 1 323 ? 17.359 1.955 16.789 1.00 83.69 323 VAL A CA 1
ATOM 2448 C C . VAL A 1 323 ? 18.876 1.963 17.026 1.00 83.69 323 VAL A C 1
ATOM 2450 O O . VAL A 1 323 ? 19.420 2.933 17.544 1.00 83.69 323 VAL A O 1
ATOM 2453 N N . ASP A 1 324 ? 19.588 0.906 16.622 1.00 83.19 324 ASP A N 1
ATOM 2454 C CA . ASP A 1 324 ? 21.048 0.845 16.739 1.00 83.19 324 ASP A CA 1
ATOM 2455 C C . ASP A 1 324 ? 21.770 1.546 15.567 1.00 83.19 324 ASP A C 1
ATOM 2457 O O . ASP A 1 324 ? 22.992 1.706 15.612 1.00 83.19 324 ASP A O 1
ATOM 2461 N N . ILE A 1 325 ? 21.042 1.964 14.519 1.00 78.19 325 ILE A N 1
ATOM 2462 C CA . ILE A 1 325 ? 21.605 2.592 13.306 1.00 78.19 325 ILE A CA 1
ATOM 2463 C C . ILE A 1 325 ? 21.228 4.067 13.129 1.00 78.19 325 ILE A C 1
ATOM 2465 O O . ILE A 1 325 ? 21.434 4.610 12.044 1.00 78.19 325 ILE A O 1
ATOM 2469 N N . ASP A 1 326 ? 20.738 4.736 14.181 1.00 76.88 326 ASP A N 1
ATOM 2470 C CA . ASP A 1 326 ? 20.403 6.174 14.164 1.00 76.88 326 ASP A CA 1
ATOM 2471 C C . ASP A 1 326 ? 21.536 7.042 13.577 1.00 76.88 326 ASP A C 1
ATOM 2473 O O . ASP A 1 326 ? 21.301 8.103 12.995 1.00 76.88 326 ASP A O 1
ATOM 2477 N N . VAL A 1 327 ? 22.783 6.574 13.705 1.00 82.75 327 VAL A N 1
ATOM 2478 C CA . VAL A 1 327 ? 23.964 7.155 13.071 1.00 82.75 327 VAL A CA 1
ATOM 2479 C C . VAL A 1 327 ? 24.821 6.051 12.459 1.00 82.75 327 VAL A C 1
ATOM 2481 O O . VAL A 1 327 ? 25.237 5.119 13.147 1.00 82.75 327 VAL A O 1
ATOM 2484 N N . VAL A 1 328 ? 25.183 6.213 11.189 1.00 84.12 328 VAL A N 1
ATOM 2485 C CA . VAL A 1 328 ? 26.161 5.364 10.503 1.00 84.12 328 VAL A CA 1
ATOM 2486 C C . VAL A 1 328 ? 27.515 6.061 10.417 1.00 84.12 328 VAL A C 1
ATOM 2488 O O . VAL A 1 328 ? 27.622 7.283 10.269 1.00 84.12 328 VAL A O 1
ATOM 2491 N N . ALA A 1 329 ? 28.589 5.279 10.509 1.00 83.44 329 ALA A N 1
ATOM 2492 C CA . ALA A 1 329 ? 29.913 5.779 10.171 1.00 83.44 329 ALA A CA 1
ATOM 2493 C C . ALA A 1 329 ? 29.968 5.973 8.652 1.00 83.44 329 ALA A C 1
ATOM 2495 O O . ALA A 1 329 ? 29.790 5.013 7.914 1.00 83.44 329 ALA A O 1
ATOM 2496 N N . GLY A 1 330 ? 30.210 7.196 8.192 1.00 83.69 330 GLY A N 1
ATOM 2497 C CA . GLY A 1 330 ? 30.431 7.530 6.790 1.00 83.69 330 GLY A CA 1
ATOM 2498 C C . GLY A 1 330 ? 31.852 8.036 6.550 1.00 83.69 330 GLY A C 1
ATOM 2499 O O . GLY A 1 330 ? 32.644 8.268 7.470 1.00 83.69 330 GLY A O 1
ATOM 2500 N N . ARG A 1 331 ? 32.197 8.266 5.281 1.00 83.38 331 ARG A N 1
ATOM 2501 C CA . ARG A 1 331 ? 33.538 8.736 4.887 1.00 83.38 331 ARG A CA 1
ATOM 2502 C C . ARG A 1 331 ? 33.872 10.154 5.378 1.00 83.38 331 ARG A C 1
ATOM 2504 O O . ARG A 1 331 ? 35.046 10.500 5.481 1.00 83.38 331 ARG A O 1
ATOM 2511 N N . LEU A 1 332 ? 32.854 10.950 5.707 1.00 84.44 332 LEU A N 1
ATOM 2512 C CA . LEU A 1 332 ? 32.978 12.289 6.302 1.00 84.44 332 LEU A CA 1
ATOM 2513 C C . LEU A 1 332 ? 32.735 12.291 7.822 1.00 84.44 332 LEU A C 1
ATOM 2515 O O . LEU A 1 332 ? 32.531 13.347 8.415 1.00 84.44 332 LEU A O 1
ATOM 2519 N N . GLY A 1 333 ? 32.773 11.118 8.459 1.00 86.19 333 GLY A N 1
ATOM 2520 C CA . GLY A 1 333 ? 32.407 10.935 9.860 1.00 86.19 333 GLY A CA 1
ATOM 2521 C C . GLY A 1 333 ? 30.967 10.455 10.003 1.00 86.19 333 GLY A C 1
ATOM 2522 O O . GLY A 1 333 ? 30.419 9.845 9.092 1.00 86.19 333 GLY A O 1
ATOM 2523 N N . ASN A 1 334 ? 30.365 10.711 11.158 1.00 89.06 334 ASN A N 1
ATOM 2524 C CA . ASN A 1 334 ? 29.001 10.291 11.464 1.00 89.06 334 ASN A CA 1
ATOM 2525 C C . ASN A 1 334 ? 27.990 10.929 10.502 1.00 89.06 334 ASN A C 1
ATOM 2527 O O . ASN A 1 334 ? 28.031 12.140 10.278 1.00 89.06 334 ASN A O 1
ATOM 2531 N N . GLN A 1 335 ? 27.096 10.115 9.951 1.00 84.31 335 GLN A N 1
ATOM 2532 C CA . GLN A 1 335 ? 26.034 10.523 9.037 1.00 84.31 335 GLN A CA 1
ATOM 2533 C C . GLN A 1 335 ? 24.717 9.833 9.424 1.00 84.31 335 GLN A C 1
ATOM 2535 O O . GLN A 1 335 ? 24.762 8.764 10.034 1.00 84.31 335 GLN A O 1
ATOM 2540 N N . PRO A 1 336 ? 23.549 10.395 9.071 1.00 82.19 336 PRO A N 1
ATOM 2541 C CA . PRO A 1 336 ? 22.296 9.652 9.159 1.00 82.19 336 PRO A CA 1
ATOM 2542 C C . PRO A 1 336 ? 22.306 8.474 8.166 1.00 82.19 336 PRO A C 1
ATOM 2544 O O . PRO A 1 336 ? 22.911 8.605 7.089 1.00 82.19 336 PRO A O 1
ATOM 2547 N N . PRO A 1 337 ? 21.662 7.339 8.497 1.00 82.94 337 PRO A N 1
ATOM 2548 C CA . PRO A 1 337 ? 21.493 6.232 7.560 1.00 82.94 337 PRO A CA 1
ATOM 2549 C C . PRO A 1 337 ? 20.747 6.695 6.304 1.00 82.94 337 PRO A C 1
ATOM 2551 O O . PRO A 1 337 ? 19.907 7.591 6.358 1.00 82.94 337 PRO A O 1
ATOM 2554 N N . ILE A 1 338 ? 21.052 6.070 5.166 1.00 77.94 338 ILE A N 1
ATOM 2555 C CA . ILE A 1 338 ? 20.421 6.391 3.875 1.00 77.94 338 ILE A CA 1
ATOM 2556 C C . ILE A 1 338 ? 18.922 6.073 3.917 1.00 77.94 338 ILE A C 1
ATOM 2558 O O . ILE A 1 338 ? 18.114 6.828 3.384 1.00 77.94 338 ILE A O 1
ATOM 2562 N N . VAL A 1 339 ? 18.559 4.968 4.573 1.00 76.94 339 VAL A N 1
ATOM 2563 C CA . VAL A 1 339 ? 17.176 4.557 4.821 1.00 76.94 339 VAL A CA 1
ATOM 2564 C C . VAL A 1 339 ? 17.000 4.364 6.334 1.00 76.94 339 VAL A C 1
ATOM 2566 O O . VAL A 1 339 ? 17.333 3.294 6.848 1.00 76.94 339 VAL A O 1
ATOM 2569 N N . PRO A 1 340 ? 16.526 5.388 7.070 1.00 75.44 340 PRO A N 1
ATOM 2570 C CA . PRO A 1 340 ? 16.373 5.321 8.527 1.00 75.44 340 PRO A CA 1
ATOM 2571 C C . PRO A 1 340 ? 15.267 4.358 8.973 1.00 75.44 340 PRO A C 1
ATOM 2573 O O . PRO A 1 340 ? 15.393 3.717 10.015 1.00 75.44 340 PRO A O 1
ATOM 2576 N N . VAL A 1 341 ? 14.205 4.227 8.173 1.00 78.69 341 VAL A N 1
ATOM 2577 C CA . VAL A 1 341 ? 13.116 3.273 8.404 1.00 78.69 341 VAL A CA 1
ATOM 2578 C C . VAL A 1 341 ? 13.018 2.339 7.210 1.00 78.69 341 VAL A C 1
ATOM 2580 O O . VAL A 1 341 ? 12.790 2.773 6.082 1.00 78.69 341 VAL A O 1
ATOM 2583 N N . ALA A 1 342 ? 13.206 1.049 7.462 1.00 82.06 342 ALA A N 1
ATOM 2584 C CA . ALA A 1 342 ? 13.063 0.016 6.456 1.00 82.06 342 ALA A CA 1
ATOM 2585 C C . ALA A 1 342 ? 11.589 -0.206 6.114 1.00 82.06 342 ALA A C 1
ATOM 2587 O O . ALA A 1 342 ? 10.722 -0.138 6.986 1.00 82.06 342 ALA A O 1
ATOM 2588 N N . ILE A 1 343 ? 11.318 -0.543 4.857 1.00 79.94 343 ILE A N 1
ATOM 2589 C CA . ILE A 1 343 ? 9.981 -0.886 4.375 1.00 79.94 343 ILE A CA 1
ATOM 2590 C C . ILE A 1 343 ? 9.996 -2.306 3.819 1.00 79.94 343 ILE A C 1
ATOM 2592 O O . ILE A 1 343 ? 10.904 -2.669 3.072 1.00 79.94 343 ILE A O 1
ATOM 2596 N N . SER A 1 344 ? 8.963 -3.083 4.141 1.00 87.12 344 SER A N 1
ATOM 2597 C CA . SER A 1 344 ? 8.619 -4.344 3.485 1.00 87.12 344 SER A CA 1
ATOM 2598 C C . SER A 1 344 ? 7.150 -4.318 3.071 1.00 87.12 344 SER A C 1
ATOM 2600 O O . SER A 1 344 ? 6.266 -4.158 3.908 1.00 87.12 344 SER A O 1
ATOM 2602 N N . ILE A 1 345 ? 6.876 -4.470 1.782 1.00 85.56 345 ILE A N 1
ATOM 2603 C CA . ILE A 1 345 ? 5.531 -4.551 1.216 1.00 85.56 345 ILE A CA 1
ATOM 2604 C C . ILE A 1 345 ? 5.393 -5.897 0.531 1.00 85.56 345 ILE A C 1
ATOM 2606 O O . ILE A 1 345 ? 6.258 -6.298 -0.245 1.00 85.56 345 ILE A O 1
ATOM 2610 N N . ARG A 1 346 ? 4.266 -6.554 0.765 1.00 90.81 346 ARG A N 1
ATOM 2611 C CA . ARG A 1 346 ? 3.801 -7.698 -0.003 1.00 90.81 346 ARG A CA 1
ATOM 2612 C C . ARG A 1 346 ? 2.299 -7.594 -0.182 1.00 90.81 346 ARG A C 1
ATOM 2614 O O . ARG A 1 346 ? 1.576 -7.643 0.806 1.00 90.81 346 ARG A O 1
ATOM 2621 N N . ILE A 1 347 ? 1.828 -7.461 -1.414 1.00 88.62 347 ILE A N 1
ATOM 2622 C CA . ILE A 1 347 ? 0.393 -7.391 -1.710 1.00 88.62 347 ILE A CA 1
ATOM 2623 C C . ILE A 1 347 ? 0.123 -8.102 -3.035 1.00 88.62 347 ILE A C 1
ATOM 2625 O O . ILE A 1 347 ? 0.834 -7.881 -4.015 1.00 88.62 347 ILE A O 1
ATOM 2629 N N . GLY A 1 348 ? -0.900 -8.953 -3.083 1.00 89.62 348 GLY A N 1
ATOM 2630 C CA . GLY A 1 348 ? -1.360 -9.586 -4.322 1.00 89.62 348 GLY A CA 1
ATOM 2631 C C . GLY A 1 348 ? -2.691 -9.046 -4.833 1.00 89.62 348 GLY A C 1
ATOM 2632 O O . GLY A 1 348 ? -3.494 -8.512 -4.068 1.00 89.62 348 GLY A O 1
ATOM 2633 N N . GLY A 1 349 ? -2.949 -9.234 -6.128 1.00 91.75 349 GLY A N 1
ATOM 2634 C CA . GLY A 1 349 ? -4.263 -9.033 -6.737 1.00 91.75 349 GLY A CA 1
ATOM 2635 C C . GLY A 1 349 ? -4.718 -7.578 -6.829 1.00 91.75 349 GLY A C 1
ATOM 2636 O O . GLY A 1 349 ? -5.893 -7.311 -6.586 1.00 91.75 349 GLY A O 1
ATOM 2637 N N . ILE A 1 350 ? -3.803 -6.650 -7.124 1.00 90.19 350 ILE A N 1
ATOM 2638 C CA . ILE A 1 350 ? -4.082 -5.209 -7.233 1.00 90.19 350 ILE A CA 1
ATOM 2639 C C . ILE A 1 350 ? -4.108 -4.787 -8.700 1.00 90.19 350 ILE A C 1
ATOM 2641 O O . ILE A 1 350 ? -3.194 -5.116 -9.452 1.00 90.19 350 ILE A O 1
ATOM 2645 N N . SER A 1 351 ? -5.129 -4.031 -9.099 1.00 94.06 351 SER A N 1
ATOM 2646 C CA . SER A 1 351 ? -5.250 -3.453 -10.444 1.00 94.06 351 SER A CA 1
ATOM 2647 C C . SER A 1 351 ? -5.181 -1.926 -10.449 1.00 94.06 351 SER A C 1
ATOM 2649 O O . SER A 1 351 ? -4.872 -1.331 -11.481 1.00 94.06 351 SER A O 1
ATOM 2651 N N . HIS A 1 352 ? -5.481 -1.277 -9.322 1.00 92.38 352 HIS A N 1
ATOM 2652 C CA . HIS A 1 352 ? -5.446 0.176 -9.210 1.00 92.38 352 HIS A CA 1
ATOM 2653 C C . HIS A 1 352 ? -5.118 0.633 -7.788 1.00 92.38 352 HIS A C 1
ATOM 2655 O O . HIS A 1 352 ? -5.666 0.108 -6.818 1.00 92.38 352 HIS A O 1
ATOM 2661 N N . ILE A 1 353 ? -4.244 1.633 -7.689 1.00 87.38 353 ILE A N 1
ATOM 2662 C CA . ILE A 1 353 ? -3.902 2.336 -6.451 1.00 87.38 353 ILE A CA 1
ATOM 2663 C C . ILE A 1 353 ? -3.974 3.826 -6.741 1.00 87.38 353 ILE A C 1
ATOM 2665 O O . ILE A 1 353 ? -3.368 4.292 -7.706 1.00 87.38 353 ILE A O 1
ATOM 2669 N N . ARG A 1 354 ? -4.638 4.583 -5.877 1.00 87.31 354 ARG A N 1
ATOM 2670 C CA . ARG A 1 354 ? -4.641 6.040 -5.939 1.00 87.31 354 ARG A CA 1
ATOM 2671 C C . ARG A 1 354 ? -4.471 6.636 -4.558 1.00 87.31 354 ARG A C 1
ATOM 2673 O O . ARG A 1 354 ? -5.108 6.202 -3.603 1.00 87.31 354 ARG A O 1
ATOM 2680 N N . HIS A 1 355 ? -3.638 7.662 -4.480 1.00 83.75 355 HIS A N 1
ATOM 2681 C CA . HIS A 1 355 ? -3.518 8.523 -3.319 1.00 83.75 355 HIS A CA 1
ATOM 2682 C C . HIS A 1 355 ? -3.475 9.970 -3.796 1.00 83.75 355 HIS A C 1
ATOM 2684 O O . HIS A 1 355 ? -2.668 10.316 -4.656 1.00 83.75 355 HIS A O 1
ATOM 2690 N N . ALA A 1 356 ? -4.359 10.804 -3.263 1.00 84.75 356 ALA A N 1
ATOM 2691 C CA . ALA A 1 356 ? -4.415 12.222 -3.575 1.00 84.75 356 ALA A CA 1
ATOM 2692 C C . ALA A 1 356 ? -4.625 13.043 -2.303 1.00 84.75 356 ALA A C 1
ATOM 2694 O O . ALA A 1 356 ? -5.449 12.681 -1.460 1.00 84.75 356 ALA A O 1
ATOM 2695 N N . PHE A 1 357 ? -3.921 14.166 -2.197 1.00 83.62 357 PHE A N 1
ATOM 2696 C CA . PHE A 1 357 ? -4.109 15.157 -1.147 1.00 83.62 357 PHE A CA 1
ATOM 2697 C C . PHE A 1 357 ? -4.310 16.547 -1.753 1.00 83.62 357 PHE A C 1
ATOM 2699 O O . PHE A 1 357 ? -3.457 17.047 -2.491 1.00 83.62 357 PHE A O 1
ATOM 2706 N N . ASP A 1 358 ? -5.443 17.160 -1.420 1.00 84.75 358 ASP A N 1
ATOM 2707 C CA . ASP A 1 358 ? -5.765 18.549 -1.720 1.00 84.75 358 ASP A CA 1
ATOM 2708 C C . ASP A 1 358 ? -5.523 19.404 -0.464 1.00 84.75 358 ASP A C 1
ATOM 2710 O O . ASP A 1 358 ? -6.353 19.385 0.451 1.00 84.75 358 ASP A O 1
ATOM 2714 N N . PRO A 1 359 ? -4.418 20.170 -0.405 1.00 80.38 359 PRO A N 1
ATOM 2715 C CA . PRO A 1 359 ? -4.075 20.976 0.762 1.00 80.38 359 PRO A CA 1
ATOM 2716 C C . PRO A 1 359 ? -4.966 22.216 0.916 1.00 80.38 359 PRO A C 1
ATOM 2718 O O . PRO A 1 359 ? -4.991 22.811 1.986 1.00 80.38 359 PRO A O 1
ATOM 2721 N N . VAL A 1 360 ? -5.695 22.637 -0.127 1.00 84.62 360 VAL A N 1
ATOM 2722 C CA . VAL A 1 360 ? -6.578 23.816 -0.058 1.00 84.62 360 VAL A CA 1
ATOM 2723 C C . VAL A 1 360 ? -7.870 23.476 0.673 1.00 84.62 360 VAL A C 1
ATOM 2725 O O . VAL A 1 360 ? -8.371 24.284 1.451 1.00 84.62 360 VAL A O 1
ATOM 2728 N N . ASN A 1 361 ? -8.416 22.292 0.397 1.00 85.75 361 ASN A N 1
ATOM 2729 C CA . ASN A 1 361 ? -9.642 21.804 1.027 1.00 85.75 361 ASN A CA 1
ATOM 2730 C C . ASN A 1 361 ? -9.376 20.841 2.197 1.00 85.75 361 ASN A C 1
ATOM 2732 O O . ASN A 1 361 ? -10.332 20.411 2.838 1.00 85.75 361 ASN A O 1
ATOM 2736 N N . GLU A 1 362 ? -8.111 20.493 2.456 1.00 81.56 362 GLU A N 1
ATOM 2737 C CA . GLU A 1 362 ? -7.679 19.497 3.449 1.00 81.56 362 GLU A CA 1
ATOM 2738 C C . GLU A 1 362 ? -8.358 18.129 3.244 1.00 81.56 362 GLU A C 1
ATOM 2740 O O . GLU A 1 362 ? -8.770 17.458 4.193 1.00 81.56 362 GLU A O 1
ATOM 2745 N N . ILE A 1 363 ? -8.497 17.715 1.977 1.00 85.25 363 ILE A N 1
ATOM 2746 C CA . ILE A 1 363 ? -9.136 16.447 1.603 1.00 85.25 363 ILE A CA 1
ATOM 2747 C C . ILE A 1 363 ? -8.076 15.462 1.136 1.00 85.25 363 ILE A C 1
ATOM 2749 O O . ILE A 1 363 ? -7.342 15.722 0.181 1.00 85.25 363 ILE A O 1
ATOM 2753 N N . ARG A 1 364 ? -8.052 14.289 1.769 1.00 83.19 364 ARG A N 1
ATOM 2754 C CA . ARG A 1 364 ? -7.220 13.154 1.363 1.00 83.19 364 ARG A CA 1
ATOM 2755 C C . ARG A 1 364 ? -8.112 12.041 0.829 1.00 83.19 364 ARG A C 1
ATOM 2757 O O . ARG A 1 364 ? -9.121 11.707 1.445 1.00 83.19 364 ARG A O 1
ATOM 2764 N N . ASN A 1 365 ? -7.762 11.476 -0.318 1.00 84.94 365 ASN A N 1
ATOM 2765 C CA . ASN A 1 365 ? -8.497 10.375 -0.931 1.00 84.94 365 ASN A CA 1
ATOM 2766 C C . ASN A 1 365 ? -7.534 9.236 -1.269 1.00 84.94 365 ASN A C 1
ATOM 2768 O O . ASN A 1 365 ? -6.528 9.442 -1.951 1.00 84.94 365 ASN A O 1
ATOM 2772 N N . MET A 1 366 ? -7.858 8.046 -0.775 1.00 83.38 366 MET A N 1
ATOM 2773 C CA . MET A 1 366 ? -7.110 6.817 -0.986 1.00 83.38 366 MET A CA 1
ATOM 2774 C C . MET A 1 366 ? -8.031 5.763 -1.583 1.00 83.38 366 MET A C 1
ATOM 2776 O O . MET A 1 366 ? -9.100 5.490 -1.035 1.00 83.38 366 MET A O 1
ATOM 2780 N N . GLU A 1 367 ? -7.603 5.143 -2.677 1.00 88.12 367 GLU A N 1
ATOM 2781 C CA . GLU A 1 367 ? -8.364 4.107 -3.371 1.00 88.12 367 GLU A CA 1
ATOM 2782 C C . GLU A 1 367 ? -7.466 2.907 -3.672 1.00 88.12 367 GLU A C 1
ATOM 2784 O O . GLU A 1 367 ? -6.330 3.047 -4.131 1.00 88.12 367 GLU A O 1
ATOM 2789 N N . LEU A 1 368 ? -7.997 1.714 -3.427 1.00 87.56 368 LEU A N 1
ATOM 2790 C CA . LEU A 1 368 ? -7.364 0.441 -3.733 1.00 87.56 368 LEU A CA 1
ATOM 2791 C C . LEU A 1 368 ? -8.389 -0.454 -4.422 1.00 87.56 368 LEU A C 1
ATOM 2793 O O . LEU A 1 368 ? -9.392 -0.820 -3.808 1.00 87.56 368 LEU A O 1
ATOM 2797 N N . ASN A 1 369 ? -8.124 -0.834 -5.673 1.00 92.88 369 ASN A N 1
ATOM 2798 C CA . ASN A 1 369 ? -8.962 -1.774 -6.412 1.00 92.88 369 ASN A CA 1
ATOM 2799 C C . ASN A 1 369 ? -8.165 -2.986 -6.907 1.00 92.88 369 ASN A C 1
ATOM 2801 O O . ASN A 1 369 ? -6.968 -2.904 -7.194 1.00 92.88 369 ASN A O 1
ATOM 2805 N N . GLY A 1 370 ? -8.860 -4.108 -7.041 1.00 92.12 370 GLY A N 1
ATOM 2806 C CA . GLY A 1 370 ? -8.340 -5.368 -7.543 1.00 92.12 370 GLY A CA 1
ATOM 2807 C C . GLY A 1 370 ? -9.311 -6.506 -7.250 1.00 92.12 370 GLY A C 1
ATOM 2808 O O . GLY A 1 370 ? -10.524 -6.308 -7.220 1.00 92.12 370 GLY A O 1
ATOM 2809 N N . ILE A 1 371 ? -8.785 -7.696 -6.984 1.00 92.25 371 ILE A N 1
ATOM 2810 C CA . ILE A 1 371 ? -9.584 -8.842 -6.532 1.00 92.25 371 ILE A CA 1
ATOM 2811 C C . ILE A 1 371 ? -9.660 -8.886 -5.009 1.00 92.25 371 ILE A C 1
ATOM 2813 O O . ILE A 1 371 ? -8.767 -8.378 -4.327 1.00 92.25 371 ILE A O 1
ATOM 2817 N N . GLU A 1 372 ? -10.706 -9.514 -4.472 1.00 90.50 372 GLU A N 1
ATOM 2818 C CA . GLU A 1 372 ? -10.792 -9.800 -3.038 1.00 90.50 372 GLU A CA 1
ATOM 2819 C C . GLU A 1 372 ? -9.566 -10.600 -2.579 1.00 90.50 372 GLU A C 1
ATOM 2821 O O . GLU A 1 372 ? -9.131 -11.549 -3.237 1.00 90.50 372 GLU A O 1
ATOM 2826 N N . GLY A 1 373 ? -8.991 -10.185 -1.454 1.00 86.50 373 GLY A N 1
ATOM 2827 C CA . GLY A 1 373 ? -7.770 -10.749 -0.895 1.00 86.50 373 GLY A CA 1
ATOM 2828 C C . GLY A 1 373 ? -7.962 -11.275 0.523 1.00 86.50 373 GLY A C 1
ATOM 2829 O O . GLY A 1 373 ? -8.976 -11.030 1.182 1.00 86.50 373 GLY A O 1
ATOM 2830 N N . GLY A 1 374 ? -6.948 -11.995 0.999 1.00 88.69 374 GLY A N 1
ATOM 2831 C CA . GLY A 1 374 ? -6.870 -12.454 2.383 1.00 88.69 374 GLY A CA 1
ATOM 2832 C C . GLY A 1 374 ? -6.587 -11.319 3.378 1.00 88.69 374 GLY A C 1
ATOM 2833 O O . GLY A 1 374 ? -6.819 -10.144 3.076 1.00 88.69 374 GLY A O 1
ATOM 2834 N N . PRO A 1 375 ? -6.088 -11.666 4.575 1.00 90.69 375 PRO A N 1
ATOM 2835 C CA . PRO A 1 375 ? -5.707 -10.680 5.570 1.00 90.69 375 PRO A CA 1
ATOM 2836 C C . PRO A 1 375 ? -4.596 -9.751 5.072 1.00 90.69 375 PRO A C 1
ATOM 2838 O O . PRO A 1 375 ? -3.643 -10.215 4.448 1.00 90.69 375 PRO A O 1
ATOM 2841 N N . LEU A 1 376 ? -4.708 -8.464 5.401 1.00 88.06 376 LEU A N 1
ATOM 2842 C CA . LEU A 1 376 ? -3.675 -7.453 5.178 1.00 88.06 376 LEU A CA 1
ATOM 2843 C C . LEU A 1 376 ? -3.219 -6.902 6.529 1.00 88.06 376 LEU A C 1
ATOM 2845 O O . LEU A 1 376 ? -4.033 -6.361 7.283 1.00 88.06 376 LEU A O 1
ATOM 2849 N N . LEU A 1 377 ? -1.925 -7.028 6.817 1.00 88.56 377 LEU A N 1
ATOM 2850 C CA . LEU A 1 377 ? -1.287 -6.445 7.995 1.00 88.56 377 LEU A CA 1
ATOM 2851 C C . LEU A 1 377 ? -0.604 -5.128 7.631 1.00 88.56 377 LEU A C 1
ATOM 2853 O O . LEU A 1 377 ? 0.260 -5.096 6.765 1.00 88.56 377 LEU A O 1
ATOM 2857 N N . ILE A 1 378 ? -0.910 -4.060 8.349 1.00 84.75 378 ILE A N 1
ATOM 2858 C CA . ILE A 1 378 ? -0.123 -2.829 8.340 1.00 84.75 378 ILE A CA 1
ATOM 2859 C C . ILE A 1 378 ? 0.542 -2.727 9.705 1.00 84.75 378 ILE A C 1
ATOM 2861 O O . ILE A 1 378 ? -0.150 -2.819 10.715 1.00 84.75 378 ILE A O 1
ATOM 2865 N N . GLY A 1 379 ? 1.863 -2.590 9.770 1.00 83.69 379 GLY A N 1
ATOM 2866 C CA . GLY A 1 379 ? 2.559 -2.608 11.052 1.00 83.69 379 GLY A CA 1
ATOM 2867 C C . GLY A 1 379 ? 3.831 -1.783 11.095 1.00 83.69 379 GLY A C 1
ATOM 2868 O O . GLY A 1 379 ? 4.480 -1.550 10.080 1.00 83.69 379 GLY A O 1
ATOM 2869 N N . HIS A 1 380 ? 4.185 -1.380 12.309 1.00 82.69 380 HIS A N 1
ATOM 2870 C CA . HIS A 1 380 ? 5.413 -0.685 12.643 1.00 82.69 380 HIS A CA 1
ATOM 2871 C C . HIS A 1 380 ? 6.127 -1.424 13.773 1.00 82.69 380 HIS A C 1
ATOM 2873 O O . HIS A 1 380 ? 5.519 -1.790 14.783 1.00 82.69 380 HIS A O 1
ATOM 2879 N N . ILE A 1 381 ? 7.418 -1.671 13.577 1.00 84.81 381 ILE A N 1
ATOM 2880 C CA . ILE A 1 381 ? 8.263 -2.428 14.491 1.00 84.81 381 ILE A CA 1
ATOM 2881 C C . ILE A 1 381 ? 9.499 -1.590 14.805 1.00 84.81 381 ILE A C 1
ATOM 2883 O O . ILE A 1 381 ? 10.270 -1.256 13.910 1.00 84.81 381 ILE A O 1
ATOM 2887 N N . LYS A 1 382 ? 9.723 -1.294 16.084 1.00 84.00 382 LYS A N 1
ATOM 2888 C CA . LYS A 1 382 ? 10.991 -0.738 16.571 1.00 84.00 382 LYS A CA 1
ATOM 2889 C C . LYS A 1 382 ? 11.788 -1.847 17.238 1.00 84.00 382 LYS A C 1
ATOM 2891 O O . LYS A 1 382 ? 11.281 -2.482 18.161 1.00 84.00 382 LYS A O 1
ATOM 2896 N N . HIS A 1 383 ? 13.008 -2.086 16.774 1.00 87.00 383 HIS A N 1
ATOM 2897 C CA . HIS A 1 383 ? 13.840 -3.204 17.220 1.00 87.00 383 HIS A CA 1
ATOM 2898 C C . HIS A 1 383 ? 15.308 -2.805 17.397 1.00 87.00 383 HIS A C 1
ATOM 2900 O O . HIS A 1 383 ? 15.759 -1.796 16.857 1.00 87.00 383 HIS A O 1
ATOM 2906 N N . HIS A 1 384 ? 16.046 -3.626 18.146 1.00 83.25 384 HIS A N 1
ATOM 2907 C CA . HIS A 1 384 ? 17.494 -3.520 18.325 1.00 83.25 384 HIS A CA 1
ATOM 2908 C C . HIS A 1 384 ? 18.189 -4.617 17.516 1.00 83.25 384 HIS A C 1
ATOM 2910 O O . HIS A 1 384 ? 17.913 -5.806 17.705 1.00 83.25 384 HIS A O 1
ATOM 2916 N N . GLY A 1 385 ? 19.089 -4.235 16.611 1.00 76.25 385 GLY A N 1
ATOM 2917 C CA . GLY A 1 385 ? 19.822 -5.163 15.756 1.00 76.25 385 GLY A CA 1
ATOM 2918 C C . GLY A 1 385 ? 18.884 -6.153 15.063 1.00 76.25 385 GLY A C 1
ATOM 2919 O O . GLY A 1 385 ? 17.894 -5.764 14.454 1.00 76.25 385 GLY A O 1
ATOM 2920 N N . THR A 1 386 ? 19.168 -7.448 15.190 1.00 73.25 386 THR A N 1
ATOM 2921 C CA . THR A 1 386 ? 18.335 -8.530 14.635 1.00 73.25 386 THR A CA 1
ATOM 2922 C C . THR A 1 386 ? 17.337 -9.122 15.640 1.00 73.25 386 THR A C 1
ATOM 2924 O O . THR A 1 386 ? 16.630 -10.075 15.310 1.00 73.25 386 THR A O 1
ATOM 2927 N N . ALA A 1 387 ? 17.271 -8.598 16.870 1.00 73.81 387 ALA A N 1
ATOM 2928 C CA . ALA A 1 387 ? 16.425 -9.132 17.932 1.00 73.81 387 ALA A CA 1
ATOM 2929 C C . ALA A 1 387 ? 15.020 -8.514 17.893 1.00 73.81 387 ALA A C 1
ATOM 2931 O O . ALA A 1 387 ? 14.855 -7.301 18.012 1.00 73.81 387 ALA A O 1
ATOM 2932 N N . LEU A 1 388 ? 14.000 -9.369 17.773 1.00 78.81 388 LEU A N 1
ATOM 2933 C CA . LEU A 1 388 ? 12.586 -8.969 17.795 1.00 78.81 388 LEU A CA 1
ATOM 2934 C C . LEU A 1 388 ? 11.880 -9.269 19.124 1.00 78.81 388 LEU A C 1
ATOM 2936 O O . LEU A 1 388 ? 10.713 -8.919 19.270 1.00 78.81 388 LEU A O 1
ATOM 2940 N N . GLU A 1 389 ? 12.563 -9.917 20.072 1.00 78.31 389 GLU A N 1
ATOM 2941 C CA . GLU A 1 389 ? 11.976 -10.344 21.353 1.00 78.31 389 GLU A CA 1
ATOM 2942 C C . GLU A 1 389 ? 11.525 -9.152 22.208 1.00 78.31 389 GLU A C 1
ATOM 2944 O O . GLU A 1 389 ? 10.422 -9.175 22.745 1.00 78.31 389 GLU A O 1
ATOM 2949 N N . ASP A 1 390 ? 12.326 -8.083 22.240 1.00 77.56 390 ASP A N 1
ATOM 2950 C CA . ASP A 1 390 ? 12.031 -6.842 22.972 1.00 77.56 390 ASP A CA 1
ATOM 2951 C C . ASP A 1 390 ? 11.501 -5.724 22.054 1.00 77.56 390 ASP A C 1
ATOM 2953 O O . ASP A 1 390 ? 11.512 -4.545 22.416 1.00 77.56 390 ASP A O 1
ATOM 2957 N N . ALA A 1 391 ? 11.076 -6.064 20.832 1.00 83.62 391 ALA A N 1
ATOM 2958 C CA . ALA A 1 391 ? 10.626 -5.067 19.873 1.00 83.62 391 ALA A CA 1
ATOM 2959 C C . ALA A 1 391 ? 9.300 -4.431 20.306 1.00 83.62 391 ALA A C 1
ATOM 2961 O O . ALA A 1 391 ? 8.353 -5.115 20.702 1.00 83.62 391 ALA A O 1
ATOM 2962 N N . VAL A 1 392 ? 9.203 -3.111 20.151 1.00 82.62 392 VAL A N 1
ATOM 2963 C CA . VAL A 1 392 ? 7.923 -2.410 20.266 1.00 82.62 392 VAL A CA 1
ATOM 2964 C C . VAL A 1 392 ? 7.193 -2.589 18.946 1.00 82.62 392 VAL A C 1
ATOM 2966 O O . VAL A 1 392 ? 7.695 -2.202 17.892 1.00 82.62 392 VAL A O 1
ATOM 2969 N N . GLN A 1 393 ? 6.018 -3.205 19.005 1.00 84.69 393 GLN A N 1
ATOM 2970 C CA . GLN A 1 393 ? 5.253 -3.592 17.826 1.00 84.69 393 GLN A CA 1
ATOM 2971 C C . GLN A 1 393 ? 3.891 -2.933 17.869 1.00 84.69 393 GLN A C 1
ATOM 2973 O O . GLN A 1 393 ? 3.193 -2.999 18.880 1.00 84.69 393 GLN A O 1
ATOM 2978 N N . GLN A 1 394 ? 3.483 -2.349 16.756 1.00 79.81 394 GLN A N 1
ATOM 2979 C CA . GLN A 1 394 ? 2.140 -1.831 16.573 1.00 79.81 394 GLN A CA 1
ATOM 2980 C C . GLN A 1 394 ? 1.622 -2.268 15.211 1.00 79.81 394 GLN A C 1
ATOM 2982 O O . GLN A 1 394 ? 2.378 -2.352 14.245 1.00 79.81 394 GLN A O 1
ATOM 2987 N N . SER A 1 395 ? 0.337 -2.587 15.125 1.00 84.56 395 SER A N 1
ATOM 2988 C CA . SER A 1 395 ? -0.249 -3.042 13.871 1.00 84.56 395 SER A CA 1
ATOM 2989 C C . SER A 1 395 ? -1.747 -2.812 13.779 1.00 84.56 395 SER A C 1
ATOM 2991 O O . SER A 1 395 ? -2.450 -2.743 14.785 1.00 84.56 395 SER A O 1
ATOM 2993 N N . ALA A 1 396 ? -2.225 -2.753 12.544 1.00 83.38 396 ALA A N 1
ATOM 2994 C CA . ALA A 1 396 ? -3.614 -2.848 12.153 1.00 83.38 396 ALA A CA 1
ATOM 2995 C C . ALA A 1 396 ? -3.755 -4.006 11.157 1.00 83.38 396 ALA A C 1
ATOM 2997 O O . ALA A 1 396 ? -3.064 -4.055 10.144 1.00 83.38 396 ALA A O 1
ATOM 2998 N N . THR A 1 397 ? -4.644 -4.953 11.437 1.00 87.62 397 THR A N 1
ATOM 2999 C CA . THR A 1 397 ? -4.915 -6.097 10.560 1.00 87.62 397 THR A CA 1
ATOM 3000 C C . THR A 1 397 ? -6.348 -6.047 10.071 1.00 87.62 397 THR A C 1
ATOM 3002 O O . THR A 1 397 ? -7.276 -6.025 10.880 1.00 87.62 397 THR A O 1
ATOM 3005 N N . VAL A 1 398 ? -6.536 -6.097 8.757 1.00 88.25 398 VAL A N 1
ATOM 3006 C CA . VAL A 1 398 ? -7.846 -6.274 8.122 1.00 88.25 398 VAL A CA 1
ATOM 3007 C C . VAL A 1 398 ? -7.988 -7.743 7.732 1.00 88.25 398 VAL A C 1
ATOM 3009 O O . VAL A 1 398 ? -7.091 -8.285 7.100 1.00 88.25 398 VAL A O 1
ATOM 3012 N N . SER A 1 399 ? -9.079 -8.418 8.109 1.00 92.06 399 SER A N 1
ATOM 3013 C CA . SER A 1 399 ? -9.219 -9.877 7.903 1.00 92.06 399 SER A CA 1
ATOM 3014 C C . SER A 1 399 ? -9.437 -10.306 6.456 1.00 92.06 399 SER A C 1
ATOM 3016 O O . SER A 1 399 ? -9.108 -11.431 6.089 1.00 92.06 399 SER A O 1
ATOM 3018 N N . ASN A 1 400 ? -10.062 -9.446 5.662 1.00 90.19 400 ASN A N 1
ATOM 3019 C CA . ASN A 1 400 ? -10.374 -9.683 4.262 1.00 90.19 400 ASN A CA 1
ATOM 3020 C C . ASN A 1 400 ? -10.264 -8.356 3.528 1.00 90.19 400 ASN A C 1
ATOM 3022 O O . ASN A 1 400 ? -10.906 -7.374 3.909 1.00 90.19 400 ASN A O 1
ATOM 3026 N N . ARG A 1 401 ? -9.446 -8.334 2.480 1.00 88.62 401 ARG A N 1
ATOM 3027 C CA . ARG A 1 401 ? -9.306 -7.168 1.619 1.00 88.62 401 ARG A CA 1
ATOM 3028 C C . ARG A 1 401 ? -10.454 -7.178 0.599 1.00 88.62 401 ARG A C 1
ATOM 3030 O O . ARG A 1 401 ? -10.535 -8.132 -0.175 1.00 88.62 401 ARG A O 1
ATOM 3037 N N . PRO A 1 402 ? -11.340 -6.169 0.580 1.00 90.44 402 PRO A N 1
ATOM 3038 C CA . PRO A 1 402 ? -12.399 -6.082 -0.425 1.00 90.44 402 PRO A CA 1
ATOM 3039 C C . PRO A 1 402 ? -11.806 -5.808 -1.823 1.00 90.44 402 PRO A C 1
ATOM 3041 O O . PRO A 1 402 ? -10.655 -5.380 -1.942 1.00 90.44 402 PRO A O 1
ATOM 3044 N N . SER A 1 403 ? -12.580 -6.048 -2.888 1.00 91.88 403 SER A N 1
ATOM 3045 C CA . SER A 1 403 ? -12.133 -5.813 -4.274 1.00 91.88 403 SER A CA 1
ATOM 3046 C C . SER A 1 403 ? -11.966 -4.327 -4.590 1.00 91.88 403 SER A C 1
ATOM 3048 O O . SER A 1 403 ? -11.088 -3.954 -5.355 1.00 91.88 403 SER A O 1
ATOM 3050 N N . SER A 1 404 ? -12.795 -3.474 -3.992 1.00 92.94 404 SER A N 1
ATOM 3051 C CA . SER A 1 404 ? -12.609 -2.023 -3.941 1.00 92.94 404 SER A CA 1
ATOM 3052 C C . SER A 1 404 ? -12.638 -1.543 -2.496 1.00 92.94 404 SER A C 1
ATOM 3054 O O . SER A 1 404 ? -13.497 -1.978 -1.717 1.00 92.94 404 SER A O 1
ATOM 3056 N N . PHE A 1 405 ? -11.717 -0.647 -2.156 1.00 89.12 405 PHE A N 1
ATOM 3057 C CA . PHE A 1 405 ? -11.623 0.024 -0.867 1.00 89.12 405 PHE A CA 1
ATOM 3058 C C . PHE A 1 405 ? -11.275 1.493 -1.076 1.00 89.12 405 PHE A C 1
ATOM 3060 O O . PHE A 1 405 ? -10.286 1.812 -1.733 1.00 89.12 405 PHE A O 1
ATOM 3067 N N . THR A 1 406 ? -12.075 2.377 -0.497 1.00 89.88 406 THR A N 1
ATOM 3068 C CA . THR A 1 406 ? -11.890 3.821 -0.566 1.00 89.88 406 THR A CA 1
ATOM 3069 C C . THR A 1 406 ? -11.944 4.405 0.835 1.00 89.88 406 THR A C 1
ATOM 3071 O O . THR A 1 406 ? -12.850 4.092 1.613 1.00 89.88 406 THR A O 1
ATOM 3074 N N . VAL A 1 407 ? -10.987 5.280 1.134 1.00 85.00 407 VAL A N 1
ATOM 3075 C CA . VAL A 1 407 ? -10.934 6.066 2.365 1.00 85.00 407 VAL A CA 1
ATOM 3076 C C . VAL A 1 407 ? -10.841 7.534 1.985 1.00 85.00 407 VAL A C 1
ATOM 3078 O O . VAL A 1 407 ? -9.907 7.946 1.296 1.00 85.00 407 VAL A O 1
ATOM 3081 N N . VAL A 1 408 ? -11.808 8.323 2.445 1.00 87.69 408 VAL A N 1
ATOM 3082 C CA . VAL A 1 408 ? -11.809 9.778 2.277 1.00 87.69 408 VAL A CA 1
ATOM 3083 C C . VAL A 1 408 ? -11.655 10.425 3.641 1.00 87.69 408 VAL A C 1
ATOM 3085 O O . VAL A 1 408 ? -12.474 10.208 4.532 1.00 87.69 408 VAL A O 1
ATOM 3088 N N . GLN A 1 409 ? -10.606 11.221 3.797 1.00 81.94 409 GLN A N 1
ATOM 3089 C CA . GLN A 1 409 ? -10.321 11.990 4.997 1.00 81.94 409 GLN A CA 1
ATOM 3090 C C . GLN A 1 409 ? -10.609 13.467 4.759 1.00 81.94 409 GLN A C 1
ATOM 3092 O O . GLN A 1 409 ? -10.222 14.034 3.737 1.00 81.94 409 GLN A O 1
ATOM 3097 N N . THR A 1 410 ? -11.228 14.088 5.753 1.00 84.06 410 THR A N 1
ATOM 3098 C CA . THR A 1 410 ? -11.371 15.538 5.898 1.00 84.06 410 THR A CA 1
ATOM 3099 C C . THR A 1 410 ? -10.872 15.957 7.284 1.00 84.06 410 THR A C 1
ATOM 3101 O O . THR A 1 410 ? -10.552 15.102 8.113 1.00 84.06 410 THR A O 1
ATOM 3104 N N . ALA A 1 411 ? -10.884 17.256 7.586 1.00 76.94 411 ALA A N 1
ATOM 3105 C CA . ALA A 1 411 ? -10.524 17.777 8.908 1.00 76.94 411 ALA A CA 1
ATOM 3106 C C . ALA A 1 411 ? -11.382 17.240 10.080 1.00 76.94 411 ALA A C 1
ATOM 3108 O O . ALA A 1 411 ? -10.978 17.356 11.234 1.00 76.94 411 ALA A O 1
ATOM 3109 N N . SER A 1 412 ? -12.567 16.670 9.818 1.00 78.25 412 SER A N 1
ATOM 3110 C CA . SER A 1 412 ? -13.519 16.253 10.870 1.00 78.25 412 SER A CA 1
ATOM 3111 C C . SER A 1 412 ? -14.123 14.857 10.686 1.00 78.25 412 SER A C 1
ATOM 3113 O O . SER A 1 412 ? -14.857 14.379 11.549 1.00 78.25 412 SER A O 1
ATOM 3115 N N . GLU A 1 413 ? -13.826 14.177 9.579 1.00 83.31 413 GLU A N 1
ATOM 3116 C CA . GLU A 1 413 ? -14.437 12.887 9.257 1.00 83.31 413 GLU A CA 1
ATOM 3117 C C . GLU A 1 413 ? -13.506 12.013 8.414 1.00 83.31 413 GLU A C 1
ATOM 3119 O O . GLU A 1 413 ? -12.887 12.485 7.456 1.00 83.31 413 GLU A O 1
ATOM 3124 N N . LEU A 1 414 ? -13.479 10.720 8.744 1.00 79.81 414 LEU A N 1
ATOM 3125 C CA . LEU A 1 414 ? -12.956 9.641 7.910 1.00 79.81 414 LEU A CA 1
ATOM 3126 C C . LEU A 1 414 ? -14.123 8.792 7.403 1.00 79.81 414 LEU A C 1
ATOM 3128 O O . LEU A 1 414 ? -14.785 8.119 8.191 1.00 79.81 414 LEU A O 1
ATOM 3132 N N . SER A 1 415 ? -14.357 8.804 6.097 1.00 89.62 415 SER A N 1
ATOM 3133 C CA . SER A 1 415 ? -15.387 8.009 5.427 1.00 89.62 415 SER A CA 1
ATOM 3134 C C . SER A 1 415 ? -14.779 6.780 4.761 1.00 89.62 415 SER A C 1
ATOM 3136 O O . SER A 1 415 ? -13.865 6.900 3.944 1.00 89.62 415 SER A O 1
ATOM 3138 N N . TYR A 1 416 ? -15.328 5.606 5.063 1.00 88.12 416 TYR A N 1
ATOM 3139 C CA . TYR A 1 416 ? -14.915 4.328 4.494 1.00 88.12 416 TYR A CA 1
ATOM 3140 C C . TYR A 1 416 ? -15.983 3.790 3.542 1.00 88.12 416 TYR A C 1
ATOM 3142 O O . TYR A 1 416 ? -17.184 3.809 3.840 1.00 88.12 416 TYR A O 1
ATOM 3150 N N . SER A 1 417 ? -15.540 3.269 2.399 1.00 93.19 417 SER A N 1
ATOM 3151 C CA . SER A 1 417 ? -16.390 2.584 1.428 1.00 93.19 417 SER A CA 1
ATOM 3152 C C . SER A 1 417 ? -15.681 1.358 0.863 1.00 93.19 417 SER A C 1
ATOM 3154 O O . SER A 1 417 ? -14.523 1.423 0.459 1.00 93.19 417 SER A O 1
ATOM 3156 N N . ALA A 1 418 ? -16.374 0.227 0.839 1.00 93.06 418 ALA A N 1
ATOM 3157 C CA . ALA A 1 418 ? -15.866 -1.043 0.355 1.00 93.06 418 ALA A CA 1
ATOM 3158 C C . ALA A 1 418 ? -16.895 -1.746 -0.540 1.00 93.06 418 ALA A C 1
ATOM 3160 O O . ALA A 1 418 ? -18.103 -1.595 -0.371 1.00 93.06 418 ALA A O 1
ATOM 3161 N N . SER A 1 419 ? -16.417 -2.565 -1.474 1.00 94.56 419 SER A N 1
ATOM 3162 C CA . SER A 1 419 ? -17.270 -3.457 -2.291 1.00 94.56 419 SER A CA 1
ATOM 3163 C C . SER A 1 419 ? -18.055 -4.487 -1.466 1.00 94.56 419 SER A C 1
ATOM 3165 O O . SER A 1 419 ? -19.171 -4.856 -1.834 1.00 94.56 419 SER A O 1
ATOM 3167 N N . THR A 1 420 ? -17.494 -4.937 -0.343 1.00 93.00 420 THR A N 1
ATOM 3168 C CA . THR A 1 420 ? -18.081 -5.936 0.557 1.00 93.00 420 THR A CA 1
ATOM 3169 C C . THR A 1 420 ? -17.868 -5.539 2.019 1.00 93.00 420 THR A C 1
ATOM 3171 O O . THR A 1 420 ? -16.926 -4.799 2.310 1.00 93.00 420 THR A O 1
ATOM 3174 N N . PRO A 1 421 ? -18.683 -6.051 2.961 1.00 92.88 421 PRO A N 1
ATOM 3175 C CA . PRO A 1 421 ? -18.426 -5.892 4.390 1.00 92.88 421 PRO A CA 1
ATOM 3176 C C . PRO A 1 421 ? -17.019 -6.353 4.794 1.00 92.88 421 PRO A C 1
ATOM 3178 O O . PRO A 1 421 ? -16.464 -7.308 4.235 1.00 92.88 421 PRO A O 1
ATOM 3181 N N . ILE A 1 422 ? -16.451 -5.684 5.793 1.00 90.81 422 ILE A N 1
ATOM 3182 C CA . ILE A 1 422 ? -15.135 -6.009 6.341 1.00 90.81 422 ILE A CA 1
ATOM 3183 C C . ILE A 1 422 ? -15.344 -6.913 7.555 1.00 90.81 422 ILE A C 1
ATOM 3185 O O . ILE A 1 422 ? -16.009 -6.545 8.520 1.00 90.81 422 ILE A O 1
ATOM 3189 N N . GLY A 1 423 ? -14.763 -8.109 7.519 1.00 92.31 423 GLY A N 1
ATOM 3190 C CA . GLY A 1 423 ? -14.893 -9.115 8.567 1.00 92.31 423 GLY A CA 1
ATOM 3191 C C . GLY A 1 423 ? -14.402 -8.588 9.907 1.00 92.31 423 GLY A C 1
ATOM 3192 O O . GLY A 1 423 ? -15.168 -8.541 10.861 1.00 92.31 423 GLY A O 1
ATOM 3193 N N . THR A 1 424 ? -13.145 -8.158 9.998 1.00 91.69 424 THR A N 1
ATOM 3194 C CA . THR A 1 424 ? -12.603 -7.507 11.189 1.00 91.69 424 THR A CA 1
ATOM 3195 C C . THR A 1 424 ? -11.487 -6.534 10.859 1.00 91.69 424 THR A C 1
ATOM 3197 O O . THR A 1 424 ? -10.657 -6.832 9.999 1.00 91.69 424 THR A O 1
ATOM 3200 N N . ILE A 1 425 ? -11.401 -5.455 11.634 1.00 87.25 425 ILE A N 1
ATOM 3201 C CA . ILE A 1 425 ? -10.204 -4.620 11.751 1.00 87.25 425 ILE A CA 1
ATOM 3202 C C . ILE A 1 425 ? -9.683 -4.766 13.180 1.00 87.25 425 ILE A C 1
ATOM 3204 O O . ILE A 1 425 ? -10.405 -4.483 14.135 1.00 87.25 425 ILE A O 1
ATOM 3208 N N . THR A 1 426 ? -8.452 -5.251 13.328 1.00 88.00 426 THR A N 1
ATOM 3209 C CA . THR A 1 426 ? -7.804 -5.454 14.628 1.00 88.00 426 THR A CA 1
ATOM 3210 C C . THR A 1 426 ? -6.592 -4.550 14.751 1.00 88.00 426 THR A C 1
ATOM 3212 O O . THR A 1 426 ? -5.624 -4.728 14.021 1.00 88.00 426 THR A O 1
ATOM 3215 N N . TYR A 1 427 ? -6.631 -3.619 15.692 1.00 83.31 427 TYR A N 1
ATOM 3216 C CA . TYR A 1 427 ? -5.489 -2.819 16.112 1.00 83.31 427 TYR A CA 1
ATOM 3217 C C . TYR A 1 427 ? -4.807 -3.513 17.281 1.00 83.31 427 TYR A C 1
ATOM 3219 O O . TYR A 1 427 ? -5.485 -3.978 18.193 1.00 83.31 427 TYR A O 1
ATOM 3227 N N . GLY A 1 428 ? -3.484 -3.596 17.264 1.00 82.69 428 GLY A N 1
ATOM 3228 C CA . GLY A 1 428 ? -2.700 -4.256 18.298 1.00 82.69 428 GLY A CA 1
ATOM 3229 C C . GLY A 1 428 ? -1.414 -3.501 18.592 1.00 82.69 428 GLY A C 1
ATOM 3230 O O . GLY A 1 428 ? -0.800 -2.948 17.684 1.00 82.69 428 GLY A O 1
ATOM 3231 N N . GLY A 1 429 ? -0.999 -3.497 19.855 1.00 80.56 429 GLY A N 1
ATOM 3232 C CA . GLY A 1 429 ? 0.251 -2.902 20.310 1.00 80.56 429 GLY A CA 1
ATOM 3233 C C . GLY A 1 429 ? 0.894 -3.742 21.407 1.00 80.56 429 GLY A C 1
ATOM 3234 O O . GLY A 1 429 ? 0.203 -4.187 22.324 1.00 80.56 429 GLY A O 1
ATOM 3235 N N . THR A 1 430 ? 2.205 -3.947 21.320 1.00 81.12 430 THR A N 1
ATOM 3236 C CA . THR A 1 430 ? 3.007 -4.661 22.319 1.00 81.12 430 THR A CA 1
ATOM 3237 C C . THR A 1 430 ? 4.241 -3.842 22.678 1.00 81.12 430 THR A C 1
ATOM 3239 O O . THR A 1 430 ? 4.936 -3.340 21.796 1.00 81.12 430 THR A O 1
ATOM 3242 N N . SER A 1 431 ? 4.503 -3.706 23.978 1.00 75.88 431 SER A N 1
ATOM 3243 C CA . SER A 1 431 ? 5.699 -3.060 24.520 1.00 75.88 431 SER A CA 1
ATOM 3244 C C . SER A 1 431 ? 6.083 -3.742 25.831 1.00 75.88 431 SER A C 1
ATOM 3246 O O . SER A 1 431 ? 5.395 -3.578 26.842 1.00 75.88 431 SER A O 1
ATOM 3248 N N . GLY A 1 432 ? 7.179 -4.504 25.822 1.00 80.62 432 GLY A N 1
ATOM 3249 C CA . GLY A 1 432 ? 7.534 -5.380 26.940 1.00 80.62 432 GLY A CA 1
ATOM 3250 C C . GLY A 1 432 ? 6.414 -6.386 27.220 1.00 80.62 432 GLY A C 1
ATOM 3251 O O . GLY A 1 432 ? 5.918 -7.045 26.310 1.00 80.62 432 GLY A O 1
ATOM 3252 N N . GLU A 1 433 ? 5.972 -6.475 28.473 1.00 80.56 433 GLU A N 1
ATOM 3253 C CA . GLU A 1 433 ? 4.882 -7.377 28.876 1.00 80.56 433 GLU A CA 1
ATOM 3254 C C . GLU A 1 433 ? 3.484 -6.834 28.530 1.00 80.56 433 GLU A C 1
ATOM 3256 O O . GLU A 1 433 ? 2.522 -7.601 28.446 1.00 80.56 433 GLU A O 1
ATOM 3261 N N . GLN A 1 434 ? 3.354 -5.522 28.296 1.00 74.06 434 GLN A N 1
ATOM 3262 C CA . GLN A 1 434 ? 2.070 -4.888 28.008 1.00 74.06 434 GLN A CA 1
ATOM 3263 C C . GLN A 1 434 ? 1.610 -5.200 26.584 1.00 74.06 434 GLN A C 1
ATOM 3265 O O . GLN A 1 434 ? 2.323 -4.950 25.609 1.00 74.06 434 GLN A O 1
ATOM 3270 N N . ARG A 1 435 ? 0.366 -5.669 26.467 1.00 82.56 435 ARG A N 1
ATOM 3271 C CA . ARG A 1 435 ? -0.307 -6.010 25.212 1.00 82.56 435 ARG A CA 1
ATOM 3272 C C . ARG A 1 435 ? -1.690 -5.379 25.177 1.00 82.56 435 ARG A C 1
ATOM 3274 O O . ARG A 1 435 ? -2.509 -5.606 26.066 1.00 82.56 435 ARG A O 1
ATOM 3281 N N . ASN A 1 436 ? -1.962 -4.618 24.127 1.00 76.31 436 ASN A N 1
ATOM 3282 C CA . ASN A 1 436 ? -3.245 -3.967 23.896 1.00 76.31 436 ASN A CA 1
ATOM 3283 C C . ASN A 1 436 ? -3.784 -4.396 22.536 1.00 76.31 436 ASN A C 1
ATOM 3285 O O . ASN A 1 436 ? -3.028 -4.470 21.570 1.00 76.31 436 ASN A O 1
ATOM 3289 N N . ALA A 1 437 ? -5.082 -4.657 22.447 1.00 84.00 437 ALA A N 1
ATOM 3290 C CA . ALA A 1 437 ? -5.752 -4.954 21.197 1.00 84.00 437 ALA A CA 1
ATOM 3291 C C . ALA A 1 437 ? -7.177 -4.400 21.185 1.00 84.00 437 ALA A C 1
ATOM 3293 O O . ALA A 1 437 ? -7.898 -4.469 22.180 1.00 84.00 437 ALA A O 1
ATOM 3294 N N . ILE A 1 438 ? -7.595 -3.890 20.033 1.00 82.62 438 ILE A N 1
ATOM 3295 C CA . ILE A 1 438 ? -8.957 -3.445 19.759 1.00 82.62 438 ILE A CA 1
ATOM 3296 C C . ILE A 1 438 ? -9.395 -4.116 18.473 1.00 82.62 438 ILE A C 1
ATOM 3298 O O . ILE A 1 438 ? -8.728 -3.998 17.451 1.00 82.62 438 ILE A O 1
ATOM 3302 N N . ARG A 1 439 ? -10.520 -4.819 18.509 1.00 88.94 439 ARG A N 1
ATOM 3303 C CA . ARG A 1 439 ? -11.064 -5.541 17.365 1.00 88.94 439 ARG A CA 1
ATOM 3304 C C . ARG A 1 439 ? -12.472 -5.056 17.070 1.00 88.94 439 ARG A C 1
ATOM 3306 O O . ARG A 1 439 ? -13.383 -5.230 17.874 1.00 88.94 439 ARG A O 1
ATOM 3313 N N . LEU A 1 440 ? -12.636 -4.477 15.891 1.00 89.50 440 LEU A N 1
ATOM 3314 C CA . LEU A 1 440 ? -13.923 -4.165 15.287 1.00 89.50 440 LEU A CA 1
ATOM 3315 C C . LEU A 1 440 ? -14.317 -5.360 14.424 1.00 89.50 440 LEU A C 1
ATOM 3317 O O . LEU A 1 440 ? -13.541 -5.757 13.556 1.00 89.50 440 LEU A O 1
ATOM 3321 N N . ALA A 1 441 ? -15.474 -5.960 14.673 1.00 94.00 441 ALA A N 1
ATOM 3322 C CA . ALA A 1 441 ? -15.951 -7.152 13.979 1.00 94.00 441 ALA A CA 1
ATOM 3323 C C . ALA A 1 441 ? -17.259 -6.876 13.232 1.00 94.00 441 ALA A C 1
ATOM 3325 O O . ALA A 1 441 ? -18.117 -6.142 13.721 1.00 94.00 441 ALA A O 1
ATOM 3326 N N . GLY A 1 442 ? -17.399 -7.492 12.060 1.00 93.56 442 GLY A N 1
ATOM 3327 C CA . GLY A 1 442 ? -18.558 -7.409 11.180 1.00 93.56 442 GLY A CA 1
ATOM 3328 C C . GLY A 1 442 ? -18.859 -5.986 10.728 1.00 93.56 442 GLY A C 1
ATOM 3329 O O . GLY A 1 442 ? -19.996 -5.551 10.848 1.00 93.56 442 GLY A O 1
ATOM 3330 N N . LEU A 1 443 ? -17.850 -5.242 10.274 1.00 92.75 443 LEU A N 1
ATOM 3331 C CA . LEU A 1 443 ? -18.021 -3.867 9.811 1.00 92.75 443 LEU A CA 1
ATOM 3332 C C . LEU A 1 443 ? -18.811 -3.840 8.490 1.00 92.75 443 LEU A C 1
ATOM 3334 O O . LEU A 1 443 ? -18.505 -4.616 7.577 1.00 92.75 443 LEU A O 1
ATOM 3338 N N . PRO A 1 444 ? -19.790 -2.933 8.346 1.00 94.12 444 PRO A N 1
ATOM 3339 C CA . PRO A 1 444 ? -20.529 -2.782 7.100 1.00 94.12 444 PRO A CA 1
ATOM 3340 C C . PRO A 1 444 ? -19.627 -2.259 5.977 1.00 94.12 444 PRO A C 1
ATOM 3342 O O . PRO A 1 444 ? -18.525 -1.763 6.210 1.00 94.12 444 PRO A O 1
ATOM 3345 N N . SER A 1 445 ? -20.110 -2.342 4.738 1.00 93.44 445 SER A N 1
ATOM 3346 C CA . SER A 1 445 ? -19.372 -1.863 3.562 1.00 93.44 445 SER A CA 1
ATOM 3347 C C . SER A 1 445 ? -19.199 -0.341 3.525 1.00 93.44 445 SER A C 1
ATOM 3349 O O . SER A 1 445 ? -18.394 0.163 2.746 1.00 93.44 445 SER A O 1
ATOM 3351 N N . SER A 1 446 ? -19.931 0.407 4.354 1.00 94.38 446 SER A N 1
ATOM 3352 C CA . SER A 1 446 ? -19.731 1.842 4.524 1.00 94.38 446 SER A CA 1
ATOM 3353 C C . SER A 1 446 ? -19.958 2.269 5.969 1.00 94.38 446 SER A C 1
ATOM 3355 O O . SER A 1 446 ? -20.971 1.924 6.581 1.00 94.38 446 SER A O 1
ATOM 3357 N N . PHE A 1 447 ? -18.999 3.017 6.505 1.00 91.56 447 PHE A N 1
ATOM 3358 C CA . PHE A 1 447 ? -19.039 3.596 7.844 1.00 91.56 447 PHE A CA 1
ATOM 3359 C C . PHE A 1 447 ? -18.157 4.844 7.909 1.00 91.56 447 PHE A C 1
ATOM 3361 O O . PHE A 1 447 ? -17.259 5.021 7.085 1.00 91.56 447 PHE A O 1
ATOM 3368 N N . SER A 1 448 ? -18.395 5.677 8.916 1.00 88.50 448 SER A N 1
ATOM 3369 C CA . SER A 1 448 ? -17.631 6.893 9.174 1.00 88.50 448 SER A CA 1
ATOM 3370 C C . SER A 1 448 ? -17.071 6.908 10.591 1.00 88.50 448 SER A C 1
ATOM 3372 O O . SER A 1 448 ? -17.669 6.373 11.532 1.00 88.50 448 SER A O 1
ATOM 3374 N N . ILE A 1 449 ? -15.930 7.573 10.744 1.00 81.75 449 ILE A N 1
ATOM 3375 C CA . ILE A 1 449 ? -15.357 7.951 12.033 1.00 81.75 449 ILE A CA 1
ATOM 3376 C C . ILE A 1 449 ? -15.382 9.478 12.108 1.00 81.75 449 ILE A C 1
ATOM 3378 O O . ILE A 1 449 ? -14.750 10.154 11.299 1.00 81.75 449 ILE A O 1
ATOM 3382 N N . LEU A 1 450 ? -16.154 9.997 13.058 1.00 81.19 450 LEU A N 1
ATOM 3383 C CA . LEU A 1 450 ? -16.326 11.417 13.350 1.00 81.19 450 LEU A CA 1
ATOM 3384 C C . LEU A 1 450 ? -15.250 11.881 14.326 1.00 81.19 450 LEU A C 1
ATOM 3386 O O . LEU A 1 450 ? -14.902 11.152 15.262 1.00 81.19 450 LEU A O 1
ATOM 3390 N N . LEU A 1 451 ? -14.735 13.085 14.101 1.00 70.06 451 LEU A N 1
ATOM 3391 C CA . LEU A 1 451 ? -13.619 13.678 14.830 1.00 70.06 451 LEU A CA 1
ATOM 3392 C C . LEU A 1 451 ? -13.881 15.182 15.058 1.00 70.06 451 LEU A C 1
ATOM 3394 O O . LEU A 1 451 ? -14.638 15.811 14.319 1.00 70.06 451 LEU A O 1
ATOM 3398 N N . GLY A 1 452 ? -13.260 15.769 16.089 1.00 69.00 452 GLY A N 1
ATOM 3399 C CA . GLY A 1 452 ? -13.457 17.171 16.492 1.00 69.00 452 GLY A CA 1
ATOM 3400 C C . GLY A 1 452 ? -14.340 17.322 17.740 1.00 69.00 452 GLY A C 1
ATOM 3401 O O . GLY A 1 452 ? -14.093 16.680 18.763 1.00 69.00 452 GLY A O 1
ATOM 3402 N N . ASP A 1 453 ? -15.375 18.166 17.671 1.00 65.31 453 ASP A N 1
ATOM 3403 C CA . ASP A 1 453 ? -16.309 18.420 18.790 1.00 65.31 453 ASP A CA 1
ATOM 3404 C C . ASP A 1 453 ? -17.167 17.189 19.141 1.00 65.31 453 ASP A C 1
ATOM 3406 O O . ASP A 1 453 ? -17.655 17.034 20.264 1.00 65.31 453 ASP A O 1
ATOM 3410 N N . THR A 1 454 ? -17.366 16.307 18.158 1.00 70.69 454 THR A N 1
ATOM 3411 C CA . THR A 1 454 ? -18.010 15.000 18.311 1.00 70.69 454 THR A CA 1
ATOM 3412 C C . THR A 1 454 ? -17.051 13.934 17.817 1.00 70.69 454 THR A C 1
ATOM 3414 O O . THR A 1 454 ? -16.688 13.925 16.645 1.00 70.69 454 THR A O 1
ATOM 3417 N N . ILE A 1 455 ? -16.662 13.022 18.704 1.00 72.38 455 ILE A N 1
ATOM 3418 C CA . ILE A 1 455 ? -15.783 11.901 18.363 1.00 72.38 455 ILE A CA 1
ATOM 3419 C C . ILE A 1 455 ? -16.611 10.631 18.362 1.00 72.38 455 ILE A C 1
ATOM 3421 O O . ILE A 1 455 ? -17.289 10.352 19.348 1.00 72.38 455 ILE A O 1
ATOM 3425 N N . GLY A 1 456 ? -16.562 9.830 17.303 1.00 76.00 456 GLY A N 1
ATOM 3426 C CA . GLY A 1 456 ? -17.297 8.575 17.330 1.00 76.00 456 GLY A CA 1
ATOM 3427 C C . GLY A 1 456 ? -17.279 7.741 16.067 1.00 76.00 456 GLY A C 1
ATOM 3428 O O . GLY A 1 456 ? -16.817 8.159 15.017 1.00 76.00 456 GLY A O 1
ATOM 3429 N N . TYR A 1 457 ? -17.841 6.548 16.186 1.00 84.62 457 TYR A N 1
ATOM 3430 C CA . TYR A 1 457 ? -18.188 5.682 15.071 1.00 84.62 457 TYR A CA 1
ATOM 3431 C C . TYR A 1 457 ? -19.640 5.923 14.665 1.00 84.62 457 TYR A C 1
ATOM 3433 O O . TYR A 1 457 ? -20.512 6.049 15.531 1.00 84.62 457 TYR A O 1
ATOM 3441 N N . PHE A 1 458 ? -19.905 5.915 13.363 1.00 87.38 458 PHE A N 1
ATOM 3442 C CA . PHE A 1 458 ? -21.251 5.963 12.814 1.00 87.38 458 PHE A CA 1
ATOM 3443 C C . PHE A 1 458 ? -21.376 5.073 11.574 1.00 87.38 458 PHE A C 1
ATOM 3445 O O . PHE A 1 458 ? -20.546 5.130 10.669 1.00 87.38 458 PHE A O 1
ATOM 3452 N N . ALA A 1 459 ? -22.451 4.292 11.499 1.00 90.50 459 ALA A N 1
ATOM 3453 C CA . ALA A 1 459 ? -22.834 3.559 10.302 1.00 90.50 459 ALA A CA 1
ATOM 3454 C C . ALA A 1 459 ? -24.355 3.401 10.188 1.00 90.50 459 ALA A C 1
ATOM 3456 O O . ALA A 1 459 ? -25.099 3.486 11.167 1.00 90.50 459 ALA A O 1
ATOM 3457 N N . THR A 1 460 ? -24.822 3.155 8.963 1.00 89.31 460 THR A N 1
ATOM 3458 C CA . THR A 1 460 ? -26.246 2.905 8.678 1.00 89.31 460 THR A CA 1
ATOM 3459 C C . THR A 1 460 ? -26.667 1.475 9.020 1.00 89.31 460 THR A C 1
ATOM 3461 O O . THR A 1 460 ? -27.810 1.246 9.415 1.00 89.31 460 THR A O 1
ATOM 3464 N N . GLU A 1 461 ? -25.734 0.529 8.921 1.00 93.31 461 GLU A N 1
ATOM 3465 C CA . GLU A 1 461 ? -25.889 -0.866 9.325 1.00 93.31 461 GLU A CA 1
ATOM 3466 C C . GLU A 1 461 ? -25.048 -1.144 10.584 1.00 93.31 461 GLU A C 1
ATOM 3468 O O . GLU A 1 461 ? -23.975 -0.558 10.742 1.00 93.31 461 GLU A O 1
ATOM 3473 N N . PRO A 1 462 ? -25.518 -2.001 11.510 1.00 92.50 462 PRO A N 1
ATOM 3474 C CA . PRO A 1 462 ? -24.781 -2.300 12.732 1.00 92.50 462 PRO A CA 1
ATOM 3475 C C . PRO A 1 462 ? -23.522 -3.112 12.435 1.00 92.50 462 PRO A C 1
ATOM 3477 O O . PRO A 1 462 ? -23.582 -4.090 11.689 1.00 92.50 462 PRO A O 1
ATOM 3480 N N . MET A 1 463 ? -22.418 -2.781 13.106 1.00 93.75 463 MET A N 1
ATOM 3481 C CA . MET A 1 463 ? -21.300 -3.714 13.209 1.00 93.75 463 MET A CA 1
ATOM 3482 C C . MET A 1 463 ? -21.625 -4.855 14.183 1.00 93.75 463 MET A C 1
ATOM 3484 O O . MET A 1 463 ? -22.403 -4.676 15.128 1.00 93.75 463 MET A O 1
ATOM 3488 N N . GLU A 1 464 ? -20.994 -6.014 14.002 1.00 94.19 464 GLU A N 1
ATOM 3489 C CA . GLU A 1 464 ? -21.199 -7.173 14.875 1.00 94.19 464 GLU A CA 1
ATOM 3490 C C . GLU A 1 464 ? -20.747 -6.884 16.308 1.00 94.19 464 GLU A C 1
ATOM 3492 O O . GLU A 1 464 ? -21.534 -7.070 17.238 1.00 94.19 464 GLU A O 1
ATOM 3497 N N . SER A 1 465 ? -19.509 -6.415 16.509 1.00 92.81 465 SER A N 1
ATOM 3498 C CA . SER A 1 465 ? -19.033 -6.020 17.842 1.00 92.81 465 SER A CA 1
ATOM 3499 C C . SER A 1 465 ? -17.772 -5.156 17.851 1.00 92.81 465 SER A C 1
ATOM 3501 O O . SER A 1 465 ? -16.952 -5.217 16.940 1.00 92.81 465 SER A O 1
ATOM 3503 N N . ILE A 1 466 ? -17.598 -4.406 18.940 1.00 89.88 466 ILE A N 1
ATOM 3504 C CA . ILE A 1 466 ? -16.342 -3.772 19.353 1.00 89.88 466 ILE A CA 1
ATOM 3505 C C . ILE A 1 466 ? -15.797 -4.581 20.529 1.00 89.88 466 ILE A C 1
ATOM 3507 O O . ILE A 1 466 ? -16.513 -4.787 21.508 1.00 89.88 466 ILE A O 1
ATOM 3511 N N . GLN A 1 467 ? -14.550 -5.035 20.436 1.00 90.38 467 GLN A N 1
ATOM 3512 C CA . GLN A 1 467 ? -13.850 -5.804 21.466 1.00 90.38 467 GLN A CA 1
ATOM 3513 C C . GLN A 1 467 ? -12.555 -5.083 21.844 1.00 90.38 467 GLN A C 1
ATOM 3515 O O . GLN A 1 467 ? -11.832 -4.614 20.969 1.00 90.38 467 GLN A O 1
ATOM 3520 N N . ILE A 1 468 ? -12.254 -5.003 23.134 1.00 85.25 468 ILE A N 1
ATOM 3521 C CA . ILE A 1 468 ? -11.064 -4.347 23.683 1.00 85.25 468 ILE A CA 1
ATOM 3522 C C . ILE A 1 468 ? -10.405 -5.321 24.651 1.00 85.25 468 ILE A C 1
ATOM 3524 O O . ILE A 1 468 ? -11.077 -5.852 25.533 1.00 85.25 468 ILE A O 1
ATOM 3528 N N . GLN A 1 469 ? -9.097 -5.512 24.515 1.00 85.75 469 GLN A N 1
ATOM 3529 C CA . GLN A 1 469 ? -8.265 -6.265 25.445 1.00 85.75 469 GLN A CA 1
ATOM 3530 C C . GLN A 1 469 ? -7.031 -5.433 25.798 1.00 85.75 469 GLN A C 1
ATOM 3532 O O . GLN A 1 469 ? -6.294 -5.014 24.911 1.00 85.75 469 GLN A O 1
ATOM 3537 N N . MET A 1 470 ? -6.766 -5.229 27.084 1.00 78.88 470 MET A N 1
ATOM 3538 C CA . MET A 1 470 ? -5.546 -4.573 27.568 1.00 78.88 470 MET A CA 1
ATOM 3539 C C . MET A 1 470 ? -4.982 -5.402 28.710 1.00 78.88 470 MET A C 1
ATOM 3541 O O . MET A 1 470 ? -5.690 -5.672 29.678 1.00 78.88 470 MET A O 1
ATOM 3545 N N . THR A 1 471 ? -3.745 -5.876 28.605 1.00 82.00 471 THR A N 1
ATOM 3546 C CA . THR A 1 471 ? -3.200 -6.782 29.615 1.00 82.00 471 THR A CA 1
ATOM 3547 C C . THR A 1 471 ? -1.679 -6.835 29.600 1.00 82.00 471 THR A C 1
ATOM 3549 O O . THR A 1 471 ? -1.068 -6.905 28.538 1.00 82.00 471 THR A O 1
ATOM 3552 N N . ASN A 1 472 ? -1.073 -6.863 30.782 1.00 77.00 472 ASN A N 1
ATOM 3553 C CA . ASN A 1 472 ? 0.302 -7.323 30.991 1.00 77.00 472 ASN A CA 1
ATOM 3554 C C . ASN A 1 472 ? 0.356 -8.695 31.684 1.00 77.00 472 ASN A C 1
ATOM 3556 O O . ASN A 1 472 ? 1.432 -9.250 31.864 1.00 77.00 472 ASN A O 1
ATOM 3560 N N . ALA A 1 473 ? -0.799 -9.267 32.040 1.00 83.88 473 ALA A N 1
ATOM 3561 C CA . ALA A 1 473 ? -0.877 -10.597 32.624 1.00 83.88 473 ALA A CA 1
ATOM 3562 C C . ALA A 1 473 ? -0.375 -11.659 31.644 1.00 83.88 473 ALA A C 1
ATOM 3564 O O . ALA A 1 473 ? -0.649 -11.578 30.443 1.00 83.88 473 ALA A O 1
ATOM 3565 N N . SER A 1 474 ? 0.289 -12.697 32.149 1.00 84.94 474 SER A N 1
ATOM 3566 C CA . SER A 1 474 ? 0.773 -13.834 31.355 1.00 84.94 474 SER A CA 1
ATOM 3567 C C . SER A 1 474 ? -0.320 -14.471 30.479 1.00 84.94 474 SER A C 1
ATOM 3569 O O . SER A 1 474 ? -0.071 -14.790 29.309 1.00 84.94 474 SER A O 1
ATOM 3571 N N . GLN A 1 475 ? -1.553 -14.568 30.992 1.00 88.06 475 GLN A N 1
ATOM 3572 C CA . GLN A 1 475 ? -2.741 -14.999 30.251 1.00 88.06 475 GLN A CA 1
ATOM 3573 C C . GLN A 1 475 ? -3.817 -13.899 30.209 1.00 88.06 475 GLN A C 1
ATOM 3575 O O . GLN A 1 475 ? -4.312 -13.498 31.262 1.00 88.06 475 GLN A O 1
ATOM 3580 N N . PRO A 1 476 ? -4.245 -13.448 29.012 1.00 88.12 476 PRO A N 1
ATOM 3581 C CA . PRO A 1 476 ? -5.375 -12.532 28.877 1.00 88.12 476 PRO A CA 1
ATOM 3582 C C . PRO A 1 476 ? -6.670 -13.139 29.432 1.00 88.12 476 PRO A C 1
ATOM 3584 O O . PRO A 1 476 ? -6.986 -14.302 29.165 1.00 88.12 476 PRO A O 1
ATOM 3587 N N . LEU A 1 477 ? -7.450 -12.344 30.166 1.00 90.62 477 LEU A N 1
ATOM 3588 C CA . LEU A 1 477 ? -8.729 -12.757 30.741 1.00 90.62 477 LEU A CA 1
ATOM 3589 C C . LEU A 1 477 ? -9.889 -12.043 30.041 1.00 90.62 477 LEU A C 1
ATOM 3591 O O . LEU A 1 477 ? -9.886 -10.823 29.924 1.00 90.62 477 LEU A O 1
ATOM 3595 N N . THR A 1 478 ? -10.910 -12.802 29.631 1.00 92.88 478 THR A N 1
ATOM 3596 C CA . THR A 1 478 ? -12.111 -12.298 28.934 1.00 92.88 478 THR A CA 1
ATOM 3597 C C . THR A 1 478 ? -13.395 -12.995 29.423 1.00 92.88 478 THR A C 1
ATOM 3599 O O . THR A 1 478 ? -13.334 -13.820 30.342 1.00 92.88 478 THR A O 1
ATOM 3602 N N . MET A 1 479 ? -14.561 -12.638 28.874 1.00 92.62 479 MET A N 1
ATOM 3603 C CA . MET A 1 479 ? -15.876 -13.245 29.132 1.00 92.62 479 MET A CA 1
ATOM 3604 C C . MET A 1 479 ? -16.685 -13.385 27.839 1.00 92.62 479 MET A C 1
ATOM 3606 O O . MET A 1 479 ? -16.476 -12.652 26.880 1.00 92.62 479 MET A O 1
ATOM 3610 N N . ASP A 1 480 ? -17.663 -14.289 27.841 1.00 90.31 480 ASP A N 1
ATOM 3611 C CA . ASP A 1 480 ? -18.584 -14.437 26.714 1.00 90.31 480 ASP A CA 1
ATOM 3612 C C . ASP A 1 480 ? -19.648 -13.325 26.684 1.00 90.31 480 ASP A C 1
ATOM 3614 O O . ASP A 1 480 ? -20.179 -12.910 27.722 1.00 90.31 480 ASP A O 1
ATOM 3618 N N . GLY A 1 481 ? -20.036 -12.923 25.470 1.00 92.31 481 GLY A N 1
ATOM 3619 C CA . GLY A 1 481 ? -21.088 -11.933 25.221 1.00 92.31 481 GLY A CA 1
ATOM 3620 C C . GLY A 1 481 ? -20.663 -10.500 25.543 1.00 92.31 481 GLY A C 1
ATOM 3621 O O . GLY A 1 481 ? -19.485 -10.221 25.752 1.00 92.31 481 GLY A O 1
ATOM 3622 N N . ASP A 1 482 ? -21.625 -9.575 25.584 1.00 93.94 482 ASP A N 1
ATOM 3623 C CA . ASP A 1 482 ? -21.312 -8.183 25.909 1.00 93.94 482 ASP A CA 1
ATOM 3624 C C . ASP A 1 482 ? -20.938 -8.054 27.388 1.00 93.94 482 ASP A C 1
ATOM 3626 O O . ASP A 1 482 ? -21.666 -8.504 28.290 1.00 93.94 482 ASP A O 1
ATOM 3630 N N . HIS A 1 483 ? -19.779 -7.457 27.646 1.00 93.19 483 HIS A N 1
ATOM 3631 C CA . HIS A 1 483 ? -19.225 -7.402 28.986 1.00 93.19 483 HIS A CA 1
ATOM 3632 C C . HIS A 1 483 ? -18.236 -6.257 29.202 1.00 93.19 483 HIS A C 1
ATOM 3634 O O . HIS A 1 483 ? -17.693 -5.680 28.264 1.00 93.19 483 HIS A O 1
ATOM 3640 N N . PHE A 1 484 ? -17.967 -6.003 30.479 1.00 86.44 484 PHE A N 1
ATOM 3641 C CA . PHE A 1 484 ? -16.798 -5.301 30.986 1.00 86.44 484 PHE A CA 1
ATOM 3642 C C . PHE A 1 484 ? -16.191 -6.153 32.102 1.00 86.44 484 PHE A C 1
ATOM 3644 O O . PHE A 1 484 ? -16.846 -6.414 33.115 1.00 86.44 484 PHE A O 1
ATOM 3651 N N . ARG A 1 485 ? -14.957 -6.612 31.919 1.00 87.50 485 ARG A N 1
ATOM 3652 C CA . ARG A 1 485 ? -14.193 -7.372 32.902 1.00 87.50 485 ARG A CA 1
ATOM 3653 C C . ARG A 1 485 ? -12.903 -6.637 33.215 1.00 87.50 485 ARG A C 1
ATOM 3655 O O . ARG A 1 485 ? -12.141 -6.326 32.307 1.00 87.50 485 ARG A O 1
ATOM 3662 N N . TYR A 1 486 ? -12.644 -6.437 34.497 1.00 79.88 486 TYR A N 1
ATOM 3663 C CA . TYR A 1 486 ? -11.368 -5.955 34.998 1.00 79.88 486 TYR A CA 1
ATOM 3664 C C . TYR A 1 486 ? -10.839 -6.925 36.049 1.00 79.88 486 TYR A C 1
ATOM 3666 O O . TYR A 1 486 ? -11.574 -7.307 36.961 1.00 79.88 486 TYR A O 1
ATOM 3674 N N . TRP A 1 487 ? -9.586 -7.329 35.899 1.00 86.19 487 TRP A N 1
ATOM 3675 C CA . TRP A 1 487 ? -8.872 -8.196 36.821 1.00 86.19 487 TRP A CA 1
ATOM 3676 C C . TRP A 1 487 ? -7.512 -7.585 37.154 1.00 86.19 487 TRP A C 1
ATOM 3678 O O . TRP A 1 487 ? -6.821 -7.105 36.253 1.00 86.19 487 TRP A O 1
ATOM 3688 N N . VAL A 1 488 ? -7.134 -7.621 38.431 1.00 77.19 488 VAL A N 1
ATOM 3689 C CA . VAL A 1 488 ? -5.840 -7.132 38.919 1.00 77.19 488 VAL A CA 1
ATOM 3690 C C . VAL A 1 488 ? -5.247 -8.068 39.976 1.00 77.19 488 VAL A C 1
ATOM 3692 O O . VAL A 1 488 ? -5.969 -8.596 40.828 1.00 77.19 488 VAL A O 1
ATOM 3695 N N . ASP A 1 489 ? -3.929 -8.249 39.899 1.00 82.06 489 ASP A N 1
ATOM 3696 C CA . ASP A 1 489 ? -3.065 -8.926 40.866 1.00 82.06 489 ASP A CA 1
ATOM 3697 C C . ASP A 1 489 ? -1.812 -8.069 41.106 1.00 82.06 489 ASP A C 1
ATOM 3699 O O . ASP A 1 489 ? -0.781 -8.209 40.439 1.00 82.06 489 ASP A O 1
ATOM 3703 N N . ASP A 1 490 ? -1.903 -7.162 42.078 1.00 73.56 490 ASP A N 1
ATOM 3704 C CA . ASP A 1 490 ? -0.809 -6.253 42.432 1.00 73.56 490 ASP A CA 1
ATOM 3705 C C . ASP A 1 490 ? 0.395 -6.998 43.040 1.00 73.56 490 ASP A C 1
ATOM 3707 O O . ASP A 1 490 ? 1.523 -6.510 43.000 1.00 73.56 490 ASP A O 1
ATOM 3711 N N . ASN A 1 491 ? 0.207 -8.221 43.557 1.00 79.62 491 ASN A N 1
ATOM 3712 C CA . ASN A 1 491 ? 1.317 -9.012 44.095 1.00 79.62 491 ASN A CA 1
ATOM 3713 C C . ASN A 1 491 ? 2.296 -9.455 43.006 1.00 79.62 491 ASN A C 1
ATOM 3715 O O . ASN A 1 491 ? 3.493 -9.559 43.279 1.00 79.62 491 ASN A O 1
ATOM 3719 N N . ASN A 1 492 ? 1.781 -9.719 41.804 1.00 82.31 492 ASN A N 1
ATOM 3720 C CA . ASN A 1 492 ? 2.568 -10.123 40.641 1.00 82.31 492 ASN A CA 1
ATOM 3721 C C . ASN A 1 492 ? 2.738 -8.989 39.616 1.00 82.31 492 ASN A C 1
ATOM 3723 O O . ASN A 1 492 ? 3.431 -9.177 38.620 1.00 82.31 492 ASN A O 1
ATOM 3727 N N . GLY A 1 493 ? 2.135 -7.820 39.858 1.00 78.00 493 GLY A N 1
ATOM 3728 C CA . GLY A 1 493 ? 2.149 -6.688 38.931 1.00 78.00 493 GLY A CA 1
ATOM 3729 C C . GLY A 1 493 ? 1.336 -6.932 37.657 1.00 78.00 493 GLY A C 1
ATOM 3730 O O . GLY A 1 493 ? 1.600 -6.290 36.643 1.00 78.00 493 GLY A O 1
ATOM 3731 N N . GLU A 1 494 ? 0.369 -7.852 37.682 1.00 84.31 494 GLU A N 1
ATOM 3732 C CA . GLU A 1 494 ? -0.423 -8.241 36.514 1.00 84.31 494 GLU A CA 1
ATOM 3733 C C . GLU A 1 494 ? -1.827 -7.612 36.537 1.00 84.31 494 GLU A C 1
ATOM 3735 O O . GLU A 1 494 ? -2.483 -7.494 37.571 1.00 84.31 494 GLU A O 1
ATOM 3740 N N . ALA A 1 495 ? -2.330 -7.256 35.359 1.00 74.12 495 ALA A N 1
ATOM 3741 C CA . ALA A 1 495 ? -3.677 -6.757 35.148 1.00 74.12 495 ALA A CA 1
ATOM 3742 C C . ALA A 1 495 ? -4.226 -7.196 33.783 1.00 74.12 495 ALA A C 1
ATOM 3744 O O . ALA A 1 495 ? -3.497 -7.430 32.807 1.00 74.12 495 ALA A O 1
ATOM 3745 N N . SER A 1 496 ? -5.550 -7.313 33.705 1.00 81.75 496 SER A N 1
ATOM 3746 C CA . SER A 1 496 ? -6.266 -7.669 32.484 1.00 81.75 496 SER A CA 1
ATOM 3747 C C . SER A 1 496 ? -7.627 -6.984 32.432 1.00 81.75 496 SER A C 1
ATOM 3749 O O . SER A 1 496 ? -8.476 -7.181 33.301 1.00 81.75 496 SER A O 1
ATOM 3751 N N . LEU A 1 497 ? -7.843 -6.193 31.387 1.00 81.81 497 LEU A N 1
ATOM 3752 C CA . LEU A 1 497 ? -9.118 -5.585 31.040 1.00 81.81 497 LEU A CA 1
ATOM 3753 C C . LEU A 1 497 ? -9.624 -6.207 29.742 1.00 81.81 497 LEU A C 1
ATOM 3755 O O . LEU A 1 497 ? -8.885 -6.294 28.761 1.00 81.81 497 LEU A O 1
ATOM 3759 N N . SER A 1 498 ? -10.896 -6.593 29.737 1.00 89.81 498 SER A N 1
ATOM 3760 C CA . SER A 1 498 ? -11.611 -7.064 28.556 1.00 89.81 498 SER A CA 1
ATOM 3761 C C . SER A 1 498 ? -12.984 -6.417 28.496 1.00 89.81 498 SER A C 1
ATOM 3763 O O . SER A 1 498 ? -13.735 -6.451 29.471 1.00 89.81 498 SER A O 1
ATOM 3765 N N . ALA A 1 499 ? -13.336 -5.847 27.353 1.00 86.44 499 ALA A N 1
ATOM 3766 C CA . ALA A 1 499 ? -14.662 -5.300 27.120 1.00 86.44 499 ALA A CA 1
ATOM 3767 C C . ALA A 1 499 ? -15.174 -5.699 25.739 1.00 86.44 499 ALA A C 1
ATOM 3769 O O . ALA A 1 499 ? -14.413 -5.747 24.775 1.00 86.44 499 ALA A O 1
ATOM 3770 N N . GLN A 1 500 ? -16.474 -5.960 25.640 1.00 92.69 500 GLN A N 1
ATOM 3771 C CA . GLN A 1 500 ? -17.137 -6.244 24.375 1.00 92.69 500 GLN A CA 1
ATOM 3772 C C . GLN A 1 500 ? -18.524 -5.615 24.340 1.00 92.69 500 GLN A C 1
ATOM 3774 O O . GLN A 1 500 ? -19.279 -5.695 25.313 1.00 92.69 500 GLN A O 1
ATOM 3779 N N . ILE A 1 501 ? -18.880 -5.050 23.189 1.00 91.00 501 ILE A N 1
ATOM 3780 C CA . ILE A 1 501 ? -20.231 -4.579 22.914 1.00 91.00 501 ILE A CA 1
ATOM 3781 C C . ILE A 1 501 ? -20.660 -4.892 21.484 1.00 91.00 501 ILE A C 1
ATOM 3783 O O . ILE A 1 501 ? -19.940 -4.603 20.532 1.00 91.00 501 ILE A O 1
ATOM 3787 N N . SER A 1 502 ? -21.833 -5.503 21.333 1.00 94.44 502 SER A N 1
ATOM 3788 C CA . SER A 1 502 ? -22.353 -5.974 20.049 1.00 94.44 502 SER A CA 1
ATOM 3789 C C . SER A 1 502 ? -23.394 -5.050 19.424 1.00 94.44 502 SER A C 1
ATOM 3791 O O . SER A 1 502 ? -24.039 -4.251 20.117 1.00 94.44 502 SER A O 1
ATOM 3793 N N . ASN A 1 503 ? -23.628 -5.242 18.123 1.00 93.56 503 ASN A N 1
ATOM 3794 C CA . ASN A 1 503 ? -24.722 -4.636 17.363 1.00 93.56 503 ASN A CA 1
ATOM 3795 C C . ASN A 1 503 ? -24.681 -3.100 17.331 1.00 93.56 503 ASN A C 1
ATOM 3797 O O . ASN A 1 503 ? -25.726 -2.454 17.404 1.00 93.56 503 ASN A O 1
ATOM 3801 N N . VAL A 1 504 ? -23.486 -2.510 17.276 1.00 90.94 504 VAL A N 1
ATOM 3802 C CA . VAL A 1 504 ? -23.279 -1.058 17.391 1.00 90.94 504 VAL A CA 1
ATOM 3803 C C . VAL A 1 504 ? -23.531 -0.381 16.046 1.00 90.94 504 VAL A C 1
ATOM 3805 O O . VAL A 1 504 ? -22.871 -0.697 15.062 1.00 90.94 504 VAL A O 1
ATOM 3808 N N . THR A 1 505 ? -24.463 0.570 16.003 1.00 92.19 505 THR A N 1
ATOM 3809 C CA . THR A 1 505 ? -24.686 1.443 14.834 1.00 92.19 505 THR A CA 1
ATOM 3810 C C . THR A 1 505 ? -23.997 2.791 15.000 1.00 92.19 505 THR A C 1
ATOM 3812 O O . THR A 1 505 ? -23.527 3.377 14.030 1.00 92.19 505 THR A O 1
ATOM 3815 N N . SER A 1 506 ? -23.910 3.290 16.233 1.00 89.81 506 SER A N 1
ATOM 3816 C CA . SER A 1 506 ? -23.212 4.534 16.536 1.00 89.81 506 SER A CA 1
ATOM 3817 C C . SER A 1 506 ? -22.679 4.517 17.962 1.00 89.81 506 SER A C 1
ATOM 3819 O O . SER A 1 506 ? -23.378 4.112 18.889 1.00 89.81 506 SER A O 1
ATOM 3821 N N . LEU A 1 507 ? -21.451 4.988 18.141 1.00 85.75 507 LEU A N 1
ATOM 3822 C CA . LEU A 1 507 ? -20.839 5.225 19.444 1.00 85.75 507 LEU A CA 1
ATOM 3823 C C . LEU A 1 507 ? -20.152 6.582 19.384 1.00 85.75 507 LEU A C 1
ATOM 3825 O O . LEU A 1 507 ? -19.175 6.729 18.660 1.00 85.75 507 LEU A O 1
ATOM 3829 N N . GLN A 1 508 ? -20.670 7.559 20.118 1.00 84.44 508 GLN A N 1
ATOM 3830 C CA . GLN A 1 508 ? -20.227 8.947 20.054 1.00 84.44 508 GLN A CA 1
ATOM 3831 C C . GLN A 1 508 ? -19.935 9.489 21.449 1.00 84.44 508 GLN A C 1
ATOM 3833 O O . GLN A 1 508 ? -20.655 9.203 22.404 1.00 84.44 508 GLN A O 1
ATOM 3838 N N . ARG A 1 509 ? -18.900 10.312 21.558 1.00 77.81 509 ARG A N 1
ATOM 3839 C CA . ARG A 1 509 ? -18.619 11.184 22.692 1.00 77.81 509 ARG A CA 1
ATOM 3840 C C . ARG A 1 509 ? -18.824 12.625 22.241 1.00 77.81 509 ARG A C 1
ATOM 3842 O O . ARG A 1 509 ? -18.223 13.074 21.269 1.00 77.81 509 ARG A O 1
ATOM 3849 N N . LEU A 1 510 ? -19.656 13.332 22.988 1.00 78.81 510 LEU A N 1
ATOM 3850 C CA . LEU A 1 510 ? -19.931 14.752 22.850 1.00 78.81 510 LEU A CA 1
ATOM 3851 C C . LEU A 1 510 ? -19.180 15.491 23.956 1.00 78.81 510 LEU A C 1
ATOM 3853 O O . LEU A 1 510 ? -19.357 15.175 25.140 1.00 78.81 510 LEU A O 1
ATOM 3857 N N . SER A 1 511 ? -18.362 16.463 23.567 1.00 75.25 511 SER A N 1
ATOM 3858 C CA . SER A 1 511 ? -17.663 17.347 24.500 1.00 75.25 511 SER A CA 1
ATOM 3859 C C . SER A 1 511 ? -18.627 18.240 25.288 1.00 75.25 511 SER A C 1
ATOM 3861 O O . SER A 1 511 ? -19.754 18.489 24.843 1.00 75.25 511 SER A O 1
ATOM 3863 N N . PRO A 1 512 ? -18.223 18.719 26.480 1.00 73.31 512 PRO A N 1
ATOM 3864 C CA . PRO A 1 512 ? -19.036 19.655 27.240 1.00 73.31 512 PRO A CA 1
ATOM 3865 C C . PRO A 1 512 ? -19.144 20.982 26.479 1.00 73.31 512 PRO A C 1
ATOM 3867 O O . PRO A 1 512 ? -18.161 21.477 25.935 1.00 73.31 512 PRO A O 1
ATOM 3870 N N . LEU A 1 513 ? -20.332 21.592 26.485 1.00 75.00 513 LEU A N 1
ATOM 3871 C CA . LEU A 1 513 ? -20.570 22.909 25.876 1.00 75.00 513 LEU A CA 1
ATOM 3872 C C . LEU A 1 513 ? -19.702 24.002 26.520 1.00 75.00 513 LEU A C 1
ATOM 3874 O O . LEU A 1 513 ? -19.271 24.931 25.841 1.00 75.00 513 LEU A O 1
ATOM 3878 N N . VAL A 1 514 ? -19.465 23.901 27.832 1.00 74.88 514 VAL A N 1
ATOM 3879 C CA . VAL A 1 514 ? -18.597 24.802 28.597 1.00 74.88 514 VAL A CA 1
ATOM 3880 C C . VAL A 1 514 ? -17.695 23.967 29.514 1.00 74.88 514 VAL A C 1
ATOM 3882 O O . VAL A 1 514 ? -18.124 23.597 30.613 1.00 74.88 514 VAL A O 1
ATOM 3885 N N . PRO A 1 515 ? -16.448 23.664 29.102 1.00 67.06 515 PRO A N 1
ATOM 3886 C CA . PRO A 1 515 ? -15.510 22.900 29.918 1.00 67.06 515 PRO A CA 1
ATOM 3887 C C . PRO A 1 515 ? -15.367 23.492 31.325 1.00 67.06 515 PRO A C 1
ATOM 3889 O O . PRO A 1 515 ? -15.271 24.708 31.494 1.00 67.06 515 PRO A O 1
ATOM 3892 N N . SER A 1 516 ? -15.333 22.634 32.347 1.00 62.31 516 SER A N 1
ATOM 3893 C CA . SER A 1 516 ? -15.197 23.032 33.763 1.00 62.31 516 SER A CA 1
ATOM 3894 C C . SER A 1 516 ? -16.349 23.876 34.344 1.00 62.31 516 SER A C 1
ATOM 3896 O O . SER A 1 516 ? -16.224 24.402 35.452 1.00 62.31 516 SER A O 1
ATOM 3898 N N . SER A 1 517 ? -17.478 24.011 33.639 1.00 67.81 517 SER A N 1
ATOM 3899 C CA . SER A 1 517 ? -18.696 24.624 34.186 1.00 67.81 517 SER A CA 1
ATOM 3900 C C . SER A 1 517 ? -19.428 23.669 35.134 1.00 67.81 517 SER A C 1
ATOM 3902 O O . SER A 1 517 ? -19.422 22.455 34.944 1.00 67.81 517 SER A O 1
ATOM 3904 N N . SER A 1 518 ? -20.103 24.208 36.151 1.00 60.44 518 SER A N 1
ATOM 3905 C CA . SER A 1 518 ? -20.989 23.424 37.011 1.00 60.44 518 SER A CA 1
ATOM 3906 C C . SER A 1 518 ? -22.406 23.382 36.424 1.00 60.44 518 SER A C 1
ATOM 3908 O O . SER A 1 518 ? -23.090 24.398 36.326 1.00 60.44 518 SER A O 1
ATOM 3910 N N . GLY A 1 519 ? -22.865 22.191 36.031 1.00 64.69 519 GLY A N 1
ATOM 3911 C CA . GLY A 1 519 ? -24.205 21.966 35.475 1.00 64.69 519 GLY A CA 1
ATOM 3912 C C . GLY A 1 519 ? -24.194 21.147 34.176 1.00 64.69 519 GLY A C 1
ATOM 3913 O O . GLY A 1 519 ? -23.130 20.740 33.721 1.00 64.69 519 GLY A O 1
ATOM 3914 N N . PRO A 1 520 ? -25.363 20.910 33.547 1.00 66.25 520 PRO A N 1
ATOM 3915 C CA . PRO A 1 520 ? -25.489 20.046 32.364 1.00 66.25 520 PRO A CA 1
ATOM 3916 C C . PRO A 1 520 ? -24.658 20.478 31.148 1.00 66.25 520 PRO A C 1
ATOM 3918 O O . PRO A 1 520 ? -24.390 19.661 30.271 1.00 66.25 520 PRO A O 1
ATOM 3921 N N . GLU A 1 521 ? -24.281 21.756 31.088 1.00 71.62 521 GLU A N 1
ATOM 3922 C CA . GLU A 1 521 ? -23.443 22.339 30.034 1.00 71.62 521 GLU A CA 1
ATOM 3923 C C . GLU A 1 521 ? -21.949 22.027 30.228 1.00 71.62 521 GLU A C 1
ATOM 3925 O O . GLU A 1 521 ? -21.194 22.081 29.263 1.00 71.62 521 GLU A O 1
ATOM 3930 N N . GLY A 1 522 ? -21.525 21.659 31.442 1.00 69.12 522 GLY A N 1
ATOM 3931 C CA . GLY A 1 522 ? -20.159 21.221 31.751 1.00 69.12 522 GLY A CA 1
ATOM 3932 C C . GLY A 1 522 ? -19.947 19.707 31.705 1.00 69.12 522 GLY A C 1
ATOM 3933 O O . GLY A 1 522 ? -18.856 19.236 32.016 1.00 69.12 522 GLY A O 1
ATOM 3934 N N . ASN A 1 523 ? -20.969 18.935 31.323 1.00 71.25 523 ASN A N 1
ATOM 3935 C CA . ASN A 1 523 ? -20.887 17.477 31.251 1.00 71.25 523 ASN A CA 1
ATOM 3936 C C . ASN A 1 523 ? -20.547 17.008 29.832 1.00 71.25 523 ASN A C 1
ATOM 3938 O O . ASN A 1 523 ? -21.181 17.438 28.867 1.00 71.25 523 ASN A O 1
ATOM 3942 N N . SER A 1 524 ? -19.618 16.055 29.725 1.00 72.06 524 SER A N 1
ATOM 3943 C CA . SER A 1 524 ? -19.474 15.234 28.518 1.00 72.06 524 SER A CA 1
ATOM 3944 C C . SER A 1 524 ? -20.632 14.243 28.424 1.00 72.06 524 SER A C 1
ATOM 3946 O O . SER A 1 524 ? -21.211 13.848 29.443 1.00 72.06 524 SER A O 1
ATOM 3948 N N . ARG A 1 525 ? -20.974 13.814 27.205 1.00 75.81 525 ARG A N 1
ATOM 3949 C CA . ARG A 1 525 ? -22.001 12.785 26.982 1.00 75.81 525 ARG A CA 1
ATOM 3950 C C . ARG A 1 525 ? -21.472 11.675 26.094 1.00 75.81 525 ARG A C 1
ATOM 3952 O O . ARG A 1 525 ? -20.949 11.949 25.023 1.00 75.81 525 ARG A O 1
ATOM 3959 N N . ILE A 1 526 ? -21.663 10.429 26.507 1.00 78.12 526 ILE A N 1
ATOM 3960 C CA . ILE A 1 526 ? -21.460 9.258 25.651 1.00 78.12 526 ILE A CA 1
ATOM 3961 C C . ILE A 1 526 ? -22.825 8.806 25.150 1.00 78.12 526 ILE A C 1
ATOM 3963 O O . ILE A 1 526 ? -23.731 8.577 25.950 1.00 78.12 526 ILE A O 1
ATOM 3967 N N . GLN A 1 527 ? -22.964 8.677 23.837 1.00 84.25 527 GLN A N 1
ATOM 3968 C CA . GLN A 1 527 ? -24.143 8.160 23.165 1.00 84.25 527 GLN A CA 1
ATOM 3969 C C . GLN A 1 527 ? -23.805 6.845 22.483 1.00 84.25 527 GLN A C 1
ATOM 3971 O O . GLN A 1 527 ? -22.889 6.761 21.669 1.00 84.25 527 GLN A O 1
ATOM 3976 N N . LEU A 1 528 ? -24.574 5.820 22.807 1.00 86.88 528 LEU A N 1
ATOM 3977 C CA . LEU A 1 528 ? -24.472 4.501 22.222 1.00 86.88 528 LEU A CA 1
ATOM 3978 C C . LEU A 1 528 ? -25.820 4.144 21.607 1.00 86.88 528 LEU A C 1
ATOM 3980 O O . LEU A 1 528 ? -26.844 4.111 22.292 1.00 86.88 528 LEU A O 1
ATOM 3984 N N . LEU A 1 529 ? -25.787 3.845 20.315 1.00 90.12 529 LEU A N 1
ATOM 3985 C CA . LEU A 1 529 ? -26.912 3.342 19.550 1.00 90.12 529 LEU A CA 1
ATOM 3986 C C . LEU A 1 529 ? -26.584 1.948 19.032 1.00 90.12 529 LEU A C 1
ATOM 3988 O O . LEU A 1 529 ? -25.500 1.681 18.504 1.00 90.12 529 LEU A O 1
ATOM 3992 N N . ARG A 1 530 ? -27.557 1.060 19.196 1.00 92.00 530 ARG A N 1
ATOM 3993 C CA . ARG A 1 530 ? -27.469 -0.346 18.829 1.00 92.00 530 ARG A CA 1
ATOM 3994 C C . ARG A 1 530 ? -28.687 -0.744 18.013 1.00 92.00 530 ARG A C 1
ATOM 3996 O O . ARG A 1 530 ? -29.764 -0.177 18.187 1.00 92.00 530 ARG A O 1
ATOM 4003 N N . SER A 1 531 ? -28.548 -1.755 17.162 1.00 92.75 531 SER A N 1
ATOM 4004 C CA . SER A 1 531 ? -29.698 -2.312 16.434 1.00 92.75 531 SER A CA 1
ATOM 4005 C C . SER A 1 531 ? -30.615 -3.158 17.326 1.00 92.75 531 SER A C 1
ATOM 4007 O O . SER A 1 531 ? -31.786 -3.346 16.998 1.00 92.75 531 SER A O 1
ATOM 4009 N N . SER A 1 532 ? -30.109 -3.651 18.463 1.00 90.31 532 SER A N 1
ATOM 4010 C CA . SER A 1 532 ? -30.883 -4.423 19.438 1.00 90.31 532 SER A CA 1
ATOM 4011 C C . SER A 1 532 ? -30.294 -4.354 20.846 1.00 90.31 532 SER A C 1
ATOM 4013 O O . SER A 1 532 ? -29.074 -4.312 21.014 1.00 90.31 532 SER A O 1
ATOM 4015 N N . SER A 1 533 ? -31.161 -4.427 21.853 1.00 88.00 533 SER A N 1
ATOM 4016 C CA . SER A 1 533 ? -30.805 -4.540 23.270 1.00 88.00 533 SER A CA 1
ATOM 4017 C C . SER A 1 533 ? -30.319 -5.965 23.593 1.00 88.00 533 SER A C 1
ATOM 4019 O O . SER A 1 533 ? -30.881 -6.948 23.107 1.00 88.00 533 SER A O 1
ATOM 4021 N N . SER A 1 534 ? -29.296 -6.107 24.439 1.00 90.56 534 SER A N 1
ATOM 4022 C CA . SER A 1 534 ? -28.696 -7.406 24.811 1.00 90.56 534 SER A CA 1
ATOM 4023 C C . SER A 1 534 ? -28.228 -7.402 26.271 1.00 90.56 534 SER A C 1
ATOM 4025 O O . SER A 1 534 ? -27.970 -6.330 26.810 1.00 90.56 534 SER A O 1
ATOM 4027 N N . PRO A 1 535 ? -28.069 -8.554 26.944 1.00 92.00 535 PRO A N 1
ATOM 4028 C CA . PRO A 1 535 ? -27.503 -8.575 28.289 1.00 92.00 535 PRO A CA 1
ATOM 4029 C C . PRO A 1 535 ? -26.053 -8.071 28.318 1.00 92.00 535 PRO A C 1
ATOM 4031 O O . PRO A 1 535 ? -25.244 -8.503 27.504 1.00 92.00 535 PRO A O 1
ATOM 4034 N N . PHE A 1 536 ? -25.719 -7.236 29.303 1.00 90.50 536 PHE A N 1
ATOM 4035 C CA . PHE A 1 536 ? -24.369 -6.723 29.543 1.00 90.50 536 PHE A CA 1
ATOM 4036 C C . PHE A 1 536 ? -23.901 -7.099 30.947 1.00 90.50 536 PHE A C 1
ATOM 4038 O O . PHE A 1 536 ? -24.581 -6.804 31.937 1.00 90.50 536 PHE A O 1
ATOM 4045 N N . ASN A 1 537 ? -22.753 -7.768 31.045 1.00 90.94 537 ASN A N 1
ATOM 4046 C CA . ASN A 1 537 ? -22.208 -8.245 32.316 1.00 90.94 537 ASN A CA 1
ATOM 4047 C C . ASN A 1 537 ? -20.993 -7.416 32.742 1.00 90.94 537 ASN A C 1
ATOM 4049 O O . ASN A 1 537 ? -20.101 -7.160 31.948 1.00 90.94 537 ASN A O 1
ATOM 4053 N N . ILE A 1 538 ? -20.925 -7.048 34.016 1.00 84.62 538 ILE A N 1
ATOM 4054 C CA . ILE A 1 538 ? -19.797 -6.325 34.604 1.00 84.62 538 ILE A CA 1
ATOM 4055 C C . ILE A 1 538 ? -19.165 -7.220 35.665 1.00 84.62 538 ILE A C 1
ATOM 4057 O O . ILE A 1 538 ? -19.861 -7.711 36.562 1.00 84.62 538 ILE A O 1
ATOM 4061 N N . LEU A 1 539 ? -17.857 -7.421 35.573 1.00 84.31 539 LEU A N 1
ATOM 4062 C CA . LEU A 1 539 ? -17.061 -8.202 36.509 1.00 84.31 539 LEU A CA 1
ATOM 4063 C C . LEU A 1 539 ? -15.803 -7.418 36.884 1.00 84.31 539 LEU A C 1
ATOM 4065 O O . LEU A 1 539 ? -15.026 -7.032 36.022 1.00 84.31 539 LEU A O 1
ATOM 4069 N N . MET A 1 540 ? -15.604 -7.193 38.175 1.00 78.00 540 MET A N 1
ATOM 4070 C CA . MET A 1 540 ? -14.388 -6.594 38.716 1.00 78.00 540 MET A CA 1
ATOM 4071 C C . MET A 1 540 ? -13.818 -7.564 39.735 1.00 78.00 540 MET A C 1
ATOM 4073 O O . MET A 1 540 ? -14.535 -7.993 40.645 1.00 78.00 540 MET A O 1
ATOM 4077 N N . GLU A 1 541 ? -12.570 -7.951 39.533 1.00 82.44 541 GLU A N 1
ATOM 4078 C CA . GLU A 1 541 ? -11.872 -8.955 40.317 1.00 82.44 541 GLU A CA 1
ATOM 4079 C C . GLU A 1 541 ? -10.546 -8.380 40.788 1.00 82.44 541 GLU A C 1
ATOM 4081 O O . GLU A 1 541 ? -9.718 -7.952 39.991 1.00 82.44 541 GLU A O 1
ATOM 4086 N N . ASP A 1 542 ? -10.353 -8.402 42.094 1.00 76.81 542 ASP A N 1
ATOM 4087 C CA . ASP A 1 542 ? -9.106 -8.006 42.720 1.00 76.81 542 ASP A CA 1
ATOM 4088 C C . ASP A 1 542 ? -8.658 -9.169 43.593 1.00 76.81 542 ASP A C 1
ATOM 4090 O O . ASP A 1 542 ? -9.332 -9.518 44.573 1.00 76.81 542 ASP A O 1
ATOM 4094 N N . VAL A 1 543 ? -7.590 -9.832 43.150 1.00 83.69 543 VAL A N 1
ATOM 4095 C CA . VAL A 1 543 ? -7.001 -10.990 43.834 1.00 83.69 543 VAL A CA 1
ATOM 4096 C C . VAL A 1 543 ? -5.758 -10.610 44.633 1.00 83.69 543 VAL A C 1
ATOM 4098 O O . VAL A 1 543 ? -5.115 -11.492 45.205 1.00 83.69 543 VAL A O 1
ATOM 4101 N N . SER A 1 544 ? -5.461 -9.312 44.706 1.00 74.31 544 SER A N 1
ATOM 4102 C CA . SER A 1 544 ? -4.318 -8.783 45.429 1.00 74.31 544 SER A CA 1
ATOM 4103 C C . SER A 1 544 ? -4.458 -9.020 46.937 1.00 74.31 544 SER A C 1
ATOM 4105 O O . SER A 1 544 ? -5.550 -9.031 47.515 1.00 74.31 544 SER A O 1
ATOM 4107 N N . VAL A 1 545 ? -3.325 -9.193 47.603 1.00 77.50 545 VAL A N 1
ATOM 4108 C CA . VAL A 1 545 ? -3.208 -9.322 49.053 1.00 77.50 545 VAL A CA 1
ATOM 4109 C C . VAL A 1 545 ? -2.803 -7.969 49.617 1.00 77.50 545 VAL A C 1
ATOM 4111 O O . VAL A 1 545 ? -1.653 -7.554 49.479 1.00 77.50 545 VAL A O 1
ATOM 4114 N N . TYR A 1 546 ? -3.747 -7.310 50.283 1.00 71.44 546 TYR A N 1
ATOM 4115 C CA . TYR A 1 546 ? -3.528 -6.042 50.972 1.00 71.44 546 TYR A CA 1
ATOM 4116 C C . TYR A 1 546 ? -3.281 -6.244 52.472 1.00 71.44 546 TYR A C 1
ATOM 4118 O O . TYR A 1 546 ? -3.912 -7.092 53.107 1.00 71.44 546 TYR A O 1
ATOM 4126 N N . ASP A 1 547 ? -2.410 -5.414 53.055 1.00 70.50 547 ASP A N 1
ATOM 4127 C CA . ASP A 1 547 ? -2.232 -5.337 54.514 1.00 70.50 547 ASP A CA 1
ATOM 4128 C C . ASP A 1 547 ? -3.479 -4.762 55.211 1.00 70.50 547 ASP A C 1
ATOM 4130 O O . ASP A 1 547 ? -3.812 -5.151 56.334 1.00 70.50 547 ASP A O 1
ATOM 4134 N N . ASP A 1 548 ? -4.183 -3.841 54.541 1.00 64.69 548 ASP A N 1
ATOM 4135 C CA . ASP A 1 548 ? -5.462 -3.300 54.995 1.00 64.69 548 ASP A CA 1
ATOM 4136 C C . ASP A 1 548 ? -6.627 -4.131 54.414 1.00 64.69 548 ASP A C 1
ATOM 4138 O O . ASP A 1 548 ? -6.832 -4.142 53.198 1.00 64.69 548 ASP A O 1
ATOM 4142 N N . PRO A 1 549 ? -7.434 -4.802 55.258 1.00 55.62 549 PRO A N 1
ATOM 4143 C CA . PRO A 1 549 ? -8.546 -5.641 54.814 1.00 55.62 549 PRO A CA 1
ATOM 4144 C C . PRO A 1 549 ? -9.717 -4.864 54.190 1.00 55.62 549 PRO A C 1
ATOM 4146 O O . PRO A 1 549 ? -10.660 -5.496 53.707 1.00 55.62 549 PRO A O 1
ATOM 4149 N N . PHE A 1 550 ? -9.702 -3.527 54.237 1.00 54.00 550 PHE A N 1
ATOM 4150 C CA . PHE A 1 550 ? -10.681 -2.665 53.572 1.00 54.00 550 PHE A CA 1
ATOM 4151 C C . PHE A 1 550 ? -10.282 -2.282 52.142 1.00 54.00 550 PHE A C 1
ATOM 4153 O O . PHE A 1 550 ? -11.098 -1.687 51.437 1.00 54.00 550 PHE A O 1
ATOM 4160 N N . LEU A 1 551 ? -9.068 -2.629 51.709 1.00 54.62 551 LEU A N 1
ATOM 4161 C CA . LEU A 1 551 ? -8.612 -2.408 50.342 1.00 54.62 551 LEU A CA 1
ATOM 4162 C C . LEU A 1 551 ? -9.074 -3.535 49.409 1.00 54.62 551 LEU A C 1
ATOM 4164 O O . LEU A 1 551 ? -9.296 -4.679 49.816 1.00 54.62 551 LEU A O 1
ATOM 4168 N N . GLY A 1 552 ? -9.236 -3.166 48.143 1.00 57.78 552 GLY A N 1
ATOM 4169 C CA . GLY A 1 552 ? -9.645 -4.045 47.060 1.00 57.78 552 GLY A CA 1
ATOM 4170 C C . GLY A 1 552 ? -11.154 -4.134 46.832 1.00 57.78 552 GLY A C 1
ATOM 4171 O O . GLY A 1 552 ? -11.982 -4.065 47.752 1.00 57.78 552 GLY A O 1
ATOM 4172 N N . MET A 1 553 ? -11.524 -4.289 45.561 1.00 65.44 553 MET A N 1
ATOM 4173 C CA . MET A 1 553 ? -12.916 -4.280 45.114 1.00 65.44 553 MET A CA 1
ATOM 4174 C C . MET A 1 553 ? -13.224 -5.496 44.247 1.00 65.44 553 MET A C 1
ATOM 4176 O O . MET A 1 553 ? -12.668 -5.680 43.171 1.00 65.44 553 MET A O 1
ATOM 4180 N N . ASN A 1 554 ? -14.199 -6.289 44.687 1.00 71.00 554 ASN A N 1
ATOM 4181 C CA . ASN A 1 554 ? -14.739 -7.393 43.909 1.00 71.00 554 ASN A CA 1
ATOM 4182 C C . ASN A 1 554 ? -16.223 -7.138 43.639 1.00 71.00 554 ASN A C 1
ATOM 4184 O O . ASN A 1 554 ? -17.030 -7.017 44.560 1.00 71.00 554 ASN A O 1
ATOM 4188 N N . GLY A 1 555 ? -16.620 -7.062 42.375 1.00 72.62 555 GLY A N 1
ATOM 4189 C CA . GLY A 1 555 ? -17.966 -6.653 41.990 1.00 72.62 555 GLY A CA 1
ATOM 4190 C C . GLY A 1 555 ? -18.512 -7.479 40.842 1.00 72.62 555 GLY A C 1
ATOM 4191 O O . GLY A 1 555 ? -17.810 -7.774 39.883 1.00 72.62 555 GLY A O 1
ATOM 4192 N N . LYS A 1 556 ? -19.794 -7.844 40.929 1.00 84.56 556 LYS A N 1
ATOM 4193 C CA . LYS A 1 556 ? -20.544 -8.402 39.796 1.00 84.56 556 LYS A CA 1
ATOM 4194 C C . LYS A 1 556 ? -21.795 -7.577 39.576 1.00 84.56 556 LYS A C 1
ATOM 4196 O O . LYS A 1 556 ? -22.561 -7.383 40.524 1.00 84.56 556 LYS A O 1
ATOM 4201 N N . ALA A 1 557 ? -22.025 -7.129 38.351 1.00 80.81 557 ALA A N 1
ATOM 4202 C CA . ALA A 1 557 ? -23.281 -6.511 37.962 1.00 80.81 557 ALA A CA 1
ATOM 4203 C C . ALA A 1 557 ? -23.761 -7.024 36.602 1.00 80.81 557 ALA A C 1
ATOM 4205 O O . ALA A 1 557 ? -22.988 -7.558 35.813 1.00 80.81 557 ALA A O 1
ATOM 4206 N N . ARG A 1 558 ? -25.063 -6.912 36.347 1.00 85.81 558 ARG A N 1
ATOM 4207 C CA . ARG A 1 558 ? -25.678 -7.293 35.074 1.00 85.81 558 ARG A CA 1
ATOM 4208 C C . ARG A 1 558 ? -26.811 -6.340 34.734 1.00 85.81 558 ARG A C 1
ATOM 4210 O O . ARG A 1 558 ? -27.653 -6.061 35.590 1.00 85.81 558 ARG A O 1
ATOM 4217 N N . LEU A 1 559 ? -26.830 -5.897 33.485 1.00 84.19 559 LEU A N 1
ATOM 4218 C CA . LEU A 1 559 ? -27.935 -5.194 32.842 1.00 84.19 559 LEU A CA 1
ATOM 4219 C C . LEU A 1 559 ? -28.597 -6.167 31.863 1.00 84.19 559 LEU A C 1
ATOM 4221 O O . LEU A 1 559 ? -27.905 -6.776 31.053 1.00 84.19 559 LEU A O 1
ATOM 4225 N N . ASP A 1 560 ? -29.910 -6.371 31.960 1.00 86.56 560 ASP A N 1
ATOM 4226 C CA . ASP A 1 560 ? -30.625 -7.327 31.103 1.00 86.56 560 ASP A CA 1
ATOM 4227 C C . ASP A 1 560 ? -32.020 -6.812 30.702 1.00 86.56 560 ASP A C 1
ATOM 4229 O O . ASP A 1 560 ? -32.930 -6.781 31.546 1.00 86.56 560 ASP A O 1
ATOM 4233 N N . PRO A 1 561 ? -32.188 -6.405 29.432 1.00 86.81 561 PRO A N 1
ATOM 4234 C CA . PRO A 1 561 ? -31.113 -6.085 28.485 1.00 86.81 561 PRO A CA 1
ATOM 4235 C C . PRO A 1 561 ? -30.454 -4.733 28.820 1.00 86.81 561 PRO A C 1
ATOM 4237 O O . PRO A 1 561 ? -31.075 -3.863 29.420 1.00 86.81 561 PRO A O 1
ATOM 4240 N N . LEU A 1 562 ? -29.203 -4.532 28.410 1.00 86.75 562 LEU A N 1
ATOM 4241 C CA . LEU A 1 562 ? -28.632 -3.210 28.174 1.00 86.75 562 LEU A CA 1
ATOM 4242 C C . LEU A 1 562 ? -29.422 -2.550 27.032 1.00 86.75 562 LEU A C 1
ATOM 4244 O O . LEU A 1 562 ? -29.424 -3.114 25.929 1.00 86.75 562 LEU A O 1
ATOM 4248 N N . PRO A 1 563 ? -30.088 -1.407 27.277 1.00 86.25 563 PRO A N 1
ATOM 4249 C CA . PRO A 1 563 ? -30.909 -0.749 26.270 1.00 86.25 563 PRO A CA 1
ATOM 4250 C C . PRO A 1 563 ? -30.170 -0.440 24.968 1.00 86.25 563 PRO A C 1
ATOM 4252 O O . PRO A 1 563 ? -28.961 -0.206 24.969 1.00 86.25 563 PRO A O 1
ATOM 4255 N N . ALA A 1 564 ? -30.899 -0.414 23.852 1.00 86.56 564 ALA A N 1
ATOM 4256 C CA . ALA A 1 564 ? -30.309 -0.156 22.540 1.00 86.56 564 ALA A CA 1
ATOM 4257 C C . ALA A 1 564 ? -29.912 1.315 22.332 1.00 86.56 564 ALA A C 1
ATOM 4259 O O . ALA A 1 564 ? -29.010 1.604 21.552 1.00 86.56 564 ALA A O 1
ATOM 4260 N N . ASN A 1 565 ? -30.575 2.236 23.034 1.00 87.56 565 ASN A N 1
ATOM 4261 C CA . ASN A 1 565 ? -30.248 3.656 23.048 1.00 87.56 565 ASN A CA 1
ATOM 4262 C C . ASN A 1 565 ? -29.891 4.076 24.472 1.00 87.56 565 ASN A C 1
ATOM 4264 O O . ASN A 1 565 ? -30.730 3.990 25.379 1.00 87.56 565 ASN A O 1
ATOM 4268 N N . ILE A 1 566 ? -28.636 4.481 24.642 1.00 80.88 566 ILE A N 1
ATOM 4269 C CA . ILE A 1 566 ? -28.066 4.903 25.911 1.00 80.88 566 ILE A CA 1
ATOM 4270 C C . ILE A 1 566 ? -27.359 6.230 25.699 1.00 80.88 566 ILE A C 1
ATOM 4272 O O . ILE A 1 566 ? -26.421 6.327 24.912 1.00 80.88 566 ILE A O 1
ATOM 4276 N N . THR A 1 567 ? -27.774 7.234 26.462 1.00 78.50 567 THR A N 1
ATOM 4277 C CA . THR A 1 567 ? -26.954 8.417 26.718 1.00 78.50 567 THR A CA 1
ATOM 4278 C C . THR A 1 567 ? -26.474 8.353 28.161 1.00 78.50 567 THR A C 1
ATOM 4280 O O . THR A 1 567 ? -27.270 8.048 29.043 1.00 78.50 567 THR A O 1
ATOM 4283 N N . MET A 1 568 ? -25.187 8.606 28.390 1.00 73.25 568 MET A N 1
ATOM 4284 C CA . MET A 1 568 ? -24.580 8.728 29.716 1.00 73.25 568 MET A CA 1
ATOM 4285 C C . MET A 1 568 ? -23.908 10.092 29.815 1.00 73.25 568 MET A C 1
ATOM 4287 O O . MET A 1 568 ? -23.012 10.390 29.026 1.00 73.25 568 MET A O 1
ATOM 4291 N N . ALA A 1 569 ? -24.337 10.920 30.764 1.00 69.94 569 ALA A N 1
ATOM 4292 C CA . ALA A 1 569 ? -23.688 12.193 31.062 1.00 69.94 569 ALA A CA 1
ATOM 4293 C C . ALA A 1 569 ? -22.709 12.023 32.227 1.00 69.94 569 ALA A C 1
ATOM 4295 O O . ALA A 1 569 ? -23.060 11.406 33.229 1.00 69.94 569 ALA A O 1
ATOM 4296 N N . TYR A 1 570 ? -21.509 12.591 32.117 1.00 62.41 570 TYR A N 1
ATOM 4297 C CA . TYR A 1 570 ? -20.529 12.580 33.202 1.00 62.41 570 TYR A CA 1
ATOM 4298 C C . TYR A 1 570 ? -19.789 13.924 33.304 1.00 62.41 570 TYR A C 1
ATOM 4300 O O . TYR A 1 570 ? -19.585 14.589 32.280 1.00 62.41 570 TYR A O 1
ATOM 4308 N N . PRO A 1 571 ? -19.405 14.363 34.519 1.00 60.44 571 PRO A N 1
ATOM 4309 C CA . PRO A 1 571 ? -18.599 15.566 34.688 1.00 60.44 571 PRO A CA 1
ATOM 4310 C C . PRO A 1 571 ? -17.239 15.362 34.022 1.00 60.44 571 PRO A C 1
ATOM 4312 O O . PRO A 1 571 ? -16.541 14.401 34.334 1.00 60.44 571 PRO A O 1
ATOM 4315 N N . SER A 1 572 ? -16.853 16.254 33.113 1.00 59.59 572 SER A N 1
ATOM 4316 C CA . SER A 1 572 ? -15.540 16.196 32.474 1.00 59.59 572 SER A CA 1
ATOM 4317 C C . SER A 1 572 ? -14.993 17.602 32.277 1.00 59.59 572 SER A C 1
ATOM 4319 O O . SER A 1 572 ? -15.672 18.486 31.757 1.00 59.59 572 SER A O 1
ATOM 4321 N N . SER A 1 573 ? -13.750 17.813 32.701 1.00 55.50 573 SER A N 1
ATOM 4322 C CA . SER A 1 573 ? -12.956 18.998 32.361 1.00 55.50 573 SER A CA 1
ATOM 4323 C C . SER A 1 573 ? -12.152 18.799 31.072 1.00 55.50 573 SER A C 1
ATOM 4325 O O . SER A 1 573 ? -11.481 19.729 30.627 1.00 55.50 573 SER A O 1
ATOM 4327 N N . VAL A 1 574 ? -12.211 17.596 30.489 1.00 53.91 574 VAL A N 1
ATOM 4328 C CA . VAL A 1 574 ? -11.423 17.188 29.329 1.00 53.91 574 VAL A CA 1
ATOM 4329 C C . VAL A 1 574 ? -12.180 17.567 28.065 1.00 53.91 574 VAL A C 1
ATOM 4331 O O . VAL A 1 574 ? -13.190 16.957 27.710 1.00 53.91 574 VAL A O 1
ATOM 4334 N N . ASP A 1 575 ? -11.662 18.578 27.384 1.00 57.75 575 ASP A N 1
ATOM 4335 C CA . ASP A 1 575 ? -12.053 18.905 26.021 1.00 57.75 575 ASP A CA 1
ATOM 4336 C C . ASP A 1 575 ? -11.547 17.812 25.054 1.00 57.75 575 ASP A C 1
ATOM 4338 O O . ASP A 1 575 ? -10.479 17.227 25.264 1.00 57.75 575 ASP A O 1
ATOM 4342 N N . SER A 1 576 ? -12.322 17.490 24.013 1.00 54.94 576 SER A N 1
ATOM 4343 C CA . SER A 1 576 ? -11.968 16.471 23.007 1.00 54.94 576 SER A CA 1
ATOM 4344 C C . SER A 1 576 ? -10.791 16.884 22.123 1.00 54.94 576 SER A C 1
ATOM 4346 O O . SER A 1 576 ? -10.279 16.063 21.366 1.00 54.94 576 SER A O 1
ATOM 4348 N N . THR A 1 577 ? -10.314 18.120 22.266 1.00 54.94 577 THR A N 1
ATOM 4349 C CA . THR A 1 577 ? -9.170 18.695 21.546 1.00 54.94 577 THR A CA 1
ATOM 4350 C C . THR A 1 577 ? -7.841 17.962 21.756 1.00 54.94 577 THR A C 1
ATOM 4352 O O . THR A 1 577 ? -6.910 18.190 20.986 1.00 54.94 577 THR A O 1
ATOM 4355 N N . SER A 1 578 ? -7.733 17.071 22.752 1.00 51.91 578 SER A N 1
ATOM 4356 C CA . SER A 1 578 ? -6.551 16.220 22.972 1.00 51.91 578 SER A CA 1
ATOM 4357 C C . SER A 1 578 ? -6.490 14.978 22.072 1.00 51.91 578 SER A C 1
ATOM 4359 O O . SER A 1 578 ? -5.408 14.427 21.879 1.00 51.91 578 SER A O 1
ATOM 4361 N N . LEU A 1 579 ? -7.621 14.543 21.505 1.00 54.44 579 LEU A N 1
ATOM 4362 C CA . LEU A 1 579 ? -7.683 13.492 20.487 1.00 54.44 579 LEU A CA 1
ATOM 4363 C C . LEU A 1 579 ? -7.509 14.147 19.119 1.00 54.44 579 LEU A C 1
ATOM 4365 O O . LEU A 1 579 ? -8.473 14.408 18.401 1.00 54.44 579 LEU A O 1
ATOM 4369 N N . GLN A 1 580 ? -6.261 14.466 18.795 1.00 54.78 580 GLN A N 1
ATOM 4370 C CA . GLN A 1 580 ? -5.912 14.987 17.481 1.00 54.78 580 GLN A CA 1
ATOM 4371 C C . GLN A 1 580 ? -5.758 13.830 16.502 1.00 54.78 580 GLN A C 1
ATOM 4373 O O . GLN A 1 580 ? -5.221 12.775 16.846 1.00 54.78 580 GLN A O 1
ATOM 4378 N N . LEU A 1 581 ? -6.250 14.036 15.280 1.00 56.56 581 LEU A N 1
ATOM 4379 C CA . LEU A 1 581 ? -5.823 13.207 14.167 1.00 56.56 581 LEU A CA 1
ATOM 4380 C C . LEU A 1 581 ? -4.299 13.292 14.077 1.00 56.56 581 LEU A C 1
ATOM 4382 O O . LEU A 1 581 ? -3.766 14.398 14.202 1.00 56.56 581 LEU A O 1
ATOM 4386 N N . PRO A 1 582 ? -3.615 12.164 13.847 1.00 54.16 582 PRO A N 1
ATOM 4387 C CA . PRO A 1 582 ? -2.238 12.219 13.401 1.00 54.16 582 PRO A CA 1
ATOM 4388 C C . PRO A 1 582 ? -2.166 13.137 12.175 1.00 54.16 582 PRO A C 1
ATOM 4390 O O . PRO A 1 582 ? -3.007 13.041 11.270 1.00 54.16 582 PRO A O 1
ATOM 4393 N N . ASP A 1 583 ? -1.222 14.073 12.192 1.00 55.31 583 ASP A N 1
ATOM 4394 C CA . ASP A 1 583 ? -0.949 14.880 11.015 1.00 55.31 583 ASP A CA 1
ATOM 4395 C C . ASP A 1 583 ? -0.146 14.021 10.046 1.00 55.31 583 ASP A C 1
ATOM 4397 O O . ASP A 1 583 ? 0.974 13.623 10.338 1.00 55.31 583 ASP A O 1
ATOM 4401 N N . PHE A 1 584 ? -0.730 13.753 8.883 1.00 54.22 584 PHE A N 1
ATOM 4402 C CA . PHE A 1 584 ? -0.099 12.976 7.822 1.00 54.22 584 PHE A CA 1
ATOM 4403 C C . PHE A 1 584 ? 1.020 13.764 7.083 1.00 54.22 584 PHE A C 1
ATOM 4405 O O . PHE A 1 584 ? 1.459 13.335 6.013 1.00 54.22 584 PHE A O 1
ATOM 4412 N N . GLY A 1 585 ? 1.444 14.939 7.579 1.00 51.22 585 GLY A N 1
ATOM 4413 C CA . GLY A 1 585 ? 2.579 15.752 7.097 1.00 51.22 585 GLY A CA 1
ATOM 4414 C C . GLY A 1 585 ? 3.727 15.762 8.118 1.00 51.22 585 GLY A C 1
ATOM 4415 O O . GLY A 1 585 ? 3.492 15.785 9.314 1.00 51.22 585 GLY A O 1
ATOM 4416 N N . ASP A 1 586 ? 5.011 15.639 7.772 1.00 51.06 586 ASP A N 1
ATOM 4417 C CA . ASP A 1 586 ? 5.822 16.503 6.898 1.00 51.06 586 ASP A CA 1
ATOM 4418 C C . ASP A 1 586 ? 7.020 15.731 6.280 1.00 51.06 586 ASP A C 1
ATOM 4420 O O . ASP A 1 586 ? 8.077 16.295 5.995 1.00 51.06 586 ASP A O 1
ATOM 4424 N N . GLY A 1 587 ? 6.895 14.412 6.108 1.00 49.28 587 GLY A N 1
ATOM 4425 C CA . GLY A 1 587 ? 7.979 13.578 5.576 1.00 49.28 587 GLY A CA 1
ATOM 4426 C C . GLY A 1 587 ? 8.155 13.686 4.057 1.00 49.28 587 GLY A C 1
ATOM 4427 O O . GLY A 1 587 ? 7.183 13.826 3.315 1.00 49.28 587 GLY A O 1
ATOM 4428 N N . GLU A 1 588 ? 9.392 13.531 3.579 1.00 48.25 588 GLU A N 1
ATOM 4429 C CA . GLU A 1 588 ? 9.697 13.267 2.167 1.00 48.25 588 GLU A CA 1
ATOM 4430 C C . GLU A 1 588 ? 10.094 11.791 1.974 1.00 48.25 588 GLU A C 1
ATOM 4432 O O . GLU A 1 588 ? 10.728 11.167 2.826 1.00 48.25 588 GLU A O 1
ATOM 4437 N N . GLY A 1 589 ? 9.734 11.199 0.833 1.00 51.25 589 GLY A N 1
ATOM 4438 C CA . GLY A 1 589 ? 10.113 9.826 0.489 1.00 51.25 589 GLY A CA 1
ATOM 4439 C C . GLY A 1 589 ? 9.585 8.766 1.460 1.00 51.25 589 GLY A C 1
ATOM 4440 O O . GLY A 1 589 ? 8.497 8.889 2.001 1.00 51.25 589 GLY A O 1
ATOM 4441 N N . ILE A 1 590 ? 10.354 7.697 1.677 1.00 51.06 590 ILE A N 1
ATOM 4442 C CA . ILE A 1 590 ? 10.021 6.561 2.565 1.00 51.06 590 ILE A CA 1
ATOM 4443 C C . ILE A 1 590 ? 9.639 7.001 3.983 1.00 51.06 590 ILE A C 1
ATOM 4445 O O . ILE A 1 590 ? 8.794 6.366 4.611 1.00 51.06 590 ILE A O 1
ATOM 4449 N N . GLU A 1 591 ? 10.205 8.108 4.459 1.00 52.12 591 GLU A N 1
ATOM 4450 C CA . GLU A 1 591 ? 9.850 8.715 5.737 1.00 52.12 591 GLU A CA 1
ATOM 4451 C C . GLU A 1 591 ? 8.377 9.145 5.758 1.00 52.12 591 GLU A C 1
ATOM 4453 O O . GLU A 1 591 ? 7.691 8.890 6.736 1.00 52.12 591 GLU A O 1
ATOM 4458 N N . ALA A 1 592 ? 7.846 9.676 4.651 1.00 50.75 592 ALA A N 1
ATOM 4459 C CA . ALA A 1 592 ? 6.439 10.064 4.510 1.00 50.75 592 ALA A CA 1
ATOM 4460 C C . ALA A 1 592 ? 5.477 8.869 4.617 1.00 50.75 592 ALA A C 1
ATOM 4462 O O . ALA A 1 592 ? 4.449 8.958 5.279 1.00 50.75 592 ALA A O 1
ATOM 4463 N N . LEU A 1 593 ? 5.815 7.728 4.002 1.00 51.09 593 LEU A N 1
ATOM 4464 C CA . LEU A 1 593 ? 5.048 6.484 4.166 1.00 51.09 593 LEU A CA 1
ATOM 4465 C C . LEU A 1 593 ? 5.233 5.895 5.563 1.00 51.09 593 LEU A C 1
ATOM 4467 O O . LEU A 1 593 ? 4.300 5.312 6.111 1.00 51.09 593 LEU A O 1
ATOM 4471 N N . SER A 1 594 ? 6.420 6.075 6.147 1.00 52.62 594 SER A N 1
ATOM 4472 C CA . SER A 1 594 ? 6.675 5.702 7.529 1.00 52.62 594 SER A CA 1
ATOM 4473 C C . SER A 1 594 ? 5.786 6.477 8.497 1.00 52.62 594 SER A C 1
ATOM 4475 O O . SER A 1 594 ? 5.191 5.873 9.385 1.00 52.62 594 SER A O 1
ATOM 4477 N N . PHE A 1 595 ? 5.682 7.792 8.304 1.00 52.59 595 PHE A N 1
ATOM 4478 C CA . PHE A 1 595 ? 4.762 8.657 9.028 1.00 52.59 595 PHE A CA 1
ATOM 4479 C C . PHE A 1 595 ? 3.330 8.233 8.751 1.00 52.59 595 PHE A C 1
ATOM 4481 O O . PHE A 1 595 ? 2.677 7.818 9.683 1.00 52.59 595 PHE A O 1
ATOM 4488 N N . PHE A 1 596 ? 2.887 8.133 7.496 1.00 51.59 596 PHE A N 1
ATOM 4489 C CA . PHE A 1 596 ? 1.511 7.748 7.166 1.00 51.59 596 PHE A CA 1
ATOM 4490 C C . PHE A 1 596 ? 1.044 6.423 7.801 1.00 51.59 596 PHE A C 1
ATOM 4492 O O . PHE A 1 596 ? -0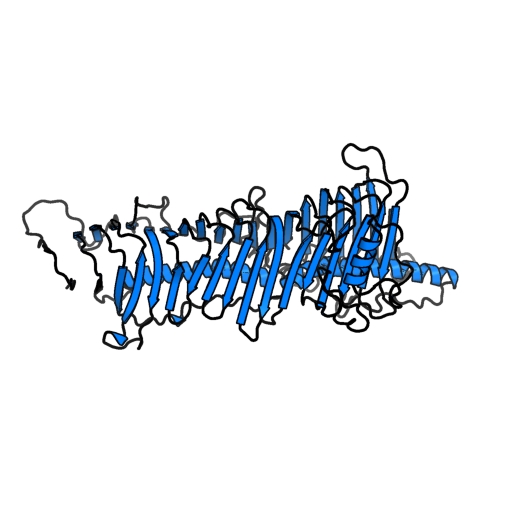.083 6.318 8.288 1.00 51.59 596 PHE A O 1
ATOM 4499 N N . LEU A 1 597 ? 1.873 5.374 7.794 1.00 55.28 597 LEU A N 1
ATOM 4500 C CA . LEU A 1 597 ? 1.484 4.100 8.415 1.00 55.28 597 LEU A CA 1
ATOM 4501 C C . LEU A 1 597 ? 1.743 4.108 9.925 1.00 55.28 597 LEU A C 1
ATOM 4503 O O . LEU A 1 597 ? 1.012 3.442 10.656 1.00 55.28 597 LEU A O 1
ATOM 4507 N N . GLY A 1 598 ? 2.750 4.856 10.386 1.00 52.94 598 GLY A N 1
ATOM 4508 C CA . GLY A 1 598 ? 2.956 5.203 11.790 1.00 52.94 598 GLY A CA 1
ATOM 4509 C C . GLY A 1 598 ? 1.756 5.950 12.365 1.00 52.94 598 GLY A C 1
ATOM 4510 O O . GLY A 1 598 ? 1.346 5.645 13.469 1.00 52.94 598 GLY A O 1
ATOM 4511 N N . ASP A 1 599 ? 1.110 6.784 11.561 1.00 53.69 599 ASP A N 1
ATOM 4512 C CA . ASP A 1 599 ? -0.097 7.552 11.825 1.00 53.69 599 ASP A CA 1
ATOM 4513 C C . ASP A 1 599 ? -1.338 6.661 11.785 1.00 53.69 599 ASP A C 1
ATOM 4515 O O . ASP A 1 599 ? -2.249 6.828 12.581 1.00 53.69 599 ASP A O 1
ATOM 4519 N N . LEU A 1 600 ? -1.392 5.650 10.913 1.00 52.50 600 LEU A N 1
ATOM 4520 C CA . LEU A 1 600 ? -2.434 4.611 10.962 1.00 52.50 600 LEU A CA 1
ATOM 4521 C C . LEU A 1 600 ? -2.299 3.746 12.229 1.00 52.50 600 LEU A C 1
ATOM 4523 O O . LEU A 1 600 ? -3.283 3.297 12.824 1.00 52.50 600 LEU A O 1
ATOM 4527 N N . VAL A 1 601 ? -1.064 3.534 12.665 1.00 54.31 601 VAL A N 1
ATOM 4528 C CA . VAL A 1 601 ? -0.718 2.922 13.943 1.00 54.31 601 VAL A CA 1
ATOM 4529 C C . VAL A 1 601 ? -1.044 3.856 15.119 1.00 54.31 601 VAL A C 1
ATOM 4531 O O . VAL A 1 601 ? -1.623 3.403 16.108 1.00 54.31 601 VAL A O 1
ATOM 4534 N N . ASP A 1 602 ? -0.773 5.153 14.998 1.00 54.00 602 ASP A N 1
ATOM 4535 C CA . ASP A 1 602 ? -1.095 6.179 15.984 1.00 54.00 602 ASP A CA 1
ATOM 4536 C C . ASP A 1 602 ? -2.584 6.478 15.999 1.00 54.00 602 ASP A C 1
ATOM 4538 O O . ASP A 1 602 ? -3.111 6.842 17.036 1.00 54.00 602 ASP A O 1
ATOM 4542 N N . PHE A 1 603 ? -3.321 6.193 14.930 1.00 57.22 603 PHE A N 1
ATOM 4543 C CA . PHE A 1 603 ? -4.769 6.087 14.959 1.00 57.22 603 PHE A CA 1
ATOM 4544 C C . PHE A 1 603 ? -5.183 4.944 15.888 1.00 57.22 603 PHE A C 1
ATOM 4546 O O . PHE A 1 603 ? -6.083 5.113 16.704 1.00 57.22 603 PHE A O 1
ATOM 4553 N N . GLY A 1 604 ? -4.482 3.809 15.851 1.00 52.19 604 GLY A N 1
ATOM 4554 C CA . GLY A 1 604 ? -4.591 2.781 16.886 1.00 52.19 604 GLY A CA 1
ATOM 4555 C C . GLY A 1 604 ? -4.324 3.348 18.285 1.00 52.19 604 GLY A C 1
ATOM 4556 O O . GLY A 1 604 ? -5.074 3.041 19.208 1.00 52.19 604 GLY A O 1
ATOM 4557 N N . THR A 1 605 ? -3.335 4.233 18.441 1.00 53.66 605 THR A N 1
ATOM 4558 C CA . THR A 1 605 ? -3.072 4.978 19.688 1.00 53.66 605 THR A CA 1
ATOM 4559 C C . THR A 1 605 ? -4.195 5.960 20.044 1.00 53.66 605 THR A C 1
ATOM 4561 O O . THR A 1 605 ? -4.534 6.056 21.216 1.00 53.66 605 THR A O 1
ATOM 4564 N N . VAL A 1 606 ? -4.825 6.639 19.083 1.00 55.72 606 VAL A N 1
ATOM 4565 C CA . VAL A 1 606 ? -5.961 7.563 19.255 1.00 55.72 606 VAL A CA 1
ATOM 4566 C C . VAL A 1 606 ? -7.205 6.786 19.664 1.00 55.72 606 VAL A C 1
ATOM 4568 O O . VAL A 1 606 ? -7.859 7.158 20.630 1.00 55.72 606 VAL A O 1
ATOM 4571 N N . VAL A 1 607 ? -7.514 5.665 19.010 1.00 55.16 607 VAL A N 1
ATOM 4572 C CA . VAL A 1 607 ? -8.610 4.766 19.400 1.00 55.16 607 VAL A CA 1
ATOM 4573 C C . VAL A 1 607 ? -8.324 4.165 20.775 1.00 55.16 607 VAL A C 1
ATOM 4575 O O . VAL A 1 607 ? -9.199 4.170 21.637 1.00 55.16 607 VAL A O 1
ATOM 4578 N N . ASN A 1 608 ? -7.096 3.710 21.030 1.00 52.69 608 ASN A N 1
ATOM 4579 C CA . ASN A 1 608 ? -6.689 3.206 22.339 1.00 52.69 608 ASN A CA 1
ATOM 4580 C C . ASN A 1 608 ? -6.754 4.301 23.411 1.00 52.69 608 ASN A C 1
ATOM 4582 O O . ASN A 1 608 ? -7.227 4.044 24.506 1.00 52.69 608 ASN A O 1
ATOM 4586 N N . GLY A 1 609 ? -6.361 5.533 23.094 1.00 53.56 609 GLY A N 1
ATOM 4587 C CA . GLY A 1 609 ? -6.420 6.706 23.962 1.00 53.56 609 GLY A CA 1
ATOM 4588 C C . GLY A 1 609 ? -7.850 7.164 24.226 1.00 53.56 609 GLY A C 1
ATOM 4589 O O . GLY A 1 609 ? -8.175 7.506 25.357 1.00 53.56 609 GLY A O 1
ATOM 4590 N N . PHE A 1 610 ? -8.731 7.096 23.228 1.00 55.75 610 PHE A N 1
ATOM 4591 C CA . PHE A 1 610 ? -10.166 7.335 23.360 1.00 55.75 610 PHE A CA 1
ATOM 4592 C C . PHE A 1 610 ? -10.799 6.304 24.293 1.00 55.75 610 PHE A C 1
ATOM 4594 O O . PHE A 1 610 ? -11.445 6.676 25.270 1.00 55.75 610 PHE A O 1
ATOM 4601 N N . ILE A 1 611 ? -10.558 5.015 24.047 1.00 54.69 611 ILE A N 1
ATOM 4602 C CA . ILE A 1 611 ? -11.067 3.922 24.880 1.00 54.69 611 ILE A CA 1
ATOM 4603 C C . ILE A 1 611 ? -10.452 3.947 26.284 1.00 54.69 611 ILE A C 1
ATOM 4605 O O . ILE A 1 611 ? -11.162 3.713 27.263 1.00 54.69 611 ILE A O 1
ATOM 4609 N N . HIS A 1 612 ? -9.169 4.279 26.415 1.00 51.62 612 HIS A N 1
ATOM 4610 C CA . HIS A 1 612 ? -8.489 4.460 27.693 1.00 51.62 612 HIS A CA 1
ATOM 4611 C C . HIS A 1 612 ? -9.053 5.665 28.446 1.00 51.62 612 HIS A C 1
ATOM 4613 O O . HIS A 1 612 ? -9.367 5.530 29.617 1.00 51.62 612 HIS A O 1
ATOM 4619 N N . SER A 1 613 ? -9.249 6.813 27.792 1.00 51.03 613 SER A N 1
ATOM 4620 C CA . SER A 1 613 ? -9.891 7.997 28.378 1.00 51.03 613 SER A CA 1
ATOM 4621 C C . SER A 1 613 ? -11.315 7.684 28.813 1.00 51.03 613 SER A C 1
ATOM 4623 O O . SER A 1 613 ? -11.681 8.046 29.919 1.00 51.03 613 SER A O 1
ATOM 4625 N N . MET A 1 614 ? -12.103 6.966 28.007 1.00 52.44 614 MET A N 1
ATOM 4626 C CA . MET A 1 614 ? -13.431 6.500 28.414 1.00 52.44 614 MET A CA 1
ATOM 4627 C C . MET A 1 614 ? -13.357 5.554 29.615 1.00 52.44 614 MET A C 1
ATOM 4629 O O . MET A 1 614 ? -14.162 5.671 30.533 1.00 52.44 614 MET A O 1
ATOM 4633 N N . SER A 1 615 ? -12.398 4.625 29.625 1.00 50.91 615 SER A N 1
ATOM 4634 C CA . SER A 1 615 ? -12.188 3.684 30.732 1.00 50.91 615 SER A CA 1
ATOM 4635 C C . SER A 1 615 ? -11.751 4.401 32.007 1.00 50.91 615 SER A C 1
ATOM 4637 O O . SER A 1 615 ? -12.233 4.065 33.078 1.00 50.91 615 SER A O 1
ATOM 4639 N N . MET A 1 616 ? -10.886 5.406 31.891 1.00 49.50 616 MET A N 1
ATOM 4640 C CA . MET A 1 616 ? -10.370 6.231 32.979 1.00 49.50 616 MET A CA 1
ATOM 4641 C C . MET A 1 616 ? -11.414 7.216 33.511 1.00 49.50 616 MET A C 1
ATOM 4643 O O . MET A 1 616 ? -11.551 7.349 34.719 1.00 49.50 616 MET A O 1
ATOM 4647 N N . ASP A 1 617 ? -12.205 7.847 32.644 1.00 49.19 617 ASP A N 1
ATOM 4648 C CA . ASP A 1 617 ? -13.332 8.701 33.037 1.00 49.19 617 ASP A CA 1
ATOM 4649 C C . ASP A 1 617 ? -14.427 7.874 33.732 1.00 49.19 617 ASP A C 1
ATOM 4651 O O . ASP A 1 617 ? -15.028 8.315 34.712 1.00 49.19 617 ASP A O 1
ATOM 4655 N N . LEU A 1 618 ? -14.659 6.641 33.264 1.00 46.69 618 LEU A N 1
ATOM 4656 C CA . LEU A 1 618 ? -15.575 5.689 33.894 1.00 46.69 618 LEU A CA 1
ATOM 4657 C C . LEU A 1 618 ? -14.996 5.058 35.170 1.00 46.69 618 LEU A C 1
ATOM 4659 O O . LEU A 1 618 ? -15.766 4.603 36.005 1.00 46.69 618 LEU A O 1
ATOM 4663 N N . ALA A 1 619 ? -13.675 5.001 35.331 1.00 43.56 619 ALA A N 1
ATOM 4664 C CA . ALA A 1 619 ? -13.006 4.462 36.519 1.00 43.56 619 ALA A CA 1
ATOM 4665 C C . ALA A 1 619 ? -12.574 5.545 37.531 1.00 43.56 619 ALA A C 1
ATOM 4667 O O . ALA A 1 619 ? -12.156 5.196 38.632 1.00 43.56 619 ALA A O 1
ATOM 4668 N N . GLY A 1 620 ? -12.699 6.830 37.174 1.00 41.97 620 GLY A N 1
ATOM 4669 C CA . GLY A 1 620 ? -12.192 7.986 37.917 1.00 41.97 620 GLY A CA 1
ATOM 4670 C C . GLY A 1 620 ? -10.670 8.156 37.788 1.00 41.97 620 GLY A C 1
ATOM 4671 O O . GLY A 1 620 ? -9.908 7.227 38.047 1.00 41.97 620 GLY A O 1
ATOM 4672 N N . THR A 1 621 ? -10.186 9.351 37.425 1.00 35.75 621 THR A N 1
ATOM 4673 C CA . THR A 1 621 ? -8.737 9.620 37.351 1.00 35.75 621 THR A CA 1
ATOM 4674 C C . THR A 1 621 ? -8.176 10.385 38.540 1.00 35.75 621 THR A C 1
ATOM 4676 O O . THR A 1 621 ? -8.715 11.407 38.957 1.00 35.75 621 THR A O 1
ATOM 4679 N N . SER A 1 622 ? -6.948 9.979 38.872 1.00 31.52 622 SER A N 1
ATOM 4680 C CA . SER A 1 622 ? -5.867 10.701 39.555 1.00 31.52 622 SER A CA 1
ATOM 4681 C C . SER A 1 622 ? -5.870 10.657 41.082 1.00 31.52 622 SER A C 1
ATOM 4683 O O . SER A 1 622 ? -6.625 11.369 41.719 1.00 31.52 622 SER A O 1
ATOM 4685 N N . GLY A 1 623 ? -4.983 9.808 41.630 1.00 36.22 623 GLY A N 1
ATOM 4686 C CA . GLY A 1 623 ? -3.935 10.047 42.653 1.00 36.22 623 GLY A CA 1
ATOM 4687 C C . GLY A 1 623 ? -4.149 10.960 43.870 1.00 36.22 623 GLY A C 1
ATOM 4688 O O . GLY A 1 623 ? -3.263 11.059 44.716 1.00 36.22 623 GLY A O 1
ATOM 4689 N N . THR A 1 624 ? -5.281 11.623 43.991 1.00 30.16 624 THR A N 1
ATOM 4690 C CA . THR A 1 624 ? -5.739 12.383 45.140 1.00 30.16 624 THR A CA 1
ATOM 4691 C C . THR A 1 624 ? -6.957 11.658 45.680 1.00 30.16 624 THR A C 1
ATOM 4693 O O . THR A 1 624 ? -7.787 11.200 44.904 1.00 30.16 624 THR A O 1
ATOM 4696 N N . ASN A 1 625 ? -7.039 11.523 47.003 1.00 30.91 625 ASN A N 1
ATOM 4697 C CA . ASN A 1 625 ? -8.175 10.945 47.725 1.00 30.91 625 ASN A CA 1
ATOM 4698 C C . ASN A 1 625 ? -9.456 11.791 47.537 1.00 30.91 625 ASN A C 1
ATOM 4700 O O . ASN A 1 625 ? -9.965 12.349 48.507 1.00 30.91 625 ASN A O 1
ATOM 4704 N N . GLU A 1 626 ? -9.945 11.944 46.310 1.00 29.97 626 GLU A N 1
ATOM 4705 C CA . GLU A 1 626 ? -11.235 12.550 46.010 1.00 29.97 626 GLU A CA 1
ATOM 4706 C C . GLU A 1 626 ? -12.216 11.455 45.592 1.00 29.97 626 GLU A C 1
ATOM 4708 O O . GLU A 1 626 ? -11.908 10.571 44.791 1.00 29.97 626 GLU A O 1
ATOM 4713 N N . ASP A 1 627 ? -13.390 11.496 46.215 1.00 33.09 627 ASP A N 1
ATOM 4714 C CA . ASP A 1 627 ? -14.437 10.494 46.090 1.00 33.09 627 ASP A CA 1
ATOM 4715 C C . ASP A 1 627 ? -14.916 10.364 44.631 1.00 33.09 627 ASP A C 1
ATOM 4717 O O . ASP A 1 627 ? -15.344 11.332 43.999 1.00 33.09 627 ASP A O 1
ATOM 4721 N N . MET A 1 628 ? -14.889 9.141 44.094 1.00 35.44 628 MET A N 1
ATOM 4722 C CA . MET A 1 628 ? -15.421 8.828 42.768 1.00 35.44 628 MET A CA 1
ATOM 4723 C C . MET A 1 628 ? -16.959 8.848 42.795 1.00 35.44 628 MET A C 1
ATOM 4725 O O . MET A 1 628 ? -17.600 7.891 43.234 1.00 35.44 628 MET A O 1
ATOM 4729 N N . ALA A 1 629 ? -17.568 9.915 42.272 1.00 38.47 629 ALA A N 1
ATOM 4730 C CA . ALA A 1 629 ? -19.012 10.004 42.057 1.00 38.47 629 ALA A CA 1
ATOM 4731 C C . ALA A 1 629 ? -19.362 9.830 40.568 1.00 38.47 629 ALA A C 1
ATOM 4733 O O . ALA A 1 629 ? -19.520 10.803 39.832 1.00 38.47 629 ALA A O 1
ATOM 4734 N N . ILE A 1 630 ? -19.525 8.581 40.116 1.00 41.62 630 ILE A N 1
ATOM 4735 C CA . ILE A 1 630 ? -20.069 8.289 38.780 1.00 41.62 630 ILE A CA 1
ATOM 4736 C C . ILE A 1 630 ? -21.596 8.383 38.849 1.00 41.62 630 ILE A C 1
ATOM 4738 O O . ILE A 1 630 ? -22.276 7.468 39.319 1.00 41.62 630 ILE A O 1
ATOM 4742 N N . GLY A 1 631 ? -22.146 9.497 38.371 1.00 45.38 631 GLY A N 1
ATOM 4743 C CA . GLY A 1 631 ? -23.576 9.628 38.117 1.00 45.38 631 GLY A CA 1
ATOM 4744 C C . GLY A 1 631 ? -23.911 9.066 36.742 1.00 45.38 631 GLY A C 1
ATOM 4745 O O . GLY A 1 631 ? -23.739 9.758 35.750 1.00 45.38 631 GLY A O 1
ATOM 4746 N N . ILE A 1 632 ? -24.395 7.825 36.661 1.00 51.28 632 ILE A N 1
ATOM 4747 C CA . ILE A 1 632 ? -24.911 7.294 35.394 1.00 51.28 632 ILE A CA 1
ATOM 4748 C C . ILE A 1 632 ? -26.359 7.770 35.233 1.00 51.28 632 ILE A C 1
ATOM 4750 O O . ILE A 1 632 ? -27.285 7.158 35.767 1.00 51.28 632 ILE A O 1
ATOM 4754 N N . GLU A 1 633 ? -26.561 8.871 34.512 1.00 54.19 633 GLU A N 1
ATOM 4755 C CA . GLU A 1 633 ? -27.890 9.262 34.038 1.00 54.19 633 GLU A CA 1
ATOM 4756 C C . GLU A 1 633 ? -28.186 8.490 32.751 1.00 54.19 633 GLU A C 1
ATOM 4758 O O . GLU A 1 633 ? -27.735 8.869 31.678 1.00 54.19 633 GLU A O 1
ATOM 4763 N N . LEU A 1 634 ? -28.880 7.356 32.887 1.00 62.59 634 LEU A N 1
ATOM 4764 C CA . LEU A 1 634 ? -29.338 6.537 31.763 1.00 62.59 634 LEU A CA 1
ATOM 4765 C C . LEU A 1 634 ? -30.645 7.113 31.226 1.00 62.59 634 LEU A C 1
ATOM 4767 O O . LEU A 1 634 ? -31.719 6.828 31.760 1.00 62.59 634 LEU A O 1
ATOM 4771 N N . GLU A 1 635 ? -30.560 7.889 30.152 1.00 66.31 635 GLU A N 1
ATOM 4772 C CA . GLU A 1 635 ? -31.746 8.264 29.389 1.00 66.31 635 GLU A CA 1
ATOM 4773 C C . GLU A 1 635 ? -32.037 7.173 28.355 1.00 66.31 635 GLU A C 1
ATOM 4775 O O . GLU A 1 635 ? -31.285 6.974 27.401 1.00 66.31 635 GLU A O 1
ATOM 4780 N N . THR A 1 636 ? -33.117 6.421 28.576 1.00 71.19 636 THR A N 1
ATOM 4781 C CA . THR A 1 636 ? -33.538 5.349 27.676 1.00 71.19 636 THR A CA 1
ATOM 4782 C C . THR A 1 636 ? -35.059 5.240 27.599 1.00 71.19 636 THR A C 1
ATOM 4784 O O . THR A 1 636 ? -35.775 5.481 28.572 1.00 71.19 636 THR A O 1
ATOM 4787 N N . GLY A 1 637 ? -35.565 4.863 26.423 1.00 70.81 637 GLY A N 1
ATOM 4788 C CA . GLY A 1 637 ? -36.980 4.555 26.207 1.00 70.81 637 GLY A CA 1
ATOM 4789 C C . GLY A 1 637 ? -37.369 3.118 26.573 1.00 70.81 637 GLY A C 1
ATOM 4790 O O . GLY A 1 637 ? -38.545 2.770 26.459 1.00 70.81 637 GLY A O 1
ATOM 4791 N N . GLU A 1 638 ? -36.409 2.284 26.982 1.00 76.06 638 GLU A N 1
ATOM 4792 C CA . GLU A 1 638 ? -36.580 0.839 27.166 1.00 76.06 638 GLU A CA 1
ATOM 4793 C C . GLU A 1 638 ? -36.532 0.427 28.645 1.00 76.06 638 GLU A C 1
ATOM 4795 O O . GLU A 1 638 ? -35.815 1.008 29.459 1.00 76.06 638 GLU A O 1
ATOM 4800 N N . GLU A 1 639 ? -37.293 -0.609 29.008 1.00 76.25 639 GLU A N 1
ATOM 4801 C CA . GLU A 1 639 ? -37.216 -1.202 30.345 1.00 76.25 639 GLU A CA 1
ATOM 4802 C C . GLU A 1 639 ? -36.010 -2.144 30.451 1.00 76.25 639 GLU A C 1
ATOM 4804 O O . GLU A 1 639 ? -35.819 -3.019 29.608 1.00 76.25 639 GLU A O 1
ATOM 4809 N N . PHE A 1 640 ? -35.241 -2.025 31.535 1.00 78.44 640 PHE A N 1
ATOM 4810 C CA . PHE A 1 640 ? -34.129 -2.924 31.843 1.00 78.44 640 PHE A CA 1
ATOM 4811 C C . PHE A 1 640 ? -34.144 -3.363 33.308 1.00 78.44 640 PHE A C 1
ATOM 4813 O O . PHE A 1 640 ? -34.671 -2.678 34.190 1.00 78.44 640 PHE A O 1
ATOM 4820 N N . LYS A 1 641 ? -33.541 -4.524 33.583 1.00 77.88 641 LYS A N 1
ATOM 4821 C CA . LYS A 1 641 ? -33.246 -4.977 34.948 1.00 77.88 641 LYS A CA 1
ATOM 4822 C C . LYS A 1 641 ? -31.774 -4.764 35.253 1.00 77.88 641 LYS A C 1
ATOM 4824 O O . LYS A 1 641 ? -30.919 -5.067 34.427 1.00 77.88 641 LYS A O 1
ATOM 4829 N N . TYR A 1 642 ? -31.493 -4.291 36.462 1.00 77.00 642 TYR A N 1
ATOM 4830 C CA . TYR A 1 642 ? -30.141 -4.110 36.971 1.00 77.00 642 TYR A CA 1
ATOM 4831 C C . TYR A 1 642 ? -29.944 -4.937 38.240 1.00 77.00 642 TYR A C 1
ATOM 4833 O O . TYR A 1 642 ? -30.687 -4.787 39.212 1.00 77.00 642 TYR A O 1
ATOM 4841 N N . TRP A 1 643 ? -28.928 -5.798 38.240 1.00 73.94 643 TRP A N 1
ATOM 4842 C CA . TRP A 1 643 ? -28.478 -6.517 39.430 1.00 73.94 643 TRP A CA 1
ATOM 4843 C C . TRP A 1 643 ? -27.043 -6.129 39.742 1.00 73.94 643 TRP A C 1
ATOM 4845 O O . TRP A 1 643 ? -26.214 -6.078 38.840 1.00 73.94 643 TRP A O 1
ATOM 4855 N N . LYS A 1 644 ? -26.738 -5.919 41.023 1.00 73.00 644 LYS A N 1
ATOM 4856 C CA . LYS A 1 644 ? -25.376 -5.696 41.513 1.00 73.00 644 LYS A CA 1
ATOM 4857 C C . LYS A 1 644 ? -25.126 -6.470 42.801 1.00 73.00 644 LYS A C 1
ATOM 4859 O O . LYS A 1 644 ? -26.014 -6.576 43.644 1.00 73.00 644 LYS A O 1
ATOM 4864 N N . ASN A 1 645 ? -23.914 -6.985 42.958 1.00 70.94 645 ASN A N 1
ATOM 4865 C CA . ASN A 1 645 ? -23.430 -7.616 44.181 1.00 70.94 645 ASN A CA 1
ATOM 4866 C C . ASN A 1 645 ? -21.977 -7.183 44.451 1.00 70.94 645 ASN A C 1
ATOM 4868 O O . ASN A 1 645 ? -21.051 -7.943 44.153 1.00 70.94 645 ASN A O 1
ATOM 4872 N N . PRO A 1 646 ? -21.766 -5.946 44.932 1.00 62.84 646 PRO A N 1
ATOM 4873 C CA . PRO A 1 646 ? -20.439 -5.466 45.290 1.00 62.84 646 PRO A CA 1
ATOM 4874 C C . PRO A 1 646 ? -19.967 -6.091 46.611 1.00 62.84 646 PRO A C 1
ATOM 4876 O O . PRO A 1 646 ? -20.739 -6.232 47.561 1.00 62.84 646 PRO A O 1
ATOM 4879 N N . LYS A 1 647 ? -18.682 -6.433 46.675 1.00 59.12 647 LYS A N 1
ATOM 4880 C CA . LYS A 1 647 ? -17.941 -6.795 47.882 1.00 59.12 647 LYS A CA 1
ATOM 4881 C C . LYS A 1 647 ? -16.708 -5.897 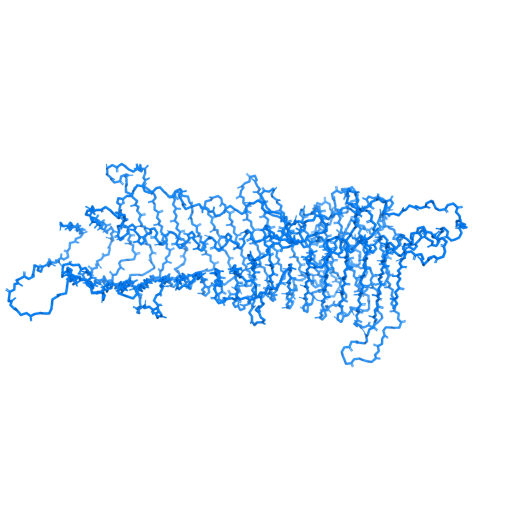47.975 1.00 59.12 647 LYS A C 1
ATOM 4883 O O . LYS A 1 647 ? -15.828 -5.962 47.123 1.00 59.12 647 LYS A O 1
ATOM 4888 N N . LEU A 1 648 ? -16.669 -5.070 49.013 1.00 50.97 648 LEU A N 1
ATOM 4889 C CA . LEU A 1 648 ? -15.477 -4.329 49.419 1.00 50.97 648 LEU A CA 1
ATOM 4890 C C . LEU A 1 648 ? -14.737 -5.147 50.477 1.00 50.97 648 LEU A C 1
ATOM 4892 O O . LEU A 1 648 ? -15.361 -5.581 51.451 1.00 50.97 648 LEU A O 1
ATOM 4896 N N . GLY A 1 649 ? -13.440 -5.362 50.263 1.00 46.72 649 GLY A N 1
ATOM 4897 C CA . GLY A 1 649 ? -12.570 -6.100 51.176 1.00 46.72 649 GLY A CA 1
ATOM 4898 C C . GLY A 1 649 ? -12.780 -7.622 51.216 1.00 46.72 649 GLY A C 1
ATOM 4899 O O . GLY A 1 649 ? -13.801 -8.187 50.802 1.00 46.72 649 GLY A O 1
ATOM 4900 N N . THR A 1 650 ? -11.782 -8.322 51.750 1.00 34.00 650 THR A N 1
ATOM 4901 C CA . THR A 1 650 ? -11.786 -9.779 51.946 1.00 34.00 650 THR A CA 1
ATOM 4902 C C . THR A 1 650 ? -12.400 -10.159 53.291 1.00 34.00 650 THR A C 1
ATOM 4904 O O . THR A 1 650 ? -11.705 -10.096 54.297 1.00 34.00 650 THR A O 1
ATOM 4907 N N . TRP A 1 651 ? -13.647 -10.651 53.348 1.00 32.50 651 TRP A N 1
ATOM 4908 C CA . TRP A 1 651 ? -14.086 -11.479 54.490 1.00 32.50 651 TRP A CA 1
ATOM 4909 C C . TRP A 1 651 ? -15.004 -12.649 54.110 1.00 32.50 651 TRP A C 1
ATOM 4911 O O . TRP A 1 651 ? -16.126 -12.487 53.623 1.00 32.50 651 TRP A O 1
ATOM 4921 N N . ILE A 1 652 ? -14.518 -13.853 54.435 1.00 30.33 652 ILE A N 1
ATOM 4922 C CA . ILE A 1 652 ? -15.291 -15.081 54.626 1.00 30.33 652 ILE A CA 1
ATOM 4923 C C . ILE A 1 652 ? -15.757 -15.130 56.096 1.00 30.33 652 ILE A C 1
ATOM 4925 O O . ILE A 1 652 ? -14.963 -15.153 57.027 1.00 30.33 652 ILE A O 1
ATOM 4929 N N . ILE A 1 653 ? -17.082 -15.113 56.242 1.00 30.72 653 ILE A N 1
ATOM 4930 C CA . ILE A 1 653 ? -18.001 -15.424 57.355 1.00 30.72 653 ILE A CA 1
ATOM 4931 C C . ILE A 1 653 ? -17.401 -15.967 58.675 1.00 30.72 653 ILE A C 1
ATOM 4933 O O . ILE A 1 653 ? -16.957 -17.110 58.740 1.00 30.72 653 ILE A O 1
ATOM 4937 N N . ASN A 1 654 ? -17.633 -15.237 59.777 1.00 29.16 654 ASN A N 1
ATOM 4938 C CA . ASN A 1 654 ? -18.364 -15.765 60.945 1.00 29.16 654 ASN A CA 1
ATOM 4939 C C . ASN A 1 654 ? -18.805 -14.636 61.891 1.00 29.16 654 ASN A C 1
ATOM 4941 O O . ASN A 1 654 ? -17.995 -14.043 62.594 1.00 29.16 654 ASN A O 1
ATOM 4945 N N . GLY A 1 655 ? -20.113 -14.377 61.939 1.00 26.47 655 GLY A N 1
ATOM 4946 C CA . GLY A 1 655 ? -20.723 -13.428 62.873 1.00 26.47 655 GLY A CA 1
ATOM 4947 C C . GLY A 1 655 ? -21.610 -12.415 62.164 1.00 26.47 655 GLY A C 1
ATOM 4948 O O . GLY A 1 655 ? -21.153 -11.597 61.378 1.00 26.47 655 GLY A O 1
ATOM 4949 N N . SER A 1 656 ? -22.907 -12.506 62.431 1.00 34.41 656 SER A N 1
ATOM 4950 C CA . SER A 1 656 ? -23.978 -11.678 61.881 1.00 34.41 656 SER A CA 1
ATOM 4951 C C . SER A 1 656 ? -23.676 -10.174 61.887 1.00 34.41 656 SER A C 1
ATOM 4953 O O . SER A 1 656 ? -23.619 -9.569 62.956 1.00 34.41 656 SER A O 1
ATOM 4955 N N . CYS A 1 657 ? -23.644 -9.555 60.706 1.00 23.86 657 CYS A N 1
ATOM 4956 C CA . CYS A 1 657 ? -23.980 -8.144 60.545 1.00 23.86 657 CYS A CA 1
ATOM 4957 C C . CYS A 1 657 ? -24.698 -7.930 59.204 1.00 23.86 657 CYS A C 1
ATOM 4959 O O . CYS A 1 657 ? -24.349 -8.530 58.189 1.00 23.86 657 CYS A O 1
ATOM 4961 N N . ARG A 1 658 ? -25.778 -7.145 59.238 1.00 27.00 658 ARG A N 1
ATOM 4962 C CA . ARG A 1 658 ? -26.675 -6.880 58.107 1.00 27.00 658 ARG A CA 1
ATOM 4963 C C . ARG A 1 658 ? -25.926 -6.089 57.032 1.00 27.00 658 ARG A C 1
ATOM 4965 O O . ARG A 1 658 ? -25.642 -4.917 57.243 1.00 27.00 658 ARG A O 1
ATOM 4972 N N . ALA A 1 659 ? -25.660 -6.701 55.881 1.00 25.47 659 ALA A N 1
ATOM 4973 C CA . ALA A 1 659 ? -25.353 -5.945 54.673 1.00 25.47 659 ALA A CA 1
ATOM 4974 C C . ALA A 1 659 ? -26.629 -5.208 54.240 1.00 25.47 659 ALA A C 1
ATOM 4976 O O . ALA A 1 659 ? -27.690 -5.825 54.122 1.00 25.47 659 ALA A O 1
ATOM 4977 N N . ASN A 1 660 ? -26.543 -3.890 54.055 1.00 24.95 660 ASN A N 1
ATOM 4978 C CA . ASN A 1 660 ? -27.638 -3.093 53.515 1.00 24.95 660 ASN A CA 1
ATOM 4979 C C . ASN A 1 660 ? -27.928 -3.550 52.081 1.00 24.95 660 ASN A C 1
ATOM 4981 O O . ASN A 1 660 ? -27.231 -3.191 51.135 1.00 24.95 660 ASN A O 1
ATOM 4985 N N . THR A 1 661 ? -28.971 -4.359 51.928 1.00 22.44 661 THR A N 1
ATOM 4986 C CA . THR A 1 661 ? -29.565 -4.707 50.643 1.00 22.44 661 THR A CA 1
ATOM 4987 C C . THR A 1 661 ? -30.155 -3.437 50.024 1.00 22.44 661 THR A C 1
ATOM 4989 O O . THR A 1 661 ? -31.247 -3.011 50.398 1.00 22.44 661 THR A O 1
ATOM 4992 N N . LEU A 1 662 ? -29.451 -2.807 49.081 1.00 25.55 662 LEU A N 1
ATOM 4993 C CA . LEU A 1 662 ? -30.042 -1.791 48.205 1.00 25.55 662 LEU A CA 1
ATOM 4994 C C . LEU A 1 662 ? -30.946 -2.503 47.192 1.00 25.55 662 LEU A C 1
ATOM 4996 O O . LEU A 1 662 ? -30.496 -3.003 46.165 1.00 25.55 662 LEU A O 1
ATOM 5000 N N . ASN A 1 663 ? -32.226 -2.601 47.544 1.00 20.53 663 ASN A N 1
ATOM 5001 C CA . ASN A 1 663 ? -33.281 -3.174 46.719 1.00 20.53 663 ASN A CA 1
ATOM 5002 C C . ASN A 1 663 ? -33.801 -2.076 45.773 1.00 20.53 663 ASN A C 1
ATOM 5004 O O . ASN A 1 663 ? -34.467 -1.149 46.229 1.00 20.53 663 ASN A O 1
ATOM 5008 N N . PHE A 1 664 ? -33.500 -2.156 44.475 1.00 27.22 664 PHE A N 1
ATOM 5009 C CA . PHE A 1 664 ? -34.073 -1.256 43.468 1.00 27.22 664 PHE A CA 1
ATOM 5010 C C . PHE A 1 664 ? -35.273 -1.947 42.802 1.00 27.22 664 PHE A C 1
ATOM 5012 O O . PHE A 1 664 ? -35.111 -2.901 42.044 1.00 27.22 664 PHE A O 1
ATOM 5019 N N . GLN A 1 665 ? -36.489 -1.488 43.113 1.00 21.64 665 GLN A N 1
ATOM 5020 C CA . GLN A 1 665 ? -37.667 -1.735 42.271 1.00 21.64 665 GLN A CA 1
ATOM 5021 C C . GLN A 1 665 ? -37.652 -0.745 41.099 1.00 21.64 665 GLN A C 1
ATOM 5023 O O . GLN A 1 665 ? -37.143 0.361 41.248 1.00 21.64 665 GLN A O 1
ATOM 5028 N N . SER A 1 666 ? -38.168 -1.160 39.939 1.00 23.88 666 SER A N 1
ATOM 5029 C CA . SER A 1 666 ? -38.124 -0.407 38.678 1.00 23.88 666 SER A CA 1
ATOM 5030 C C . SER A 1 666 ? -38.585 1.045 38.845 1.00 23.88 666 SER A C 1
ATOM 5032 O O . SER A 1 666 ? -39.749 1.292 39.170 1.00 23.88 666 SER A O 1
ATOM 5034 N N . PHE A 1 667 ? -37.704 2.001 38.558 1.00 24.08 667 PHE A N 1
ATOM 5035 C CA . PHE A 1 667 ? -38.072 3.402 38.395 1.00 24.08 667 PHE A CA 1
ATOM 5036 C C . PHE A 1 667 ? -37.679 3.871 37.003 1.00 24.08 667 PHE A C 1
ATOM 5038 O O . PHE A 1 667 ? -36.613 3.538 36.499 1.00 24.08 667 PHE A O 1
ATOM 5045 N N . LYS A 1 668 ? -38.570 4.667 36.409 1.00 27.53 668 LYS A N 1
ATOM 5046 C CA . LYS A 1 668 ? -38.454 5.237 35.064 1.00 27.53 668 LYS A CA 1
ATOM 5047 C C . LYS A 1 668 ? -37.345 6.293 34.924 1.00 27.53 668 LYS A C 1
ATOM 5049 O O . LYS A 1 668 ? -37.167 6.776 33.826 1.00 27.53 668 LYS A O 1
ATOM 5054 N N . ASN A 1 669 ? -36.651 6.624 36.019 1.00 24.14 669 ASN A N 1
ATOM 5055 C CA . ASN A 1 669 ? -35.451 7.457 36.125 1.00 24.14 669 ASN A CA 1
ATOM 5056 C C . ASN A 1 669 ? -34.681 6.955 37.361 1.00 24.14 669 ASN A C 1
ATOM 5058 O O . ASN A 1 669 ? -35.238 6.971 38.463 1.00 24.14 669 ASN A O 1
ATOM 5062 N N . ALA A 1 670 ? -33.446 6.477 37.204 1.00 27.12 670 ALA A N 1
ATOM 5063 C CA . ALA A 1 670 ? -32.620 6.009 38.317 1.00 27.12 670 ALA A CA 1
ATOM 5064 C C . ALA A 1 670 ? -31.474 6.997 38.566 1.00 27.12 670 ALA A C 1
ATOM 5066 O O . ALA A 1 670 ? -30.539 7.068 37.781 1.00 27.12 670 ALA A O 1
ATOM 5067 N N . TYR A 1 671 ? -31.535 7.734 39.678 1.00 25.64 671 TYR A N 1
ATOM 5068 C CA . TYR A 1 671 ? -30.399 8.499 40.195 1.00 25.64 671 TYR A CA 1
ATOM 5069 C C . TYR A 1 671 ? -29.620 7.606 41.165 1.00 25.64 671 TYR A C 1
ATOM 5071 O O . TYR A 1 671 ? -30.137 7.238 42.224 1.00 25.64 671 TYR A O 1
ATOM 5079 N N . ILE A 1 672 ? -28.397 7.219 40.801 1.00 27.78 672 ILE A N 1
ATOM 5080 C CA . ILE A 1 672 ? -27.497 6.472 41.684 1.00 27.78 672 ILE A CA 1
ATOM 5081 C C . ILE A 1 672 ? -26.562 7.483 42.346 1.00 27.78 672 ILE A C 1
ATOM 5083 O O . ILE A 1 672 ? -25.617 7.951 41.726 1.00 27.78 672 ILE A O 1
ATOM 5087 N N . TYR A 1 673 ? -26.822 7.804 43.613 1.00 21.67 673 TYR A N 1
ATOM 5088 C CA . TYR A 1 673 ? -25.833 8.446 44.478 1.00 21.67 673 TYR A CA 1
ATOM 5089 C C . TYR A 1 673 ? -25.170 7.358 45.326 1.00 21.67 673 TYR A C 1
ATOM 5091 O O . TYR A 1 673 ? -25.843 6.674 46.102 1.00 21.67 673 TYR A O 1
ATOM 5099 N N . SER A 1 674 ? -23.866 7.172 45.139 1.00 22.91 674 SER A N 1
ATOM 5100 C CA . SER A 1 674 ? -22.998 6.496 46.102 1.00 22.91 674 SER A CA 1
ATOM 5101 C C . SER A 1 674 ? -22.463 7.574 47.041 1.00 22.91 674 SER A C 1
ATOM 5103 O O . SER A 1 674 ? -21.903 8.550 46.551 1.00 22.91 674 SER A O 1
ATOM 5105 N N . PHE A 1 675 ? -22.700 7.434 48.345 1.00 22.92 675 PHE A N 1
ATOM 5106 C CA . PHE A 1 675 ? -22.021 8.220 49.380 1.00 22.92 675 PHE A CA 1
ATOM 5107 C C . PHE A 1 675 ? -20.811 7.453 49.888 1.00 22.92 675 PHE A C 1
ATOM 5109 O O . PHE A 1 675 ? -20.922 6.202 49.946 1.00 22.92 675 PHE A O 1
#

Radius of gyration: 31.98 Å; chains: 1; bounding box: 95×50×100 Å

Foldseek 3Di:
DKDWDWDWDDDDPPDDTDTQKIKMKDKDKAAADPDRDTFPDKDWDWDALLVPLRFKIKTFIATADWIKMKMWIWMAFLRPDDDVRNTAKTKIKIKIFHGQFYWADDVVQLQLVCLLQQNHQPRPSGDDHRDPGTFKMWMKGACPRPQPNRDQDPQFPAGSNDGARIKIKIAGPAWTQKMWMKMKMAGSHDLLQIKIKIKMFGRHFRMKMKGKNFDQPRQDPPPDDLDDVPDDPVRSVVVVVSVVVSSSVVSVVSRVVCVQQRQLQADFLVWMKIKMAGWNGRGQDDPVDGTDFDWTAKIKMKMDSADDDDDPPAFEWEKEAAPVQCWTQDPVGTDGHPPRIIIIGMDGFWGMWMWTADNVQRKIKTKTAGAKDAKYKYKYWYDHHPDRPQIKIKIKIFGIRARMWMWMDGQWKIKIAGPFWTAKIKIWTDGPLKIKIKIFGRGGRIWMATADQKGKTAAPFFTFKIKIKIWSDPDADEDPDAEWEWEDAVVVRIIITIGMDGQWRMWMKGAQCDAPDPDQSQKIKIKTAGPDWQKYKYWYYYPYDDPDQQDDKTKIKMKGTPARIWMWIARHNDRSVVLGQQRLDDDGGPVSVVSVSVSVRVVSVSVVVVVVVVVCSVVDDDDDPDDDWRWGWTDHPDDIDMDMDMDGGDDDDDDDDDDPPPDDDDDPTDTDGDD

Sequence (675 aa):
IGIGYVHFGQQNQGQAVPVLELAYVDAGFHPEIGSTLIPSEVDLTLRNDNYGKNSFDTVEIYSDIGADVFVHYYEDRSKVPEGDLPFGNITDSRAWIRGLPSGTLHNDEINAIFTMIGEAPGSANLPGDMPTRLSLIIAIKNFTDDKDGNVNDPTLPVNPSSPPNTLIAIVGTESIDRLEYKSTFMRGGYVNDSSSLQLSIDNVPKAIVVQGSFLVPSSGLGRINFDNPNLNSVAQVFDNALLSIVEIILDIGDVVNGLPSSIVGTAGSSGGEVNVNCYNQIKQSLPTSVREPMEIGRFELAISSSDQPWLPEMDHILLSQNVDIDVVAGRLGNQPPIVPVAISIRIGGISHIRHAFDPVNEIRNMELNGIEGGPLLIGHIKHHGTALEDAVQQSATVSNRPSSFTVVQTASELSYSASTPIGTITYGGTSGEQRNAIRLAGLPSSFSILLGDTIGYFATEPMESIQIQMTNASQPLTMDGDHFRYWVDDNNGEASLSAQISNVTSLQRLSPLVPSSSGPEGNSRIQLLRSSSSPFNILMEDVSVYDDPFLGMNGKARLDPLPANITMAYPSSVDSTSLQLPDFGDGEGIEALSFFLGDLVDFGTVVNGFIHSMSMDLAGTSGTNEDMAIGIELETGEEFKYWKNPKLGTWIINGSCRANTLNFQSFKNAYIYSF

Secondary structure (DSSP, 8-state):
-EEEEEEE----TTSPPPEEEEEEEEEEEEPPTT-----S-EEEEEEE-TTTT--EEEEEEEESS-EEEEEEEEEE-TTS-BTTBSS--EEEEEEEEEEE--S---HHHHHHHHHHTT--TT-SSSSSPPPSS-SEEEEEEE-SS--SS----TTSSS-TTS--SEEEEEEESS-EEEEEEEEEEEGGG-TTSEEEEEEEEEEE-SEEEEEESPPPPPP-TTSS----TTS-HHHHHHHHHHHHHHHHHHHHHHHHHHHHHHHHHTTSTT-EEEEEEEES-SSSEETTEE--B--EEEEEEEEESS-----TTSEEEEEEEEGGGSSEEETTEEE--SSSSEEEEEEEEEEEEEEEEETTTTEEEEEEEES-BS-EEEEEEEEETTEEEEEEEEEEEESSB-SEEEEEE-SSEEEEEESS-EEEEEEEEEETTEEEEEEEEEE-SEEEEE-SSEEEEEEEEEEEEEEEEEE-SSS----SSEEEEEEEETTTTEEEEEEEEEEEEEEEEEPPSSTT-SSGGGEEEEEEEESS-EEEEEEEEE----SSTT--EEEEEEEEEEPSEEEEEEE----GGGSPPPP--S--THHHHHHHHHHHHHHHHHHHHHHHHHHHHHH---SS----------B-SS--EEEEEEEES-----S------------SS------

pLDDT: mean 75.83, std 18.1, range [20.53, 96.81]